Protein AF-0000000075691367 (afdb_homodimer)

Solvent-accessible surface area (backbone atoms only — not comparable to full-atom values): 22512 Å² total; per-residue (Å²): 121,46,71,64,30,51,51,44,54,45,50,54,50,47,27,43,51,38,50,50,58,32,45,57,51,40,29,50,38,49,41,50,33,44,53,50,49,55,58,42,46,58,38,44,48,48,35,20,50,45,33,41,59,50,24,53,64,46,51,66,38,61,21,51,49,30,43,51,50,20,49,46,43,47,49,42,46,52,44,48,50,53,36,43,49,52,49,49,56,44,39,70,55,53,69,61,79,44,43,65,59,36,52,52,41,50,52,34,45,51,51,19,52,52,32,44,52,55,46,51,72,44,70,85,48,61,72,79,36,68,68,50,44,51,41,48,51,51,21,50,51,31,43,52,52,30,45,52,45,46,45,52,48,45,49,53,50,46,53,50,51,52,49,48,55,49,50,53,39,48,39,53,31,52,37,20,51,51,42,27,49,50,37,50,51,47,53,53,54,52,68,69,52,54,56,62,57,39,37,50,50,50,46,49,40,53,46,46,26,49,17,59,46,66,72,42,79,56,78,80,70,68,74,72,74,118,121,47,70,66,31,52,51,44,54,46,50,54,50,49,28,42,50,39,50,48,57,33,48,57,52,39,30,50,37,47,42,51,35,44,54,49,50,54,59,40,46,59,38,45,49,49,33,20,50,45,34,41,58,52,24,54,65,46,52,65,40,60,21,50,48,30,43,51,49,19,49,46,44,46,50,43,46,52,44,46,50,53,35,43,52,53,49,49,55,44,40,68,56,50,72,61,79,44,40,64,58,37,51,53,41,52,51,35,44,50,52,20,52,51,32,44,50,56,44,51,72,43,71,84,48,61,73,78,37,68,67,49,43,51,40,47,52,52,21,51,51,31,42,52,51,29,45,53,45,45,45,52,48,45,49,51,51,46,53,50,51,52,47,49,55,50,51,51,39,47,38,52,31,51,38,20,52,52,41,28,50,50,37,51,49,48,54,54,55,53,67,69,51,55,55,63,57,39,38,50,50,51,47,49,40,52,45,44,26,48,16,60,45,67,74,42,80,57,78,78,69,66,77,70,71,119

Structure (mmCIF, N/CA/C/O backbone):
data_AF-0000000075691367-model_v1
#
loop_
_entity.id
_entity.type
_entity.pdbx_description
1 polymer 'Sorting nexin/Vps5-like C-terminal domain-containing protein'
#
loop_
_atom_site.group_PDB
_atom_site.id
_atom_site.type_symbol
_atom_site.label_atom_id
_atom_site.label_alt_id
_atom_site.label_comp_id
_atom_site.label_asym_id
_atom_site.label_entity_id
_atom_site.label_seq_id
_atom_site.pdbx_PDB_ins_code
_atom_site.Cartn_x
_atom_site.Cartn_y
_atom_site.Cartn_z
_atom_site.occupancy
_atom_site.B_iso_or_equiv
_atom_site.auth_seq_id
_atom_site.auth_comp_id
_atom_site.auth_asym_id
_atom_site.auth_atom_id
_atom_site.pdbx_PDB_model_num
ATOM 1 N N . MET A 1 1 ? 6.16 44.875 31.344 1 53.84 1 MET A N 1
ATOM 2 C CA . MET A 1 1 ? 5.305 43.875 30.703 1 53.84 1 MET A CA 1
ATOM 3 C C . MET A 1 1 ? 4.988 42.719 31.656 1 53.84 1 MET A C 1
ATOM 5 O O . MET A 1 1 ? 5.883 42.219 32.312 1 53.84 1 MET A O 1
ATOM 9 N N . SER A 1 2 ? 3.609 42.562 31.812 1 65.31 2 SER A N 1
ATOM 10 C CA . SER A 1 2 ? 3.346 41.438 32.719 1 65.31 2 SER A CA 1
ATOM 11 C C . SER A 1 2 ? 3.863 40.125 32.188 1 65.31 2 SER A C 1
ATOM 13 O O . SER A 1 2 ? 3.922 39.938 30.953 1 65.31 2 SER A O 1
ATOM 15 N N . LYS A 1 3 ? 4.539 39.375 32.938 1 73.19 3 LYS A N 1
ATOM 16 C CA . LYS A 1 3 ? 5.082 38.062 32.625 1 73.19 3 LYS A CA 1
ATOM 17 C C . LYS A 1 3 ? 4.086 37.25 31.797 1 73.19 3 LYS A C 1
ATOM 19 O O . LYS A 1 3 ? 4.469 36.562 30.859 1 73.19 3 LYS A O 1
ATOM 24 N N . ALA A 1 4 ? 2.83 37.469 32.062 1 68.06 4 ALA A N 1
ATOM 25 C CA . ALA A 1 4 ? 1.773 36.719 31.391 1 68.06 4 ALA A CA 1
ATOM 26 C C . ALA A 1 4 ? 1.604 37.188 29.938 1 68.06 4 ALA A C 1
ATOM 28 O O . ALA A 1 4 ? 1.423 36.344 29.031 1 68.06 4 ALA A O 1
ATOM 29 N N . SER A 1 5 ? 1.674 38.469 29.703 1 68.94 5 SER A N 1
ATOM 30 C CA . SER A 1 5 ? 1.538 39.031 28.359 1 68.94 5 SER A CA 1
ATOM 31 C C . SER A 1 5 ? 2.693 38.594 27.469 1 68.94 5 SER A C 1
ATOM 33 O O . SER A 1 5 ? 2.49 38.25 26.297 1 68.94 5 SER A O 1
ATOM 35 N N . ASP A 1 6 ? 3.799 38.438 28 1 73.38 6 ASP A N 1
ATOM 36 C CA . ASP A 1 6 ? 4.98 38 27.266 1 73.38 6 ASP A CA 1
ATOM 37 C C . ASP A 1 6 ? 4.879 36.531 26.859 1 73.38 6 ASP A C 1
ATOM 39 O O . ASP A 1 6 ? 5.277 36.156 25.766 1 73.38 6 ASP A O 1
ATOM 43 N N . GLU A 1 7 ? 4.316 35.812 27.812 1 75.31 7 GLU A N 1
ATOM 44 C CA . GLU A 1 7 ? 4.168 34.375 27.562 1 75.31 7 GLU A CA 1
ATOM 45 C C . GLU A 1 7 ? 3.195 34.125 26.406 1 75.31 7 GLU A C 1
ATOM 47 O O . GLU A 1 7 ? 3.422 33.25 25.578 1 75.31 7 GLU A O 1
ATOM 52 N N . ILE A 1 8 ? 2.123 34.938 26.344 1 73.12 8 ILE A N 1
ATOM 53 C CA . ILE A 1 8 ? 1.117 34.781 25.297 1 73.12 8 ILE A CA 1
ATOM 54 C C . ILE A 1 8 ? 1.728 35.156 23.938 1 73.12 8 ILE A C 1
ATOM 56 O O . ILE A 1 8 ? 1.592 34.406 22.969 1 73.12 8 ILE A O 1
ATOM 60 N N . SER A 1 9 ? 2.377 36.25 23.969 1 76.81 9 SER A N 1
ATOM 61 C CA . SER A 1 9 ? 3.008 36.719 22.719 1 76.81 9 SER A CA 1
ATOM 62 C C . SER A 1 9 ? 4.055 35.719 22.25 1 76.81 9 SER A C 1
ATOM 64 O O . SER A 1 9 ? 4.16 35.438 21.047 1 76.81 9 SER A O 1
ATOM 66 N N . ARG A 1 10 ? 4.707 35.125 23.172 1 80.5 10 ARG A N 1
ATOM 67 C CA . ARG A 1 10 ? 5.75 34.156 22.844 1 80.5 10 ARG A CA 1
ATOM 68 C C . ARG A 1 10 ? 5.152 32.906 22.219 1 80.5 10 ARG A C 1
ATOM 70 O O . ARG A 1 10 ? 5.676 32.375 21.234 1 80.5 10 ARG A O 1
ATOM 77 N N . LYS A 1 11 ? 4.105 32.406 22.812 1 79.12 11 LYS A N 1
ATOM 78 C CA . LYS A 1 11 ? 3.467 31.203 22.297 1 79.12 11 LYS A CA 1
ATOM 79 C C . LYS A 1 11 ? 2.986 31.422 20.859 1 79.12 11 LYS A C 1
ATOM 81 O O . LYS A 1 11 ? 3.121 30.531 20.016 1 79.12 11 LYS A O 1
ATOM 86 N N . ILE A 1 12 ? 2.398 32.562 20.578 1 83.62 12 ILE A N 1
ATOM 87 C CA . ILE A 1 12 ? 1.902 32.875 19.234 1 83.62 12 ILE A CA 1
ATOM 88 C C . ILE A 1 12 ? 3.072 32.969 18.266 1 83.62 12 ILE A C 1
ATOM 90 O O . ILE A 1 12 ? 3.016 32.406 17.172 1 83.62 12 ILE A O 1
ATOM 94 N N . GLU A 1 13 ? 4.109 33.594 18.719 1 83.62 13 GLU A N 1
ATOM 95 C CA . GLU A 1 13 ? 5.301 33.719 17.875 1 83.62 13 GLU A CA 1
ATOM 96 C C . GLU A 1 13 ? 5.906 32.344 17.594 1 83.62 13 GLU A C 1
ATOM 98 O O . GLU A 1 13 ? 6.285 32.031 16.453 1 83.62 13 GLU A O 1
ATOM 103 N N . GLU A 1 14 ? 5.984 31.547 18.562 1 83.12 14 GLU A N 1
ATOM 104 C CA . GLU A 1 14 ? 6.531 30.203 18.406 1 83.12 14 GLU A CA 1
ATOM 105 C C . GLU A 1 14 ? 5.695 29.375 17.438 1 83.12 14 GLU A C 1
ATOM 107 O O . GLU A 1 14 ? 6.238 28.594 16.656 1 83.12 14 GLU A O 1
ATOM 112 N N . SER A 1 15 ? 4.418 29.516 17.562 1 82.44 15 SER A N 1
ATOM 113 C CA . SER A 1 15 ? 3.531 28.797 16.656 1 82.44 15 SER A CA 1
ATOM 114 C C . SER A 1 15 ? 3.754 29.219 15.203 1 82.44 15 SER A C 1
ATOM 116 O O . SER A 1 15 ? 3.777 28.375 14.305 1 82.44 15 SER A O 1
ATOM 118 N N . VAL A 1 16 ? 3.895 30.484 15.016 1 83.94 16 VAL A N 1
ATOM 119 C CA . VAL A 1 16 ? 4.105 31.016 13.68 1 83.94 16 VAL A CA 1
ATOM 120 C C . VAL A 1 16 ? 5.438 30.516 13.125 1 83.94 16 VAL A C 1
ATOM 122 O O . VAL A 1 16 ? 5.512 30.078 11.977 1 83.94 16 VAL A O 1
ATOM 125 N N . VAL A 1 17 ? 6.438 30.516 13.922 1 80.31 17 VAL A N 1
ATOM 126 C CA . VAL A 1 17 ? 7.762 30.062 13.516 1 80.31 17 VAL A CA 1
ATOM 127 C C . VAL A 1 17 ? 7.73 28.562 13.234 1 80.31 17 VAL A C 1
ATOM 129 O O . VAL A 1 17 ? 8.344 28.078 12.273 1 80.31 17 VAL A O 1
ATOM 132 N N . ALA A 1 18 ? 7.016 27.922 14.086 1 80.06 18 ALA A N 1
ATOM 133 C CA . ALA A 1 18 ? 6.895 26.469 13.906 1 80.06 18 ALA A CA 1
ATOM 134 C C . ALA A 1 18 ? 6.266 26.141 12.555 1 80.06 18 ALA A C 1
ATOM 136 O O . ALA A 1 18 ? 6.742 25.25 11.844 1 80.06 18 ALA A O 1
ATOM 137 N N . VAL A 1 19 ? 5.195 26.781 12.25 1 80.69 19 VAL A N 1
ATOM 138 C CA . VAL A 1 19 ? 4.531 26.547 10.969 1 80.69 19 VAL A CA 1
ATOM 139 C C . VAL A 1 19 ? 5.492 26.859 9.82 1 80.69 19 VAL A C 1
ATOM 141 O O . VAL A 1 19 ? 5.629 26.062 8.891 1 80.69 19 VAL A O 1
ATOM 144 N N . ARG A 1 20 ? 6.125 27.938 9.938 1 78.12 20 ARG A N 1
ATOM 145 C CA . ARG A 1 20 ? 7.023 28.391 8.883 1 78.12 20 ARG A CA 1
ATOM 146 C C . ARG A 1 20 ? 8.156 27.391 8.656 1 78.12 20 ARG A C 1
ATOM 148 O O . ARG A 1 20 ? 8.484 27.078 7.512 1 78.12 20 ARG A O 1
ATOM 155 N N . LEU A 1 21 ? 8.625 26.797 9.648 1 78.12 21 LEU A N 1
ATOM 156 C CA . LEU A 1 21 ? 9.812 25.953 9.562 1 78.12 21 LEU A CA 1
ATOM 157 C C . LEU A 1 21 ? 9.414 24.5 9.312 1 78.12 21 LEU A C 1
ATOM 159 O O . LEU A 1 21 ? 10.102 23.797 8.57 1 78.12 21 LEU A O 1
ATOM 163 N N . LYS A 1 22 ? 8.391 24.141 9.906 1 79.88 22 LYS A N 1
ATOM 164 C CA . LYS A 1 22 ? 8.094 22.703 9.945 1 79.88 22 LYS A CA 1
ATOM 165 C C . LYS A 1 22 ? 7.23 22.297 8.75 1 79.88 22 LYS A C 1
ATOM 167 O O . LYS A 1 22 ? 7.25 21.141 8.336 1 79.88 22 LYS A O 1
ATOM 172 N N . ALA A 1 23 ? 6.496 23.219 8.188 1 80 23 ALA A N 1
ATOM 173 C CA . ALA A 1 23 ? 5.664 22.906 7.031 1 80 23 ALA A CA 1
ATOM 174 C C . ALA A 1 23 ? 6.516 22.391 5.875 1 80 23 ALA A C 1
ATOM 176 O O . ALA A 1 23 ? 6.16 21.391 5.23 1 80 23 ALA A O 1
ATOM 177 N N . ASP A 1 24 ? 7.613 23.047 5.684 1 80.56 24 ASP A N 1
ATOM 178 C CA . ASP A 1 24 ? 8.516 22.625 4.613 1 80.56 24 ASP A CA 1
ATOM 179 C C . ASP A 1 24 ? 9.07 21.219 4.879 1 80.56 24 ASP A C 1
ATOM 181 O O . ASP A 1 24 ? 9.164 20.406 3.967 1 80.56 24 ASP A O 1
ATOM 185 N N . SER A 1 25 ? 9.438 21.031 6.086 1 83.12 25 SER A N 1
ATOM 186 C CA . SER A 1 25 ? 9.984 19.719 6.465 1 83.12 25 SER A CA 1
ATOM 187 C C . SER A 1 25 ? 8.961 18.609 6.246 1 83.12 25 SER A C 1
ATOM 189 O O . SER A 1 25 ? 9.297 17.547 5.723 1 83.12 25 SER A O 1
ATOM 191 N N . VAL A 1 26 ? 7.727 18.844 6.566 1 84 26 VAL A N 1
ATOM 192 C CA . VAL A 1 26 ? 6.656 17.875 6.395 1 84 26 VAL A CA 1
ATOM 193 C C . VAL A 1 26 ? 6.453 17.578 4.91 1 84 26 VAL A C 1
ATOM 195 O O . VAL A 1 26 ? 6.328 16.422 4.512 1 84 26 VAL A O 1
ATOM 198 N N . ARG A 1 27 ? 6.484 18.578 4.168 1 87.44 27 ARG A N 1
ATOM 199 C CA . ARG A 1 27 ? 6.32 18.422 2.729 1 87.44 27 ARG A CA 1
ATOM 200 C C . ARG A 1 27 ? 7.453 17.578 2.141 1 87.44 27 ARG A C 1
ATOM 202 O O . ARG A 1 27 ? 7.219 16.703 1.313 1 87.44 27 ARG A O 1
ATOM 209 N N . LYS A 1 28 ? 8.641 17.859 2.596 1 87.56 28 LYS A N 1
ATOM 210 C CA . LYS A 1 28 ? 9.812 17.156 2.088 1 87.56 28 LYS A CA 1
ATOM 211 C C . LYS A 1 28 ? 9.75 15.664 2.441 1 87.56 28 LYS A C 1
ATOM 213 O O . LYS A 1 28 ? 10.047 14.812 1.605 1 87.56 28 LYS A O 1
ATOM 218 N N . ILE A 1 29 ? 9.391 15.391 3.609 1 88.06 29 ILE A N 1
ATOM 219 C CA . ILE A 1 29 ? 9.336 14 4.047 1 88.06 29 ILE A CA 1
ATOM 220 C C . ILE A 1 29 ? 8.188 13.281 3.336 1 88.06 29 ILE A C 1
ATOM 222 O O . ILE A 1 29 ? 8.32 12.117 2.957 1 88.06 29 ILE A O 1
ATOM 226 N N . MET A 1 30 ? 7.039 13.984 3.166 1 90.12 30 MET A N 1
ATOM 227 C CA . MET A 1 30 ? 5.93 13.43 2.398 1 90.12 30 MET A CA 1
ATOM 228 C C . MET A 1 30 ? 6.363 13.094 0.975 1 90.12 30 MET A C 1
ATOM 230 O O . MET A 1 30 ? 6.078 12.008 0.47 1 90.12 30 MET A O 1
ATOM 234 N N . LYS A 1 31 ? 7.047 14.023 0.426 1 90.81 31 LYS A N 1
ATOM 235 C CA . LYS A 1 31 ? 7.555 13.82 -0.93 1 90.81 31 LYS A CA 1
ATOM 236 C C . LYS A 1 31 ? 8.516 12.641 -0.991 1 90.81 31 LYS A C 1
ATOM 238 O O . LYS A 1 31 ? 8.43 11.812 -1.897 1 90.81 31 LYS A O 1
ATOM 243 N N . ALA A 1 32 ? 9.391 12.57 -0.081 1 89.06 32 ALA A N 1
ATOM 244 C CA . ALA A 1 32 ? 10.375 11.492 -0.041 1 89.06 32 ALA A CA 1
ATOM 245 C C . ALA A 1 32 ? 9.695 10.133 0.122 1 89.06 32 ALA A C 1
ATOM 247 O O . ALA A 1 32 ? 10.039 9.172 -0.565 1 89.06 32 ALA A O 1
ATOM 248 N N . ALA A 1 33 ? 8.734 10.094 1.051 1 85 33 ALA A N 1
ATOM 249 C CA . ALA A 1 33 ? 7.984 8.859 1.274 1 85 33 ALA A CA 1
ATOM 250 C C . ALA A 1 33 ? 7.23 8.445 0.017 1 85 33 ALA A C 1
ATOM 252 O O . ALA A 1 33 ? 7.211 7.262 -0.341 1 85 33 ALA A O 1
ATOM 253 N N . ASN A 1 34 ? 6.699 9.43 -0.597 1 89.44 34 ASN A N 1
ATOM 254 C CA . ASN A 1 34 ? 5.961 9.172 -1.826 1 89.44 34 ASN A CA 1
ATOM 255 C C . ASN A 1 34 ? 6.879 8.664 -2.936 1 89.44 34 ASN A C 1
ATOM 257 O O . ASN A 1 34 ? 6.535 7.723 -3.652 1 89.44 34 ASN A O 1
ATOM 261 N N . GLN A 1 35 ? 8.031 9.258 -3.086 1 88.5 35 GLN A N 1
ATOM 262 C CA . GLN A 1 35 ? 8.992 8.859 -4.113 1 88.5 35 GLN A CA 1
ATOM 263 C C . GLN A 1 35 ? 9.5 7.441 -3.871 1 88.5 35 GLN A C 1
ATOM 265 O O . GLN A 1 35 ? 9.625 6.656 -4.812 1 88.5 35 GLN A O 1
ATOM 270 N N . LYS A 1 36 ? 9.742 7.133 -2.734 1 86.62 36 LYS A N 1
ATOM 271 C CA . LYS A 1 36 ? 10.188 5.781 -2.404 1 86.62 36 LYS A CA 1
ATOM 272 C C . LYS A 1 36 ? 9.086 4.762 -2.672 1 86.62 36 LYS A C 1
ATOM 274 O O . LYS A 1 36 ? 9.352 3.674 -3.188 1 86.62 36 LYS A O 1
ATOM 279 N N . GLY A 1 37 ? 7.891 5.098 -2.268 1 84.75 37 GLY A N 1
ATOM 280 C CA . GLY A 1 37 ? 6.762 4.23 -2.57 1 84.75 37 GLY A CA 1
ATOM 281 C C . GLY A 1 37 ? 6.602 3.953 -4.055 1 84.75 37 GLY A C 1
ATOM 282 O O . GLY A 1 37 ? 6.32 2.822 -4.453 1 84.75 37 GLY A O 1
ATOM 283 N N . ARG A 1 38 ? 6.883 4.922 -4.828 1 85.19 38 ARG A N 1
ATOM 284 C CA . ARG A 1 38 ? 6.77 4.789 -6.273 1 85.19 38 ARG A CA 1
ATOM 285 C C . ARG A 1 38 ? 7.812 3.814 -6.816 1 85.19 38 ARG A C 1
ATOM 287 O O . ARG A 1 38 ? 7.57 3.133 -7.816 1 85.19 38 ARG A O 1
ATOM 294 N N . SER A 1 39 ? 8.852 3.727 -6.191 1 83.06 39 SER A N 1
ATOM 295 C CA . SER A 1 39 ? 9.922 2.857 -6.66 1 83.06 39 SER A CA 1
ATOM 296 C C . SER A 1 39 ? 9.57 1.387 -6.461 1 83.06 39 SER A C 1
ATOM 298 O O . SER A 1 39 ? 10.086 0.518 -7.168 1 83.06 39 SER A O 1
ATOM 300 N N . VAL A 1 40 ? 8.719 1.095 -5.512 1 82.5 40 VAL A N 1
ATOM 301 C CA . VAL A 1 40 ? 8.258 -0.266 -5.258 1 82.5 40 VAL A CA 1
ATOM 302 C C . VAL A 1 40 ? 7.41 -0.752 -6.434 1 82.5 40 VAL A C 1
ATOM 304 O O . VAL A 1 40 ? 7.371 -1.95 -6.719 1 82.5 40 VAL A O 1
ATOM 307 N N . GLY A 1 41 ? 6.801 0.178 -7.156 1 80.75 41 GLY A N 1
ATOM 308 C CA . GLY A 1 41 ? 5.938 -0.154 -8.281 1 80.75 41 GLY A CA 1
ATOM 309 C C . GLY A 1 41 ? 6.648 -0.934 -9.367 1 80.75 41 GLY A C 1
ATOM 310 O O . GLY A 1 41 ? 6.078 -1.86 -9.953 1 80.75 41 GLY A O 1
ATOM 311 N N . ALA A 1 42 ? 7.859 -0.707 -9.594 1 81.62 42 ALA A N 1
ATOM 312 C CA . ALA A 1 42 ? 8.633 -1.411 -10.617 1 81.62 42 ALA A CA 1
ATOM 313 C C . ALA A 1 42 ? 8.758 -2.895 -10.281 1 81.62 42 ALA A C 1
ATOM 315 O O . ALA A 1 42 ? 8.609 -3.75 -11.156 1 81.62 42 ALA A O 1
ATOM 316 N N . LEU A 1 43 ? 8.938 -3.143 -9.039 1 84.25 43 LEU A N 1
ATOM 317 C CA . LEU A 1 43 ? 9.094 -4.535 -8.633 1 84.25 43 LEU A CA 1
ATOM 318 C C . LEU A 1 43 ? 7.754 -5.262 -8.664 1 84.25 43 LEU A C 1
ATOM 320 O O . LEU A 1 43 ? 7.703 -6.461 -8.953 1 84.25 43 LEU A O 1
ATOM 324 N N . SER A 1 44 ? 6.703 -4.543 -8.422 1 86.31 44 SER A N 1
ATOM 325 C CA . SER A 1 44 ? 5.371 -5.133 -8.539 1 86.31 44 SER A CA 1
ATOM 326 C C . SER A 1 44 ? 5.062 -5.512 -9.984 1 86.31 44 SER A C 1
ATOM 328 O O . SER A 1 44 ? 4.465 -6.559 -10.242 1 86.31 44 SER A O 1
ATOM 330 N N . GLU A 1 45 ? 5.5 -4.664 -10.844 1 90.75 45 GLU A N 1
ATOM 331 C CA . GLU A 1 45 ? 5.328 -4.953 -12.266 1 90.75 45 GLU A CA 1
ATOM 332 C C . GLU A 1 45 ? 6.168 -6.152 -12.688 1 90.75 45 GLU A C 1
ATOM 334 O O . GLU A 1 45 ? 5.711 -6.996 -13.461 1 90.75 45 GLU A O 1
ATOM 339 N N . GLU A 1 46 ? 7.328 -6.207 -12.203 1 91.12 46 GLU A N 1
ATOM 340 C CA . GLU A 1 46 ? 8.18 -7.359 -12.477 1 91.12 46 GLU A CA 1
ATOM 341 C C . GLU A 1 46 ? 7.562 -8.648 -11.938 1 91.12 46 GLU A C 1
ATOM 343 O O . GLU A 1 46 ? 7.648 -9.695 -12.578 1 91.12 46 GLU A O 1
ATOM 348 N N . PHE A 1 47 ? 7.012 -8.562 -10.781 1 93.5 47 PHE A N 1
ATOM 349 C CA . PHE A 1 47 ? 6.332 -9.711 -10.195 1 93.5 47 PHE A CA 1
ATOM 350 C C . PHE A 1 47 ? 5.176 -10.164 -11.078 1 93.5 47 PHE A C 1
ATOM 352 O O . PHE A 1 47 ? 5.055 -11.359 -11.383 1 93.5 47 PHE A O 1
ATOM 359 N N . ALA A 1 48 ? 4.375 -9.195 -11.531 1 94.75 48 ALA A N 1
ATOM 360 C CA . ALA A 1 48 ? 3.268 -9.508 -12.43 1 94.75 48 ALA A CA 1
ATOM 361 C C . ALA A 1 48 ? 3.773 -10.18 -13.703 1 94.75 48 ALA A C 1
ATOM 363 O O . ALA A 1 48 ? 3.219 -11.188 -14.141 1 94.75 48 ALA A O 1
ATOM 364 N N . ASP A 1 49 ? 4.844 -9.656 -14.195 1 94.12 49 ASP A N 1
ATOM 365 C CA . ASP A 1 49 ? 5.441 -10.211 -15.406 1 94.12 49 ASP A CA 1
ATOM 366 C C . ASP A 1 49 ? 5.945 -11.633 -15.172 1 94.12 49 ASP A C 1
ATOM 368 O O . ASP A 1 49 ? 5.781 -12.508 -16.016 1 94.12 49 ASP A O 1
ATOM 372 N N . GLY A 1 50 ? 6.621 -11.805 -14.07 1 91.81 50 GLY A N 1
ATOM 373 C CA . GLY A 1 50 ? 7.102 -13.133 -13.711 1 91.81 50 GLY A CA 1
ATOM 374 C C . GLY A 1 50 ? 5.992 -14.156 -13.586 1 91.81 50 GLY A C 1
ATOM 375 O O . GLY A 1 50 ? 6.141 -15.297 -14.039 1 91.81 50 GLY A O 1
ATOM 376 N N . VAL A 1 51 ? 4.883 -13.773 -13.047 1 94.25 51 VAL A N 1
ATOM 377 C CA . VAL A 1 51 ? 3.736 -14.664 -12.898 1 94.25 51 VAL A CA 1
ATOM 378 C C . VAL A 1 51 ? 3.145 -14.977 -14.266 1 94.25 51 VAL A C 1
ATOM 380 O O . VAL A 1 51 ? 2.777 -16.125 -14.547 1 94.25 51 VAL A O 1
ATOM 383 N N . GLU A 1 52 ? 3.086 -13.969 -15.086 1 95 52 GLU A N 1
ATOM 384 C CA . GLU A 1 52 ? 2.59 -14.18 -16.438 1 95 52 GLU A CA 1
ATOM 385 C C . GLU A 1 52 ? 3.455 -15.188 -17.188 1 95 52 GLU A C 1
ATOM 387 O O . GLU A 1 52 ? 2.934 -16.062 -17.891 1 95 52 GLU A O 1
ATOM 392 N N . LYS A 1 53 ? 4.758 -15.055 -17.062 1 92.44 53 LYS A N 1
ATOM 393 C CA . LYS A 1 53 ? 5.676 -15.992 -17.688 1 92.44 53 LYS A CA 1
ATOM 394 C C . LYS A 1 53 ? 5.488 -17.406 -17.141 1 92.44 53 LYS A C 1
ATOM 396 O O . LYS A 1 53 ? 5.605 -18.391 -17.875 1 92.44 53 LYS A O 1
ATOM 401 N N . ALA A 1 54 ? 5.203 -17.516 -15.852 1 90.75 54 ALA A N 1
ATOM 402 C CA . ALA A 1 54 ? 5 -18.812 -15.219 1 90.75 54 ALA A CA 1
ATOM 403 C C . ALA A 1 54 ? 3.729 -19.484 -15.742 1 90.75 54 ALA A C 1
ATOM 405 O O . ALA A 1 54 ? 3.564 -20.703 -15.617 1 90.75 54 ALA A O 1
ATOM 406 N N . ALA A 1 55 ? 2.828 -18.719 -16.281 1 93.19 55 ALA A N 1
ATOM 407 C CA . ALA A 1 55 ? 1.567 -19.25 -16.797 1 93.19 55 ALA A CA 1
ATOM 408 C C . ALA A 1 55 ? 1.771 -19.938 -18.141 1 93.19 55 ALA A C 1
ATOM 410 O O . ALA A 1 55 ? 0.906 -20.688 -18.594 1 93.19 55 ALA A O 1
ATOM 411 N N . THR A 1 56 ? 2.959 -19.672 -18.75 1 90.12 56 THR A N 1
ATOM 412 C CA . THR A 1 56 ? 3.225 -20.25 -20.062 1 90.12 56 THR A CA 1
ATOM 413 C C . THR A 1 56 ? 3.34 -21.766 -19.969 1 90.12 56 THR A C 1
ATOM 415 O O . THR A 1 56 ? 3.971 -22.297 -19.062 1 90.12 56 THR A O 1
ATOM 418 N N . ASN A 1 57 ? 2.693 -22.516 -20.828 1 85.38 57 ASN A N 1
ATOM 419 C CA . ASN A 1 57 ? 2.721 -23.953 -20.984 1 85.38 57 ASN A CA 1
ATOM 420 C C . ASN A 1 57 ? 1.981 -24.656 -19.859 1 85.38 57 ASN A C 1
ATOM 422 O O . ASN A 1 57 ? 2.271 -25.812 -19.547 1 85.38 57 ASN A O 1
ATOM 426 N N . GLN A 1 58 ? 1.191 -23.922 -19.172 1 88.31 58 GLN A N 1
ATOM 427 C CA . GLN A 1 58 ? 0.347 -24.531 -18.156 1 88.31 58 GLN A CA 1
ATOM 428 C C . GLN A 1 58 ? -1.009 -24.938 -18.734 1 88.31 58 GLN A C 1
ATOM 430 O O . GLN A 1 58 ? -1.393 -24.469 -19.812 1 88.31 58 GLN A O 1
ATOM 435 N N . PHE A 1 59 ? -1.621 -25.812 -18.078 1 88.75 59 PHE A N 1
ATOM 436 C CA . PHE A 1 59 ? -2.961 -26.234 -18.469 1 88.75 59 PHE A CA 1
ATOM 437 C C . PHE A 1 59 ? -3.99 -25.156 -18.109 1 88.75 59 PHE A C 1
ATOM 439 O O . PHE A 1 59 ? -3.666 -24.188 -17.438 1 88.75 59 PHE A O 1
ATOM 446 N N . ASP A 1 60 ? -5.184 -25.312 -18.547 1 91 60 ASP A N 1
ATOM 447 C CA . ASP A 1 60 ? -6.176 -24.25 -18.672 1 91 60 ASP A CA 1
ATOM 448 C C . ASP A 1 60 ? -6.461 -23.594 -17.328 1 91 60 ASP A C 1
ATOM 450 O O . ASP A 1 60 ? -6.309 -22.375 -17.188 1 91 60 ASP A O 1
ATOM 454 N N . ALA A 1 61 ? -6.836 -24.312 -16.297 1 93.38 61 ALA A N 1
ATOM 455 C CA . ALA A 1 61 ? -7.219 -23.734 -15.016 1 93.38 61 ALA A CA 1
ATOM 456 C C . ALA A 1 61 ? -6.027 -23.047 -14.352 1 93.38 61 ALA A C 1
ATOM 458 O O . ALA A 1 61 ? -6.152 -21.938 -13.836 1 93.38 61 ALA A O 1
ATOM 459 N N . VAL A 1 62 ? -4.875 -23.672 -14.398 1 93.25 62 VAL A N 1
ATOM 460 C CA . VAL A 1 62 ? -3.66 -23.109 -13.828 1 93.25 62 VAL A CA 1
ATOM 461 C C . VAL A 1 62 ? -3.26 -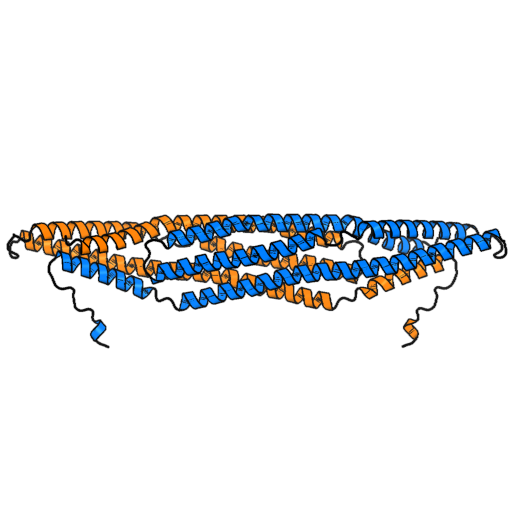21.859 -14.609 1 93.25 62 VAL A C 1
ATOM 463 O O . VAL A 1 62 ? -2.939 -20.812 -14.016 1 93.25 62 VAL A O 1
ATOM 466 N N . HIS A 1 63 ? -3.314 -21.953 -15.875 1 94.38 63 HIS A N 1
ATOM 467 C CA . HIS A 1 63 ? -3.004 -20.812 -16.734 1 94.38 63 HIS A CA 1
ATOM 468 C C . HIS A 1 63 ? -3.906 -19.625 -16.406 1 94.38 63 HIS A C 1
ATOM 470 O O . HIS A 1 63 ? -3.422 -18.516 -16.172 1 94.38 63 HIS A O 1
ATOM 476 N N . ALA A 1 64 ? -5.18 -19.844 -16.359 1 96.56 64 ALA A N 1
ATOM 477 C CA . ALA A 1 64 ? -6.156 -18.797 -16.109 1 96.56 64 ALA A CA 1
ATOM 478 C C . ALA A 1 64 ? -5.93 -18.172 -14.727 1 96.56 64 ALA A C 1
ATOM 480 O O . ALA A 1 64 ? -6.039 -16.953 -14.57 1 96.56 64 ALA A O 1
ATOM 481 N N . SER A 1 65 ? -5.676 -18.984 -13.75 1 97 65 SER A N 1
ATOM 482 C CA . SER A 1 65 ? -5.469 -18.484 -12.391 1 97 65 SER A CA 1
ATOM 483 C C . SER A 1 65 ? -4.234 -17.594 -12.32 1 97 65 SER A C 1
ATOM 485 O O . SER A 1 65 ? -4.273 -16.516 -11.703 1 97 65 SER A O 1
ATOM 487 N N . LEU A 1 66 ? -3.164 -17.969 -12.984 1 95.94 66 LEU A N 1
ATOM 488 C CA . LEU A 1 66 ? -1.925 -17.203 -12.969 1 95.94 66 LEU A CA 1
ATOM 489 C C . LEU A 1 66 ? -2.078 -15.898 -13.758 1 95.94 66 LEU A C 1
ATOM 491 O O . LEU A 1 66 ? -1.61 -14.844 -13.32 1 95.94 66 LEU A O 1
ATOM 495 N N . ILE A 1 67 ? -2.723 -15.977 -14.852 1 97.44 67 ILE A N 1
ATOM 496 C CA . ILE A 1 67 ? -2.969 -14.781 -15.648 1 97.44 67 ILE A CA 1
ATOM 497 C C . ILE A 1 67 ? -3.865 -13.82 -14.867 1 97.44 67 ILE A C 1
ATOM 499 O O . ILE A 1 67 ? -3.625 -12.609 -14.852 1 97.44 67 ILE A O 1
ATOM 503 N N . GLY A 1 68 ? -4.922 -14.383 -14.273 1 97.88 68 GLY A N 1
ATOM 504 C CA . GLY A 1 68 ? -5.754 -13.562 -13.406 1 97.88 68 GLY A CA 1
ATOM 505 C C . GLY A 1 68 ? -4.973 -12.883 -12.297 1 97.88 68 GLY A C 1
ATOM 506 O O . GLY A 1 68 ? -5.156 -11.688 -12.047 1 97.88 68 GLY A O 1
ATOM 507 N N . PHE A 1 69 ? -4.109 -13.602 -11.68 1 97.69 69 PHE A N 1
ATOM 508 C CA . PHE A 1 69 ? -3.285 -13.062 -10.609 1 97.69 69 PHE A CA 1
ATOM 509 C C . PHE A 1 69 ? -2.373 -11.953 -11.133 1 97.69 69 PHE A C 1
ATOM 511 O O . PHE A 1 69 ? -2.275 -10.883 -10.531 1 97.69 69 PHE A O 1
ATOM 518 N N . SER A 1 70 ? -1.723 -12.258 -12.211 1 97.06 70 SER A N 1
ATOM 519 C CA . SER A 1 70 ? -0.861 -11.258 -12.844 1 97.06 70 SER A CA 1
ATOM 520 C C . SER A 1 70 ? -1.635 -9.992 -13.172 1 97.06 70 SER A C 1
ATOM 522 O O . SER A 1 70 ? -1.149 -8.883 -12.938 1 97.06 70 SER A O 1
ATOM 524 N N . THR A 1 71 ? -2.801 -10.102 -13.672 1 97.5 71 THR A N 1
ATOM 525 C CA . THR A 1 71 ? -3.643 -8.977 -14.07 1 97.5 71 THR A CA 1
ATOM 526 C C . THR A 1 71 ? -4 -8.117 -12.859 1 97.5 71 THR A C 1
ATOM 528 O O . THR A 1 71 ? -3.902 -6.891 -12.914 1 97.5 71 THR A O 1
ATOM 531 N N . ILE A 1 72 ? -4.387 -8.789 -11.812 1 97.62 72 ILE A N 1
ATOM 532 C CA . ILE A 1 72 ? -4.785 -8.047 -10.617 1 97.62 72 ILE A CA 1
ATOM 533 C C . ILE A 1 72 ? -3.57 -7.344 -10.016 1 97.62 72 ILE A C 1
ATOM 535 O O . ILE A 1 72 ? -3.67 -6.207 -9.547 1 97.62 72 ILE A O 1
ATOM 539 N N . LEU A 1 73 ? -2.412 -7.969 -10.039 1 96.19 73 LEU A N 1
ATOM 540 C CA . LEU A 1 73 ? -1.187 -7.312 -9.602 1 96.19 73 LEU A CA 1
ATOM 541 C C . LEU A 1 73 ? -0.946 -6.031 -10.391 1 96.19 73 LEU A C 1
ATOM 543 O O . LEU A 1 73 ? -0.64 -4.984 -9.812 1 96.19 73 LEU A O 1
ATOM 547 N N . GLY A 1 74 ? -1.127 -6.145 -11.664 1 95.38 74 GLY A N 1
ATOM 548 C CA . GLY A 1 74 ? -0.959 -4.98 -12.516 1 95.38 74 GLY A CA 1
ATOM 549 C C . GLY A 1 74 ? -1.977 -3.889 -12.242 1 95.38 74 GLY A C 1
ATOM 550 O O . GLY A 1 74 ? -1.63 -2.707 -12.203 1 95.38 74 GLY A O 1
ATOM 551 N N . ARG A 1 75 ? -3.176 -4.258 -12.047 1 96.69 75 ARG A N 1
ATOM 552 C CA . ARG A 1 75 ? -4.242 -3.291 -11.805 1 96.69 75 ARG A CA 1
ATOM 553 C C . ARG A 1 75 ? -4.039 -2.574 -10.477 1 96.69 75 ARG A C 1
ATOM 555 O O . ARG A 1 75 ? -4.223 -1.359 -10.383 1 96.69 75 ARG A O 1
ATOM 562 N N . VAL A 1 76 ? -3.713 -3.322 -9.469 1 96.56 76 VAL A N 1
ATOM 563 C CA . VAL A 1 76 ? -3.484 -2.73 -8.148 1 96.56 76 VAL A CA 1
ATOM 564 C C . VAL A 1 76 ? -2.289 -1.784 -8.211 1 96.56 76 VAL A C 1
ATOM 566 O O . VAL A 1 76 ? -2.309 -0.709 -7.605 1 96.56 76 VAL A O 1
ATOM 569 N N . GLU A 1 77 ? -1.281 -2.156 -8.945 1 94.5 77 GLU A N 1
ATOM 570 C CA . GLU A 1 77 ? -0.138 -1.264 -9.109 1 94.5 77 GLU A CA 1
ATOM 571 C C . GLU A 1 77 ? -0.538 0.018 -9.836 1 94.5 77 GLU A C 1
ATOM 573 O O . GLU A 1 77 ? -0.073 1.105 -9.484 1 94.5 77 GLU A O 1
ATOM 578 N N . PHE A 1 78 ? -1.349 -0.076 -10.789 1 95.31 78 PHE A N 1
ATOM 579 C CA . PHE A 1 78 ? -1.853 1.095 -11.5 1 95.31 78 PHE A CA 1
ATOM 580 C C . PHE A 1 78 ? -2.594 2.025 -10.547 1 95.31 78 PHE A C 1
ATOM 582 O O . PHE A 1 78 ? -2.393 3.24 -10.578 1 95.31 78 PHE A O 1
ATOM 589 N N . LEU A 1 79 ? -3.434 1.457 -9.742 1 96.44 79 LEU A N 1
ATOM 590 C CA . LEU A 1 79 ? -4.176 2.223 -8.742 1 96.44 79 LEU A CA 1
ATOM 591 C C . LEU A 1 79 ? -3.225 2.883 -7.75 1 96.44 79 LEU A C 1
ATOM 593 O O . LEU A 1 79 ? -3.443 4.027 -7.344 1 96.44 79 LEU A O 1
ATOM 597 N N . ARG A 1 80 ? -2.25 2.18 -7.371 1 94.69 80 ARG A N 1
ATOM 598 C CA . ARG A 1 80 ? -1.254 2.719 -6.449 1 94.69 80 ARG A CA 1
ATOM 599 C C . ARG A 1 80 ? -0.519 3.902 -7.07 1 94.69 80 ARG A C 1
ATOM 601 O O . ARG A 1 80 ? -0.281 4.91 -6.406 1 94.69 80 ARG A O 1
ATOM 608 N N . LYS A 1 81 ? -0.155 3.793 -8.32 1 93.38 81 LYS A N 1
ATOM 609 C CA . LYS A 1 81 ? 0.514 4.879 -9.031 1 93.38 81 LYS A CA 1
ATOM 610 C C . LYS A 1 81 ? -0.359 6.129 -9.078 1 93.38 81 LYS A C 1
ATOM 612 O O . LYS A 1 81 ? 0.138 7.242 -8.906 1 93.38 81 LYS A O 1
ATOM 617 N N . ALA A 1 82 ? -1.605 5.918 -9.32 1 95.75 82 ALA A N 1
ATOM 618 C CA . ALA A 1 82 ? -2.537 7.043 -9.312 1 95.75 82 ALA A CA 1
ATOM 619 C C . ALA A 1 82 ? -2.572 7.719 -7.945 1 95.75 82 ALA A C 1
ATOM 621 O O . ALA A 1 82 ? -2.604 8.945 -7.855 1 95.75 82 ALA A O 1
ATOM 622 N N . CYS A 1 83 ? -2.586 6.918 -6.895 1 95.62 83 CYS A N 1
ATOM 623 C CA . CYS A 1 83 ? -2.549 7.441 -5.535 1 95.62 83 CYS A CA 1
ATOM 624 C C . CYS A 1 83 ? -1.281 8.258 -5.301 1 95.62 83 CYS A C 1
ATOM 626 O O . CYS A 1 83 ? -1.346 9.383 -4.801 1 95.62 83 CYS A O 1
ATOM 628 N N . TYR A 1 84 ? -0.169 7.723 -5.75 1 93.19 84 TYR A N 1
ATOM 629 C CA . TYR A 1 84 ? 1.104 8.414 -5.566 1 93.19 84 TYR A CA 1
ATOM 630 C C . TYR A 1 84 ? 1.138 9.711 -6.363 1 93.19 84 TYR A C 1
ATOM 632 O O . TYR A 1 84 ? 1.712 10.703 -5.914 1 93.19 84 TYR A O 1
ATOM 640 N N . GLN A 1 85 ? 0.579 9.703 -7.5 1 94.5 85 GLN A N 1
ATOM 641 C CA . GLN A 1 85 ? 0.531 10.922 -8.305 1 94.5 85 GLN A CA 1
ATOM 642 C C . GLN A 1 85 ? -0.273 12.016 -7.613 1 94.5 85 GLN A C 1
ATOM 644 O O . GLN A 1 85 ? 0.123 13.18 -7.617 1 94.5 85 GLN A O 1
ATOM 649 N N . ARG A 1 86 ? -1.354 11.664 -7.059 1 95.38 86 ARG A N 1
ATOM 650 C CA . ARG A 1 86 ? -2.174 12.617 -6.316 1 95.38 86 ARG A CA 1
ATOM 651 C C . ARG A 1 86 ? -1.417 13.172 -5.113 1 95.38 86 ARG A C 1
ATOM 653 O O . ARG A 1 86 ? -1.443 14.375 -4.859 1 95.38 86 ARG A O 1
ATOM 660 N N . ILE A 1 87 ? -0.739 12.297 -4.391 1 94.38 87 ILE A N 1
ATOM 661 C CA . ILE A 1 87 ? 0.017 12.711 -3.215 1 94.38 87 ILE A CA 1
ATOM 662 C C . ILE A 1 87 ? 1.195 13.586 -3.639 1 94.38 87 ILE A C 1
ATOM 664 O O . ILE A 1 87 ? 1.549 14.539 -2.943 1 94.38 87 ILE A O 1
ATOM 668 N N . ASP A 1 88 ? 1.755 13.242 -4.734 1 93.5 88 ASP A N 1
ATOM 669 C CA . ASP A 1 88 ? 2.844 14.055 -5.266 1 93.5 88 ASP A CA 1
ATOM 670 C C . ASP A 1 88 ? 2.369 15.469 -5.574 1 93.5 88 ASP A C 1
ATOM 672 O O . ASP A 1 88 ? 3.025 16.453 -5.203 1 93.5 88 ASP A O 1
ATOM 676 N N . ALA A 1 89 ? 1.292 15.578 -6.262 1 94 89 ALA A N 1
ATOM 677 C CA . ALA A 1 89 ? 0.713 16.891 -6.559 1 94 89 ALA A CA 1
ATOM 678 C C . ALA A 1 89 ? 0.402 17.656 -5.273 1 94 89 ALA A C 1
ATOM 680 O O . ALA A 1 89 ? 0.674 18.844 -5.176 1 94 89 ALA A O 1
ATOM 681 N N . LEU A 1 90 ? -0.143 16.938 -4.332 1 93.38 90 LEU A N 1
ATOM 682 C CA . LEU A 1 90 ? -0.468 17.516 -3.035 1 93.38 90 LEU A CA 1
ATOM 683 C C . LEU A 1 90 ? 0.787 18.047 -2.346 1 93.38 90 LEU A C 1
ATOM 685 O O . LEU A 1 90 ? 0.785 19.156 -1.801 1 93.38 90 LEU A O 1
ATOM 689 N N . SER A 1 91 ? 1.878 17.281 -2.344 1 89.69 91 SER A N 1
ATOM 690 C CA . SER A 1 91 ? 3.117 17.641 -1.661 1 89.69 91 SER A CA 1
ATOM 691 C C . SER A 1 91 ? 3.76 18.875 -2.293 1 89.69 91 SER A C 1
ATOM 693 O O . SER A 1 91 ? 4.512 19.594 -1.635 1 89.69 91 SER A O 1
ATOM 695 N N . GLN A 1 92 ? 3.469 19.172 -3.475 1 88.88 92 GLN A N 1
ATOM 696 C CA . GLN A 1 92 ? 4.031 20.328 -4.172 1 88.88 92 GLN A CA 1
ATOM 697 C C . GLN A 1 92 ? 3.297 21.609 -3.799 1 88.88 92 GLN A C 1
ATOM 699 O O . GLN A 1 92 ? 3.867 22.703 -3.865 1 88.88 92 GLN A O 1
ATOM 704 N N . THR A 1 93 ? 2.111 21.422 -3.418 1 86.69 93 THR A N 1
ATOM 705 C CA . THR A 1 9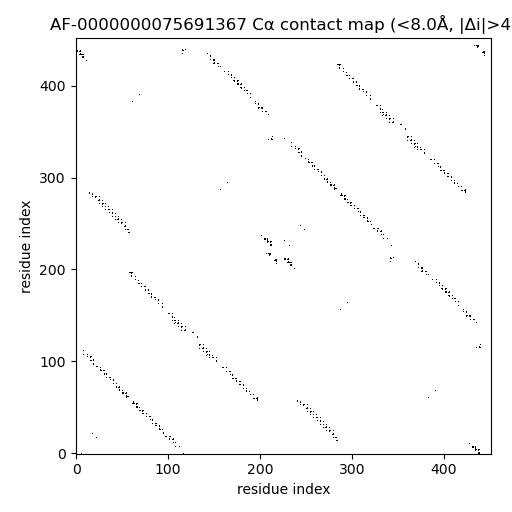3 ? 1.29 22.609 -3.217 1 86.69 93 THR A CA 1
ATOM 706 C C . THR A 1 93 ? 0.973 22.797 -1.736 1 86.69 93 THR A C 1
ATOM 708 O O . THR A 1 93 ? 0.588 23.891 -1.315 1 86.69 93 THR A O 1
ATOM 711 N N . ALA A 1 94 ? 1.146 21.797 -0.951 1 83.31 94 ALA A N 1
ATOM 712 C CA . ALA A 1 94 ? 0.754 21.828 0.456 1 83.31 94 ALA A CA 1
ATOM 713 C C . ALA A 1 94 ? 1.542 22.875 1.228 1 83.31 94 ALA A C 1
ATOM 715 O O . ALA A 1 94 ? 2.773 22.844 1.265 1 83.31 94 ALA A O 1
ATOM 716 N N . LEU A 1 95 ? 0.87 23.812 1.747 1 81.44 95 LEU A N 1
ATOM 717 C CA . LEU A 1 95 ? 1.368 24.781 2.713 1 81.44 95 LEU A CA 1
ATOM 718 C C . LEU A 1 95 ? 2.471 25.641 2.102 1 81.44 95 LEU A C 1
ATOM 720 O O . LEU A 1 95 ? 3.264 26.25 2.824 1 81.44 95 LEU A O 1
ATOM 724 N N . VAL A 1 96 ? 2.646 25.656 0.79 1 79.88 96 VAL A N 1
ATOM 725 C CA . VAL A 1 96 ? 3.721 26.375 0.121 1 79.88 96 VAL A CA 1
ATOM 726 C C . VAL A 1 96 ? 3.518 27.875 0.297 1 79.88 96 VAL A C 1
ATOM 728 O O . VAL A 1 96 ? 4.48 28.625 0.47 1 79.88 96 VAL A O 1
ATOM 731 N N . ASN A 1 97 ? 2.348 28.328 0.401 1 76.38 97 ASN A N 1
ATOM 732 C CA . ASN A 1 97 ? 2.061 29.75 0.428 1 76.38 97 ASN A CA 1
ATOM 733 C C . ASN A 1 97 ? 1.925 30.266 1.856 1 76.38 97 ASN A C 1
ATOM 735 O O . ASN A 1 97 ? 1.376 31.359 2.08 1 76.38 97 ASN A O 1
ATOM 739 N N . GLN A 1 98 ? 2.496 29.5 2.76 1 80.19 98 GLN A N 1
ATOM 740 C CA . GLN A 1 98 ? 2.258 29.922 4.137 1 80.19 98 GLN A CA 1
ATOM 741 C C . GLN A 1 98 ? 3.463 30.656 4.707 1 80.19 98 GLN A C 1
ATOM 743 O O . GLN A 1 98 ? 3.334 31.438 5.66 1 80.19 98 GLN A O 1
ATOM 748 N N . SER A 1 99 ? 4.598 30.516 4.055 1 77.31 99 SER A N 1
ATOM 749 C CA . SER A 1 99 ? 5.828 31.047 4.633 1 77.31 99 SER A CA 1
ATOM 750 C C . SER A 1 99 ? 5.844 32.594 4.59 1 77.31 99 SER A C 1
ATOM 752 O O . SER A 1 99 ? 6.16 33.219 5.586 1 77.31 99 SER A O 1
ATOM 754 N N . LYS A 1 100 ? 5.5 33.125 3.492 1 81.62 100 LYS A N 1
ATOM 755 C CA . LYS A 1 100 ? 5.578 34.594 3.344 1 81.62 100 LYS A CA 1
ATOM 756 C C . LYS A 1 100 ? 4.586 35.281 4.266 1 81.62 100 LYS A C 1
ATOM 758 O O . LYS A 1 100 ? 4.961 36.188 5.023 1 81.62 100 LYS A O 1
ATOM 763 N N . PRO A 1 101 ? 3.35 34.844 4.227 1 86.69 101 PRO A N 1
ATOM 764 C CA . PRO A 1 101 ? 2.418 35.438 5.18 1 86.69 101 PRO A CA 1
ATOM 765 C C . PRO A 1 101 ? 2.832 35.219 6.633 1 86.69 101 PRO A C 1
ATOM 767 O O . PRO A 1 101 ? 2.588 36.062 7.488 1 86.69 101 PRO A O 1
ATOM 770 N N . ALA A 1 102 ? 3.414 34.156 6.922 1 86.62 102 ALA A N 1
ATOM 771 C CA . ALA A 1 102 ? 3.885 33.875 8.281 1 86.62 102 ALA A CA 1
ATOM 772 C C . ALA A 1 102 ? 4.98 34.875 8.68 1 86.62 102 ALA A C 1
ATOM 774 O O . ALA A 1 102 ? 5.012 35.344 9.82 1 86.62 102 ALA A O 1
ATOM 775 N N . GLN A 1 103 ? 5.84 35.094 7.746 1 86.38 103 GLN A N 1
ATOM 776 C CA . GLN A 1 103 ? 6.895 36.062 7.996 1 86.38 103 GLN A CA 1
ATOM 777 C C . GLN A 1 103 ? 6.309 37.469 8.227 1 86.38 103 GLN A C 1
ATOM 779 O O . GLN A 1 103 ? 6.785 38.219 9.078 1 86.38 103 GLN A O 1
ATOM 784 N N . GLY A 1 104 ? 5.363 37.844 7.418 1 88.81 104 GLY A N 1
ATOM 785 C CA . GLY A 1 104 ? 4.668 39.125 7.613 1 88.81 104 GLY A CA 1
ATOM 786 C C . GLY A 1 104 ? 4.016 39.219 8.977 1 88.81 104 GLY A C 1
ATOM 787 O O . GLY A 1 104 ? 4.145 40.25 9.641 1 88.81 104 GLY A O 1
ATOM 788 N N . LEU A 1 105 ? 3.371 38.219 9.398 1 91.31 105 LEU A N 1
ATOM 789 C CA . LEU A 1 105 ? 2.74 38.188 10.711 1 91.31 105 LEU A CA 1
ATOM 790 C C . LEU A 1 105 ? 3.783 38.344 11.82 1 91.31 105 LEU A C 1
ATOM 792 O O . LEU A 1 105 ? 3.574 39.062 12.789 1 91.31 105 LEU A O 1
ATOM 796 N N . GLN A 1 106 ? 4.895 37.656 11.664 1 88.88 106 GLN A N 1
ATOM 797 C CA . GLN A 1 106 ? 5.973 37.75 12.633 1 88.88 106 GLN A CA 1
ATOM 798 C C . GLN A 1 106 ? 6.461 39.188 12.781 1 88.88 106 GLN A C 1
ATOM 800 O O . GLN A 1 106 ? 6.695 39.656 13.891 1 88.88 106 GLN A O 1
ATOM 805 N N . THR A 1 107 ? 6.59 39.812 11.695 1 91.19 107 THR A N 1
ATOM 806 C CA . THR A 1 107 ? 7.027 41.219 11.688 1 91.19 107 THR A CA 1
ATOM 807 C C . THR A 1 107 ? 6.004 42.094 12.391 1 91.19 107 THR A C 1
ATOM 809 O O . THR A 1 107 ? 6.371 42.969 13.195 1 91.19 107 THR A O 1
ATOM 812 N N . SER A 1 108 ? 4.75 41.906 12.125 1 91.56 108 SER A N 1
ATOM 813 C CA . SER A 1 108 ? 3.68 42.688 12.742 1 91.56 108 SER A CA 1
ATOM 814 C C . SER A 1 108 ? 3.621 42.438 14.25 1 91.56 108 SER A C 1
ATOM 816 O O . SER A 1 108 ? 3.383 43.375 15.023 1 91.56 108 SER A O 1
ATOM 818 N N . LEU A 1 109 ? 3.822 41.25 14.633 1 90 109 LEU A N 1
ATOM 819 C CA . LEU A 1 109 ? 3.818 40.938 16.047 1 90 109 LEU A CA 1
ATOM 820 C C . LEU A 1 109 ? 4.992 41.594 16.766 1 90 109 LEU A C 1
ATOM 822 O O . LEU A 1 109 ? 4.848 42.062 17.891 1 90 109 LEU A O 1
ATOM 826 N N . ASN A 1 110 ? 6.16 41.594 16.109 1 90.12 110 ASN A N 1
ATOM 827 C CA . ASN A 1 110 ? 7.32 42.281 16.688 1 90.12 110 ASN A CA 1
ATOM 828 C C . ASN A 1 110 ? 7.07 43.781 16.859 1 90.12 110 ASN A C 1
ATOM 830 O O . ASN A 1 110 ? 7.418 44.344 17.891 1 90.12 110 ASN A O 1
ATOM 834 N N . LYS A 1 111 ? 6.496 44.406 15.867 1 91 111 LYS A N 1
ATOM 835 C CA . LYS A 1 111 ? 6.156 45.812 15.938 1 91 111 LYS A CA 1
ATOM 836 C C . LYS A 1 111 ? 5.16 46.094 17.062 1 91 111 LYS A C 1
ATOM 838 O O . LYS A 1 111 ? 5.289 47.062 17.781 1 91 111 LYS A O 1
ATOM 843 N N . ARG A 1 112 ? 4.211 45.25 17.125 1 90.06 112 ARG A N 1
ATOM 844 C CA . ARG A 1 112 ? 3.225 45.344 18.203 1 90.06 112 ARG A CA 1
ATOM 845 C C . ARG A 1 112 ? 3.898 45.25 19.578 1 90.06 112 ARG A C 1
ATOM 847 O O . ARG A 1 112 ? 3.643 46.094 20.438 1 90.06 112 ARG A O 1
ATOM 854 N N . ASN A 1 113 ? 4.762 44.312 19.797 1 86.81 113 ASN A N 1
ATOM 855 C CA . ASN A 1 113 ? 5.43 44.125 21.078 1 86.81 113 ASN A CA 1
ATOM 856 C C . ASN A 1 113 ? 6.328 45.312 21.422 1 86.81 113 ASN A C 1
ATOM 858 O O . ASN A 1 113 ? 6.387 45.719 22.578 1 86.81 113 ASN A O 1
ATOM 862 N N . GLU A 1 114 ? 6.961 45.812 20.438 1 88.56 114 GLU A N 1
ATOM 863 C CA . GLU A 1 114 ? 7.805 47 20.641 1 88.56 114 GLU A CA 1
ATOM 864 C C . GLU A 1 114 ? 6.977 48.219 21.031 1 88.56 114 GLU A C 1
ATOM 866 O O . GLU A 1 114 ? 7.336 48.969 21.953 1 88.56 114 GLU A O 1
ATOM 871 N N . ALA A 1 115 ? 5.867 48.438 20.328 1 88.62 115 ALA A N 1
ATOM 872 C CA . ALA A 1 115 ? 4.992 49.562 20.609 1 88.62 115 ALA A CA 1
ATOM 873 C C . ALA A 1 115 ? 4.395 49.469 22 1 88.62 115 ALA A C 1
ATOM 875 O O . ALA A 1 115 ? 4.301 50.469 22.719 1 88.62 115 ALA A O 1
ATOM 876 N N . LEU A 1 116 ? 4.043 48.25 22.391 1 85.88 116 LEU A N 1
ATOM 877 C CA . LEU A 1 116 ? 3.463 48.062 23.719 1 85.88 116 LEU A CA 1
ATOM 878 C C . LEU A 1 116 ? 4.508 48.25 24.812 1 85.88 116 LEU A C 1
ATOM 880 O O . LEU A 1 116 ? 4.203 48.75 25.891 1 85.88 116 LEU A O 1
ATOM 884 N N . ARG A 1 117 ? 5.742 47.906 24.578 1 84.69 117 ARG A N 1
ATOM 885 C CA . ARG A 1 117 ? 6.828 48.125 25.531 1 84.69 117 ARG A CA 1
ATOM 886 C C . ARG A 1 117 ? 7.09 49.594 25.75 1 84.69 117 ARG A C 1
ATOM 888 O O . ARG A 1 117 ? 7.285 50.031 26.891 1 84.69 117 ARG A O 1
ATOM 895 N N . ILE A 1 118 ? 7.047 50.344 24.688 1 86.31 118 ILE A N 1
ATOM 896 C CA . ILE A 1 118 ? 7.258 51.781 24.766 1 86.31 118 ILE A CA 1
ATOM 897 C C . ILE A 1 118 ? 6.129 52.438 25.562 1 86.31 118 ILE A C 1
ATOM 899 O O . ILE A 1 118 ? 6.375 53.312 26.391 1 86.31 118 ILE A O 1
ATOM 903 N N . LEU A 1 119 ? 4.953 51.969 25.391 1 83.81 119 LEU A N 1
ATOM 904 C CA . LEU A 1 119 ? 3.795 52.5 26.094 1 83.81 119 LEU A CA 1
ATOM 905 C C . LEU A 1 119 ? 3.916 52.219 27.594 1 83.81 119 LEU A C 1
ATOM 907 O O . LEU A 1 119 ? 3.561 53.062 28.406 1 83.81 119 LEU A O 1
ATOM 911 N N . GLN A 1 120 ? 4.449 51.125 27.984 1 79.88 120 GLN A N 1
ATOM 912 C CA . GLN A 1 120 ? 4.602 50.75 29.391 1 79.88 120 GLN A CA 1
ATOM 913 C C . GLN A 1 120 ? 5.621 51.625 30.094 1 79.88 120 GLN A C 1
ATOM 915 O O . GLN A 1 120 ? 5.508 51.875 31.297 1 79.88 120 GLN A O 1
ATOM 920 N N . THR A 1 121 ? 6.582 52.125 29.344 1 79.56 121 THR A N 1
ATOM 921 C CA . THR A 1 121 ? 7.625 52.938 29.938 1 79.56 121 THR A CA 1
ATOM 922 C C . THR A 1 121 ? 7.129 54.375 30.172 1 79.56 121 THR A C 1
ATOM 924 O O . THR A 1 121 ? 7.723 55.125 30.938 1 79.56 121 THR A O 1
ATOM 927 N N . GLN A 1 122 ? 5.988 54.781 29.578 1 77.19 122 GLN A N 1
ATOM 928 C CA . GLN A 1 122 ? 5.449 56.125 29.688 1 77.19 122 GLN A CA 1
ATOM 929 C C . GLN A 1 122 ? 4.379 56.219 30.781 1 77.19 122 GLN A C 1
ATOM 931 O O . GLN A 1 122 ? 3.631 57.188 30.859 1 77.19 122 GLN A O 1
ATOM 936 N N . THR A 1 123 ? 4.227 55.25 31.578 1 70.38 123 THR A N 1
ATOM 937 C CA . THR A 1 123 ? 3.172 55.156 32.594 1 70.38 123 THR A CA 1
ATOM 938 C C . THR A 1 123 ? 3.252 56.344 33.531 1 70.38 123 THR A C 1
ATOM 940 O O . THR A 1 123 ? 2.238 56.75 34.094 1 70.38 123 THR A O 1
ATOM 943 N N . ASN A 1 124 ? 4.426 56.969 33.562 1 72.62 124 ASN A N 1
ATOM 944 C CA . ASN A 1 124 ? 4.559 58.094 34.5 1 72.62 124 ASN A CA 1
ATOM 945 C C . ASN A 1 124 ? 4.309 59.438 33.781 1 72.62 124 ASN A C 1
ATOM 947 O O . ASN A 1 124 ? 4.363 60.469 34.406 1 72.62 124 ASN A O 1
ATOM 951 N N . VAL A 1 125 ? 4.023 59.312 32.562 1 71.75 125 VAL A N 1
ATOM 952 C CA . VAL A 1 125 ? 3.762 60.531 31.797 1 71.75 125 VAL A CA 1
ATOM 953 C C . VAL A 1 125 ? 2.26 60.812 31.766 1 71.75 125 VAL A C 1
ATOM 955 O O . VAL A 1 125 ? 1.454 59.906 31.609 1 71.75 125 VAL A O 1
ATOM 958 N N . PRO A 1 126 ? 1.849 62.094 32.188 1 75.56 126 PRO A N 1
ATOM 959 C CA . PRO A 1 126 ? 0.419 62.375 32.094 1 75.56 126 PRO A CA 1
ATOM 960 C C . PRO A 1 126 ? -0.214 61.969 30.781 1 75.56 126 PRO A C 1
ATOM 962 O O . PRO A 1 126 ? 0.388 62.125 29.719 1 75.56 126 PRO A O 1
ATOM 965 N N . ALA A 1 127 ? -1.271 61.281 30.812 1 68.75 127 ALA A N 1
ATOM 966 C CA . ALA A 1 127 ? -1.98 60.688 29.672 1 68.75 127 ALA A CA 1
ATOM 967 C C . ALA A 1 127 ? -2.285 61.75 28.609 1 68.75 127 ALA A C 1
ATOM 969 O O . ALA A 1 127 ? -2.408 61.438 27.422 1 68.75 127 ALA A O 1
ATOM 970 N N . ALA A 1 128 ? -2.25 63.031 29.094 1 74.94 128 ALA A N 1
ATOM 971 C CA . ALA A 1 128 ? -2.613 64.125 28.219 1 74.94 128 ALA A CA 1
ATOM 972 C C . ALA A 1 128 ? -1.391 64.688 27.469 1 74.94 128 ALA A C 1
ATOM 974 O O . ALA A 1 128 ? -1.521 65.438 26.547 1 74.94 128 ALA A O 1
ATOM 975 N N . ASP A 1 129 ? -0.343 64.062 27.922 1 81.69 129 ASP A N 1
ATOM 976 C CA . ASP A 1 129 ? 0.863 64.5 27.219 1 81.69 129 ASP A CA 1
ATOM 977 C C . ASP A 1 129 ? 0.83 64.062 25.75 1 81.69 129 ASP A C 1
ATOM 979 O O . ASP A 1 129 ? 0.461 62.938 25.438 1 81.69 129 ASP A O 1
ATOM 983 N N . GLN A 1 130 ? 1.076 65.062 24.875 1 82.75 130 GLN A N 1
ATOM 984 C CA . GLN A 1 130 ? 0.983 64.812 23.438 1 82.75 130 GLN A CA 1
ATOM 985 C C . GLN A 1 130 ? 1.786 63.594 23.016 1 82.75 130 GLN A C 1
ATOM 987 O O . GLN A 1 130 ? 1.332 62.812 22.203 1 82.75 130 GLN A O 1
ATOM 992 N N . LYS A 1 131 ? 2.934 63.438 23.594 1 83.25 131 LYS A N 1
ATOM 993 C CA . LYS A 1 131 ? 3.787 62.281 23.25 1 83.25 131 LYS A CA 1
ATOM 994 C C . LYS A 1 131 ? 3.184 60.969 23.75 1 83.25 131 LYS A C 1
ATOM 996 O O . LYS A 1 131 ? 3.252 59.969 23.062 1 83.25 131 LYS A O 1
ATOM 1001 N N . ALA A 1 132 ? 2.584 60.938 24.828 1 82.44 132 ALA A N 1
ATOM 1002 C CA . ALA A 1 132 ? 1.938 59.75 25.406 1 82.44 132 ALA A CA 1
ATOM 1003 C C . ALA A 1 132 ? 0.735 59.344 24.562 1 82.44 132 ALA A C 1
ATOM 1005 O O . ALA A 1 132 ? 0.522 58.125 24.328 1 82.44 132 ALA A O 1
ATOM 1006 N N . VAL A 1 133 ? -0.013 60.406 24.141 1 84.69 133 VAL A N 1
ATOM 1007 C CA . VAL A 1 133 ? -1.187 60.156 23.312 1 84.69 133 VAL A CA 1
ATOM 1008 C C . VAL A 1 133 ? -0.757 59.5 21.984 1 84.69 133 VAL A C 1
ATOM 1010 O O . VAL A 1 133 ? -1.358 58.531 21.531 1 84.69 133 VAL A O 1
ATOM 1013 N N . GLN A 1 134 ? 0.331 60.062 21.438 1 88.12 134 GLN A N 1
ATOM 1014 C CA . GLN A 1 134 ? 0.824 59.562 20.172 1 88.12 134 GLN A CA 1
ATOM 1015 C C . GLN A 1 134 ? 1.32 58.125 20.328 1 88.12 134 GLN A C 1
ATOM 1017 O O . GLN A 1 134 ? 1.086 57.281 19.453 1 88.12 134 GLN A O 1
ATOM 1022 N N . THR A 1 135 ? 2 57.812 21.359 1 86.38 135 THR A N 1
ATOM 1023 C CA . THR A 1 135 ? 2.498 56.469 21.625 1 86.38 135 THR A CA 1
ATOM 1024 C C . THR A 1 135 ? 1.343 55.5 21.797 1 86.38 135 THR A C 1
ATOM 1026 O O . THR A 1 135 ? 1.41 54.375 21.312 1 86.38 135 THR A O 1
ATOM 1029 N N . ARG A 1 136 ? 0.295 55.938 22.438 1 85.69 136 ARG A N 1
ATOM 1030 C CA . ARG A 1 136 ? -0.878 55.094 22.641 1 85.69 136 ARG A CA 1
ATOM 1031 C C . ARG A 1 136 ? -1.558 54.75 21.312 1 85.69 136 ARG A C 1
ATOM 1033 O O . ARG A 1 136 ? -1.962 53.625 21.078 1 85.69 136 ARG A O 1
ATOM 1040 N N . ILE A 1 137 ? -1.646 55.781 20.438 1 88.19 137 ILE A N 1
ATOM 1041 C CA . ILE A 1 137 ? -2.268 55.594 19.141 1 88.19 137 ILE A CA 1
ATOM 1042 C C . ILE A 1 137 ? -1.44 54.594 18.312 1 88.19 137 ILE A C 1
ATOM 1044 O O . ILE A 1 137 ? -1.991 53.719 17.672 1 88.19 137 ILE A O 1
ATOM 1048 N N . THR A 1 138 ? -0.132 54.781 18.391 1 89.44 138 THR A N 1
ATOM 1049 C CA . THR A 1 138 ? 0.767 53.906 17.641 1 89.44 138 THR A CA 1
ATOM 1050 C C . THR A 1 138 ? 0.669 52.469 18.172 1 89.44 138 THR A C 1
ATOM 1052 O O . THR A 1 138 ? 0.613 51.531 17.375 1 89.44 138 THR A O 1
ATOM 1055 N N . ALA A 1 139 ? 0.619 52.281 19.438 1 88.12 139 ALA A N 1
ATOM 1056 C CA . ALA A 1 139 ? 0.528 50.938 20.047 1 88.12 139 ALA A CA 1
ATOM 1057 C C . ALA A 1 139 ? -0.8 50.281 19.719 1 88.12 139 ALA A C 1
ATOM 1059 O O . ALA A 1 139 ? -0.839 49.094 19.406 1 88.12 139 ALA A O 1
ATOM 1060 N N . GLN A 1 140 ? -1.822 51.125 19.797 1 88.06 140 GLN A N 1
ATOM 1061 C CA . GLN A 1 140 ? -3.141 50.594 19.469 1 88.06 140 GLN A CA 1
ATOM 1062 C C . GLN A 1 140 ? -3.219 50.219 18 1 88.06 140 GLN A C 1
ATOM 1064 O O . GLN A 1 140 ? -3.812 49.188 17.656 1 88.06 140 GLN A O 1
ATOM 1069 N N . GLY A 1 141 ? -2.686 51.062 17.141 1 91 141 GLY A N 1
ATOM 1070 C CA . GLY A 1 141 ? -2.643 50.75 15.727 1 91 141 GLY A CA 1
ATOM 1071 C C . GLY A 1 141 ? -1.866 49.469 15.422 1 91 141 GLY A C 1
ATOM 1072 O O . GLY A 1 141 ? -2.326 48.625 14.648 1 91 141 GLY A O 1
ATOM 1073 N N . ALA A 1 142 ? -0.714 49.281 16 1 91.19 142 ALA A N 1
ATOM 1074 C CA . ALA A 1 142 ? 0.116 48.094 15.812 1 91.19 142 ALA A CA 1
ATOM 1075 C C . ALA A 1 142 ? -0.587 46.844 16.344 1 91.19 142 ALA A C 1
ATOM 1077 O O . ALA A 1 142 ? -0.507 45.781 15.727 1 91.19 142 ALA A O 1
ATOM 1078 N N . ASN A 1 143 ? -1.226 46.969 17.484 1 87.56 143 ASN A N 1
ATOM 1079 C CA . ASN A 1 143 ? -1.968 45.875 18.062 1 87.56 143 ASN A CA 1
ATOM 1080 C C . ASN A 1 143 ? -3.115 45.438 17.156 1 87.56 143 ASN A C 1
ATOM 1082 O O . ASN A 1 143 ? -3.283 44.219 16.906 1 87.56 143 ASN A O 1
ATOM 1086 N N . ASN A 1 144 ? -3.879 46.406 16.672 1 89.69 144 ASN A N 1
ATOM 1087 C CA . ASN A 1 144 ? -5.008 46.094 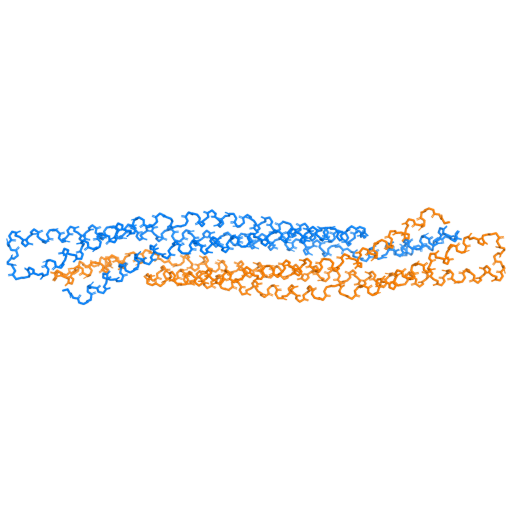15.805 1 89.69 144 ASN A CA 1
ATOM 1088 C C . ASN A 1 144 ? -4.551 45.438 14.516 1 89.69 144 ASN A C 1
ATOM 1090 O O . ASN A 1 144 ? -5.18 44.5 14.047 1 89.69 144 ASN A O 1
ATOM 1094 N N . LEU A 1 145 ? -3.479 45.906 13.945 1 91.62 145 LEU A N 1
ATOM 1095 C CA . LEU A 1 145 ? -2.951 45.344 12.711 1 91.62 145 LEU A CA 1
ATOM 1096 C C . LEU A 1 145 ? -2.479 43.906 12.938 1 91.62 145 LEU A C 1
ATOM 1098 O O . LEU A 1 145 ? -2.785 43.031 12.141 1 91.62 145 LEU A O 1
ATOM 1102 N N . ALA A 1 146 ? -1.771 43.625 14 1 89.75 146 ALA A N 1
ATOM 1103 C CA . ALA A 1 146 ? -1.264 42.312 14.312 1 89.75 146 ALA A CA 1
ATOM 1104 C C . ALA A 1 146 ? -2.41 41.312 14.539 1 89.75 146 ALA A C 1
ATOM 1106 O O . ALA A 1 146 ? -2.344 40.156 14.109 1 89.75 146 ALA A O 1
ATOM 1107 N N . MET A 1 147 ? -3.438 41.812 15.211 1 89.38 147 MET A N 1
ATOM 1108 C CA . MET A 1 147 ? -4.586 40.969 15.492 1 89.38 147 MET A CA 1
ATOM 1109 C C . MET A 1 147 ? -5.312 40.594 14.203 1 89.38 147 MET A C 1
ATOM 1111 O O . MET A 1 147 ? -5.703 39.438 14.016 1 89.38 147 MET A O 1
ATOM 1115 N N . GLN A 1 148 ? -5.477 41.562 13.406 1 92 148 GLN A N 1
ATOM 1116 C CA . GLN A 1 148 ? -6.145 41.344 12.133 1 92 148 GLN A CA 1
ATOM 1117 C C . GLN A 1 148 ? -5.34 40.375 11.258 1 92 148 GLN A C 1
ATOM 1119 O O . GLN A 1 148 ? -5.898 39.469 10.664 1 92 148 GLN A O 1
ATOM 1124 N N . GLU A 1 149 ? -4.062 40.562 11.172 1 91.69 149 GLU A N 1
ATOM 1125 C CA . GLU A 1 149 ? -3.193 39.719 10.375 1 91.69 149 GLU A CA 1
ATOM 1126 C C . GLU A 1 149 ? -3.141 38.312 10.938 1 91.69 149 GLU A C 1
ATOM 1128 O O . GLU A 1 149 ? -3.107 37.312 10.188 1 91.69 149 GLU A O 1
ATOM 1133 N N . ALA A 1 150 ? -3.092 38.219 12.242 1 90.12 150 ALA A N 1
ATOM 1134 C CA . ALA A 1 150 ? -3.092 36.906 12.883 1 90.12 150 ALA A CA 1
ATOM 1135 C C . ALA A 1 150 ? -4.375 36.125 12.57 1 90.12 150 ALA A C 1
ATOM 1137 O O . ALA A 1 150 ? -4.328 34.969 12.188 1 90.12 150 ALA A O 1
ATOM 1138 N N . ARG A 1 151 ? -5.469 36.844 12.719 1 91.81 151 ARG A N 1
ATOM 1139 C CA . ARG A 1 151 ? -6.75 36.219 12.422 1 91.81 151 ARG A CA 1
ATOM 1140 C C . ARG A 1 151 ? -6.793 35.719 10.984 1 91.81 151 ARG A C 1
ATOM 1142 O O . ARG A 1 151 ? -7.203 34.562 10.727 1 91.81 151 ARG A O 1
ATOM 1149 N N . GLN A 1 152 ? -6.367 36.531 10.125 1 92.06 152 GLN A N 1
ATOM 1150 C CA . GLN A 1 152 ? -6.395 36.188 8.703 1 92.06 152 GLN A CA 1
ATOM 1151 C C . GLN A 1 152 ? -5.469 35 8.398 1 92.06 152 GLN A C 1
ATOM 1153 O O . GLN A 1 152 ? -5.867 34.062 7.742 1 92.06 152 GLN A O 1
ATOM 1158 N N . TRP A 1 153 ? -4.312 35.062 8.859 1 90.69 153 TRP A N 1
ATOM 1159 C CA . TRP A 1 153 ? -3.318 34.062 8.539 1 90.69 153 TRP A CA 1
ATOM 1160 C C . TRP A 1 153 ? -3.699 32.719 9.141 1 90.69 153 TRP A C 1
ATOM 1162 O O . TRP A 1 153 ? -3.652 31.688 8.453 1 90.69 153 TRP A O 1
ATOM 1172 N N . TYR A 1 154 ? -4.09 32.656 10.359 1 90.75 154 TYR A N 1
ATOM 1173 C CA . TYR A 1 154 ? -4.426 31.406 11.008 1 90.75 154 TYR A CA 1
ATOM 1174 C C . TYR A 1 154 ? -5.66 30.781 10.367 1 90.75 154 TYR A C 1
ATOM 1176 O O . TYR A 1 154 ? -5.746 29.547 10.234 1 90.75 154 TYR A O 1
ATOM 1184 N N . THR A 1 155 ? -6.598 31.672 10.07 1 92.31 155 THR A N 1
ATOM 1185 C CA . THR A 1 155 ? -7.777 31.141 9.383 1 92.31 155 THR A CA 1
ATOM 1186 C C . THR A 1 155 ? -7.383 30.469 8.078 1 92.31 155 THR A C 1
ATOM 1188 O O . THR A 1 155 ? -7.797 29.328 7.809 1 92.31 155 THR A O 1
ATOM 1191 N N . GLN A 1 156 ? -6.547 31.156 7.305 1 90.62 156 GLN A N 1
ATOM 1192 C CA . GLN A 1 156 ? -6.109 30.609 6.023 1 90.62 156 GLN A CA 1
ATOM 1193 C C . GLN A 1 156 ? -5.266 29.359 6.223 1 90.62 156 GLN A C 1
ATOM 1195 O O . GLN A 1 156 ? -5.41 28.375 5.48 1 90.62 156 GLN A O 1
ATOM 1200 N N . TYR A 1 157 ? -4.34 29.391 7.129 1 91.12 157 TYR A N 1
ATOM 1201 C CA . TYR A 1 157 ? -3.486 28.25 7.445 1 91.12 157 TYR A CA 1
ATOM 1202 C C . TYR A 1 157 ? -4.32 27.031 7.855 1 91.12 157 TYR A C 1
ATOM 1204 O O . TYR A 1 157 ? -4.07 25.922 7.398 1 91.12 157 TYR A O 1
ATOM 1212 N N . ASN A 1 158 ? -5.312 27.25 8.719 1 92.12 158 ASN A N 1
ATOM 1213 C CA . ASN A 1 158 ? -6.168 26.188 9.203 1 92.12 158 ASN A CA 1
ATOM 1214 C C . ASN A 1 158 ? -6.953 25.531 8.07 1 92.12 158 ASN A C 1
ATOM 1216 O O . ASN A 1 158 ? -7.059 24.312 8 1 92.12 158 ASN A O 1
ATOM 1220 N N . VAL A 1 159 ? -7.484 26.359 7.23 1 92.69 159 VAL A N 1
ATOM 1221 C CA . VAL A 1 159 ? -8.25 25.859 6.094 1 92.69 159 VAL A CA 1
ATOM 1222 C C . VAL A 1 159 ? -7.348 25.016 5.195 1 92.69 159 VAL A C 1
ATOM 1224 O O . VAL A 1 159 ? -7.727 23.906 4.781 1 92.69 159 VAL A O 1
ATOM 1227 N N . GLU A 1 160 ? -6.203 25.5 4.922 1 92.81 160 GLU A N 1
ATOM 1228 C CA . GLU A 1 160 ? -5.266 24.797 4.047 1 92.81 160 GLU A CA 1
ATOM 1229 C C . GLU A 1 160 ? -4.797 23.484 4.68 1 92.81 160 GLU A C 1
ATOM 1231 O O . GLU A 1 160 ? -4.723 22.453 4.008 1 92.81 160 GLU A O 1
ATOM 1236 N N . LEU A 1 161 ? -4.441 23.547 5.906 1 93.12 161 LEU A N 1
ATOM 1237 C CA . LEU A 1 161 ? -3.986 22.344 6.605 1 93.12 161 LEU A CA 1
ATOM 1238 C C . LEU A 1 161 ? -5.062 21.266 6.59 1 93.12 161 LEU A C 1
ATOM 1240 O O . LEU A 1 161 ? -4.781 20.109 6.281 1 93.12 161 LEU A O 1
ATOM 1244 N N . LYS A 1 162 ? -6.266 21.688 6.926 1 94.44 162 LYS A N 1
ATOM 1245 C CA . LYS A 1 162 ? -7.383 20.75 6.914 1 94.44 162 LYS A CA 1
ATOM 1246 C C . LYS A 1 162 ? -7.57 20.125 5.527 1 94.44 162 LYS A C 1
ATOM 1248 O O . LYS A 1 162 ? -7.801 18.922 5.402 1 94.44 162 LYS A O 1
ATOM 1253 N N . ARG A 1 163 ? -7.492 20.922 4.523 1 94.44 163 ARG A N 1
ATOM 1254 C CA . ARG A 1 163 ? -7.625 20.453 3.15 1 94.44 163 ARG A CA 1
ATOM 1255 C C . ARG A 1 163 ? -6.547 19.422 2.816 1 94.44 163 ARG A C 1
ATOM 1257 O O . ARG A 1 163 ? -6.836 18.391 2.221 1 94.44 163 ARG A O 1
ATOM 1264 N N . VAL A 1 164 ? -5.32 19.703 3.172 1 94.56 164 VAL A N 1
ATOM 1265 C CA . VAL A 1 164 ? -4.184 18.844 2.863 1 94.56 164 VAL A CA 1
ATOM 1266 C C . VAL A 1 164 ? -4.367 17.484 3.543 1 94.56 164 VAL A C 1
ATOM 1268 O O . VAL A 1 164 ? -4.207 16.438 2.91 1 94.56 164 VAL A O 1
ATOM 1271 N N . LEU A 1 165 ? -4.734 17.469 4.793 1 96.62 165 LEU A N 1
ATOM 1272 C CA . LEU A 1 165 ? -4.934 16.234 5.543 1 96.62 165 LEU A CA 1
ATOM 1273 C C . LEU A 1 165 ? -6.09 15.422 4.957 1 96.62 165 LEU A C 1
ATOM 1275 O O . LEU A 1 165 ? -5.977 14.211 4.789 1 96.62 165 LEU A O 1
ATOM 1279 N N . ARG A 1 166 ? -7.137 16.125 4.609 1 97.31 166 ARG A N 1
ATOM 1280 C CA . ARG A 1 166 ? -8.312 15.477 4.035 1 97.31 166 ARG A CA 1
ATOM 1281 C C . ARG A 1 166 ? -7.98 14.859 2.68 1 97.31 166 ARG A C 1
ATOM 1283 O O . ARG A 1 166 ? -8.375 13.727 2.398 1 97.31 166 ARG A O 1
ATOM 1290 N N . GLU A 1 167 ? -7.277 15.594 1.898 1 97.12 167 GLU A N 1
ATOM 1291 C CA . GLU A 1 167 ? -6.938 15.109 0.562 1 97.12 167 GLU A CA 1
ATOM 1292 C C . GLU A 1 167 ? -6.012 13.898 0.63 1 97.12 167 GLU A C 1
ATOM 1294 O O . GLU A 1 167 ? -6.16 12.953 -0.145 1 97.12 167 GLU A O 1
ATOM 1299 N N . TYR A 1 168 ? -5.043 13.961 1.483 1 97.25 168 TYR A N 1
ATOM 1300 C CA . TYR A 1 168 ? -4.156 12.812 1.656 1 97.25 168 TYR A CA 1
ATOM 1301 C C . TYR A 1 168 ? -4.934 11.578 2.074 1 97.25 168 TYR A C 1
ATOM 1303 O O . TYR A 1 168 ? -4.777 10.508 1.479 1 97.25 168 TYR A O 1
ATOM 1311 N N . ALA A 1 169 ? -5.773 11.758 3.064 1 97.88 169 ALA A N 1
ATOM 1312 C CA . ALA A 1 169 ? -6.57 10.641 3.578 1 97.88 169 ALA A CA 1
ATOM 1313 C C . ALA A 1 169 ? -7.504 10.094 2.504 1 97.88 169 ALA A C 1
ATOM 1315 O O . ALA A 1 169 ? -7.648 8.875 2.363 1 97.88 169 ALA A O 1
ATOM 1316 N N . HIS A 1 170 ? -8.086 10.992 1.786 1 98.12 170 HIS A N 1
ATOM 1317 C CA . HIS A 1 170 ? -9.008 10.578 0.734 1 98.12 170 HIS A CA 1
ATOM 1318 C C . HIS A 1 170 ? -8.289 9.758 -0.337 1 98.12 170 HIS A C 1
ATOM 1320 O O . HIS A 1 170 ? -8.812 8.758 -0.817 1 98.12 170 HIS A O 1
ATOM 1326 N N . ALA A 1 171 ? -7.141 10.18 -0.716 1 97.75 171 ALA A N 1
ATOM 1327 C CA . ALA A 1 171 ? -6.352 9.453 -1.703 1 97.75 171 ALA A CA 1
ATOM 1328 C C . ALA A 1 171 ? -6.035 8.039 -1.217 1 97.75 171 ALA A C 1
ATOM 1330 O O . ALA A 1 171 ? -6.164 7.074 -1.971 1 97.75 171 ALA A O 1
ATOM 1331 N N . GLN A 1 172 ? -5.648 7.922 -0.015 1 97.62 172 GLN A N 1
ATOM 1332 C CA . GLN A 1 172 ? -5.348 6.621 0.574 1 97.62 172 GLN A CA 1
ATOM 1333 C C . GLN A 1 172 ? -6.594 5.742 0.629 1 97.62 172 GLN A C 1
ATOM 1335 O O . GLN A 1 172 ? -6.531 4.547 0.334 1 97.62 172 GLN A O 1
ATOM 1340 N N . MET A 1 173 ? -7.695 6.324 1.034 1 98.38 173 MET A N 1
ATOM 1341 C CA . MET A 1 173 ? -8.953 5.594 1.138 1 98.38 173 MET A CA 1
ATOM 1342 C C . MET A 1 173 ? -9.391 5.074 -0.226 1 98.38 173 MET A C 1
ATOM 1344 O O . MET A 1 173 ? -9.828 3.926 -0.348 1 98.38 173 MET A O 1
ATOM 1348 N N . GLU A 1 174 ? -9.305 5.926 -1.188 1 98.44 174 GLU A N 1
ATOM 1349 C CA . GLU A 1 174 ? -9.68 5.52 -2.539 1 98.44 174 GLU A CA 1
ATOM 1350 C C . GLU A 1 174 ? -8.836 4.344 -3.018 1 98.44 174 GLU A C 1
ATOM 1352 O O . GLU A 1 174 ? -9.359 3.373 -3.568 1 98.44 174 GLU A O 1
ATOM 1357 N N . PHE A 1 175 ? -7.531 4.41 -2.824 1 98.12 175 PHE A N 1
ATOM 1358 C CA . PHE A 1 175 ? -6.656 3.307 -3.201 1 98.12 175 PHE A CA 1
ATOM 1359 C C . PHE A 1 175 ? -7.043 2.031 -2.465 1 98.12 175 PHE A C 1
ATOM 1361 O O . PHE A 1 175 ? -7.16 0.966 -3.074 1 98.12 175 PHE A O 1
ATOM 1368 N N . ALA A 1 176 ? -7.23 2.137 -1.165 1 98.5 176 ALA A N 1
ATOM 1369 C CA . ALA A 1 176 ? -7.547 0.965 -0.351 1 98.5 176 ALA A CA 1
ATOM 1370 C C . ALA A 1 176 ? -8.859 0.324 -0.8 1 98.5 176 ALA A C 1
ATOM 1372 O O . ALA A 1 176 ? -8.945 -0.899 -0.933 1 98.5 176 ALA A O 1
ATOM 1373 N N . ALA A 1 177 ? -9.828 1.164 -1.001 1 98.69 177 ALA A N 1
ATOM 1374 C CA . ALA A 1 177 ? -11.133 0.666 -1.413 1 98.69 177 ALA A CA 1
ATOM 1375 C C . ALA A 1 177 ? -11.055 -0.043 -2.762 1 98.69 177 ALA A C 1
ATOM 1377 O O . ALA A 1 177 ? -11.578 -1.146 -2.924 1 98.69 177 ALA A O 1
ATOM 1378 N N . LYS A 1 178 ? -10.391 0.549 -3.686 1 98.75 178 LYS A N 1
ATOM 1379 C CA . LYS A 1 178 ? -10.297 -0.023 -5.027 1 98.75 178 LYS A CA 1
ATOM 1380 C C . LYS A 1 178 ? -9.422 -1.274 -5.031 1 98.75 178 LYS A C 1
ATOM 1382 O O . LYS A 1 178 ? -9.703 -2.227 -5.762 1 98.75 178 LYS A O 1
ATOM 1387 N N . ALA A 1 179 ? -8.328 -1.239 -4.293 1 98.31 179 ALA A N 1
ATOM 1388 C CA . ALA A 1 179 ? -7.492 -2.432 -4.168 1 98.31 179 ALA A CA 1
ATOM 1389 C C . ALA A 1 179 ? -8.281 -3.596 -3.584 1 98.31 179 ALA A C 1
ATOM 1391 O O . ALA A 1 179 ? -8.18 -4.727 -4.066 1 98.31 179 ALA A O 1
ATOM 1392 N N . LEU A 1 180 ? -9.086 -3.309 -2.557 1 98.56 180 LEU A N 1
ATOM 1393 C CA . LEU A 1 180 ? -9.922 -4.328 -1.932 1 98.56 180 LEU A CA 1
ATOM 1394 C C . LEU A 1 180 ? -10.891 -4.926 -2.943 1 98.56 180 LEU A C 1
ATOM 1396 O O . LEU A 1 180 ? -11.078 -6.141 -2.984 1 98.56 180 LEU A O 1
ATOM 1400 N N . GLU A 1 181 ? -11.422 -4.09 -3.697 1 98.56 181 GLU A N 1
ATOM 1401 C CA . GLU A 1 18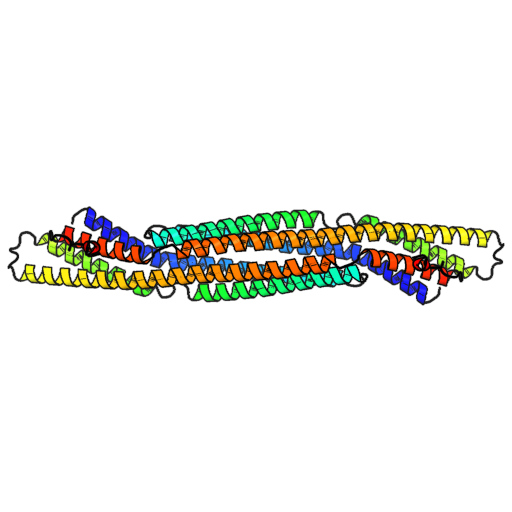1 ? -12.344 -4.539 -4.738 1 98.56 181 GLU A CA 1
ATOM 1402 C C . GLU A 1 181 ? -11.641 -5.461 -5.73 1 98.56 181 GLU A C 1
ATOM 1404 O O . GLU A 1 181 ? -12.156 -6.527 -6.07 1 98.56 181 GLU A O 1
ATOM 1409 N N . GLN A 1 182 ? -10.484 -5.07 -6.191 1 98.44 182 GLN A N 1
ATOM 1410 C CA . GLN A 1 182 ? -9.727 -5.859 -7.164 1 98.44 182 GLN A CA 1
ATOM 1411 C C . GLN A 1 182 ? -9.383 -7.234 -6.602 1 98.44 182 GLN A C 1
ATOM 1413 O O . GLN A 1 182 ? -9.578 -8.25 -7.27 1 98.44 182 GLN A O 1
ATOM 1418 N N . TRP A 1 183 ? -8.93 -7.316 -5.418 1 98.5 183 TRP A N 1
ATOM 1419 C CA . TRP A 1 183 ? -8.531 -8.586 -4.824 1 98.5 183 TRP A CA 1
ATOM 1420 C C . TRP A 1 183 ? -9.75 -9.461 -4.527 1 98.5 183 TRP A C 1
ATOM 1422 O O . TRP A 1 183 ? -9.68 -10.688 -4.641 1 98.5 183 TRP A O 1
ATOM 1432 N N . SER A 1 184 ? -10.836 -8.805 -4.125 1 98.44 184 SER A N 1
ATOM 1433 C CA . SER A 1 184 ? -12.07 -9.547 -3.916 1 98.44 184 SER A CA 1
ATOM 1434 C C . SER A 1 184 ? -12.547 -10.203 -5.207 1 98.44 184 SER A C 1
ATOM 1436 O O . SER A 1 184 ? -12.961 -11.367 -5.203 1 98.44 184 SER A O 1
ATOM 1438 N N . ASN A 1 185 ? -12.477 -9.445 -6.289 1 98.19 185 ASN A N 1
ATOM 1439 C CA . ASN A 1 185 ? -12.82 -10 -7.594 1 98.19 185 ASN A CA 1
ATOM 1440 C C . ASN A 1 185 ? -11.93 -11.188 -7.953 1 98.19 185 ASN A C 1
ATOM 1442 O O . ASN A 1 185 ? -12.414 -12.195 -8.461 1 98.19 185 ASN A O 1
ATOM 1446 N N . PHE A 1 186 ? -10.68 -11.07 -7.688 1 98.44 186 PHE A N 1
ATOM 1447 C CA . PHE A 1 186 ? -9.75 -12.156 -7.98 1 98.44 186 PHE A CA 1
ATOM 1448 C C . PHE A 1 186 ? -10.117 -13.406 -7.188 1 98.44 186 PHE A C 1
ATOM 1450 O O . PHE A 1 186 ? -10.086 -14.516 -7.723 1 98.44 186 PHE A O 1
ATOM 1457 N N . MET A 1 187 ? -10.453 -13.211 -5.93 1 97.94 187 MET A N 1
ATOM 1458 C CA . MET A 1 187 ? -10.828 -14.336 -5.074 1 97.94 187 MET A CA 1
ATOM 1459 C C . MET A 1 187 ? -12.055 -15.047 -5.621 1 97.94 187 MET A C 1
ATOM 1461 O O . MET A 1 187 ? -12.125 -16.281 -5.598 1 97.94 187 MET A O 1
ATOM 1465 N N . GLU A 1 188 ? -12.984 -14.297 -6.105 1 97.69 188 GLU A N 1
ATOM 1466 C CA . GLU A 1 188 ? -14.188 -14.875 -6.699 1 97.69 188 GLU A CA 1
ATOM 1467 C C . GLU A 1 188 ? -13.852 -15.648 -7.977 1 97.69 188 GLU A C 1
ATOM 1469 O O . GLU A 1 188 ? -14.312 -16.781 -8.164 1 97.69 188 GLU A O 1
ATOM 1474 N N . ASP A 1 189 ? -13.047 -15 -8.82 1 97.5 189 ASP A N 1
ATOM 1475 C CA . ASP A 1 189 ? -12.625 -15.648 -10.055 1 97.5 189 ASP A CA 1
ATOM 1476 C C . ASP A 1 189 ? -11.875 -16.953 -9.766 1 97.5 189 ASP A C 1
ATOM 1478 O O . ASP A 1 189 ? -12.094 -17.969 -10.438 1 97.5 189 ASP A O 1
ATOM 1482 N N . LEU A 1 190 ? -10.977 -16.875 -8.805 1 97.75 190 LEU A N 1
ATOM 1483 C CA . LEU A 1 190 ? -10.18 -18.031 -8.43 1 97.75 190 LEU A CA 1
ATOM 1484 C C . LEU A 1 190 ? -11.07 -19.172 -7.945 1 97.75 190 LEU A C 1
ATOM 1486 O O . LEU A 1 190 ? -10.812 -20.344 -8.25 1 97.75 190 LEU A O 1
ATOM 1490 N N . ALA A 1 191 ? -12.109 -18.875 -7.242 1 95.75 191 ALA A N 1
ATOM 1491 C CA . ALA A 1 191 ? -13.023 -19.859 -6.68 1 95.75 191 ALA A CA 1
ATOM 1492 C C . ALA A 1 191 ? -13.805 -20.578 -7.777 1 95.75 191 ALA A C 1
ATOM 1494 O O . ALA A 1 191 ? -14.227 -21.719 -7.602 1 95.75 191 ALA A O 1
ATOM 1495 N N . LEU A 1 192 ? -13.93 -19.969 -8.906 1 95.62 192 LEU A N 1
ATOM 1496 C CA . LEU A 1 192 ? -14.727 -20.516 -10 1 95.62 192 LEU A CA 1
ATOM 1497 C C . LEU A 1 192 ? -13.891 -21.469 -10.859 1 95.62 192 LEU A C 1
ATOM 1499 O O . LEU A 1 192 ? -14.438 -22.234 -11.656 1 95.62 192 LEU A O 1
ATOM 1503 N N . LEU A 1 193 ? -12.594 -21.406 -10.688 1 95.38 193 LEU A N 1
ATOM 1504 C CA . LEU A 1 193 ? -11.719 -22.266 -11.484 1 95.38 193 LEU A CA 1
ATOM 1505 C C . LEU A 1 193 ? -11.711 -23.688 -10.945 1 95.38 193 LEU A C 1
ATOM 1507 O O . LEU A 1 193 ? -11.602 -23.891 -9.734 1 95.38 193 LEU A O 1
ATOM 1511 N N . ASP A 1 194 ? -11.875 -24.688 -11.812 1 93.62 194 ASP A N 1
ATOM 1512 C CA . ASP A 1 194 ? -11.789 -26.094 -11.438 1 93.62 194 ASP A CA 1
ATOM 1513 C C . ASP A 1 194 ? -10.43 -26.672 -11.828 1 93.62 194 ASP A C 1
ATOM 1515 O O . ASP A 1 194 ? -10.25 -27.141 -12.953 1 93.62 194 ASP A O 1
ATOM 1519 N N . PHE A 1 195 ? -9.609 -26.781 -10.891 1 91.75 195 PHE A N 1
ATOM 1520 C CA . PHE A 1 195 ? -8.25 -27.25 -11.102 1 91.75 195 PHE A CA 1
ATOM 1521 C C . PHE A 1 195 ? -8.227 -28.75 -11.383 1 91.75 195 PHE A C 1
ATOM 1523 O O . PHE A 1 195 ? -7.25 -29.266 -11.93 1 91.75 195 PHE A O 1
ATOM 1530 N N . ASN A 1 196 ? -9.266 -29.453 -11.023 1 90.19 196 ASN A N 1
ATOM 1531 C CA . ASN A 1 196 ? -9.328 -30.891 -11.266 1 90.19 196 ASN A CA 1
ATOM 1532 C C . ASN A 1 196 ? -9.445 -31.203 -12.758 1 90.19 196 ASN A C 1
ATOM 1534 O O . ASN A 1 196 ? -8.992 -32.25 -13.219 1 90.19 196 ASN A O 1
ATOM 1538 N N . THR A 1 197 ? -10.055 -30.281 -13.453 1 91.12 197 THR A N 1
ATOM 1539 C CA . THR A 1 197 ? -10.188 -30.469 -14.891 1 91.12 197 THR A CA 1
ATOM 1540 C C . THR A 1 197 ? -8.82 -30.547 -15.562 1 91.12 197 THR A C 1
ATOM 1542 O O . THR A 1 197 ? -8.648 -31.281 -16.547 1 91.12 197 THR A O 1
ATOM 1545 N N . ASP A 1 198 ? -7.852 -29.828 -15.047 1 89.19 198 ASP A N 1
ATOM 1546 C CA . ASP A 1 198 ? -6.492 -29.891 -15.57 1 89.19 198 ASP A CA 1
ATOM 1547 C C . ASP A 1 198 ? -5.883 -31.281 -15.352 1 89.19 198 ASP A C 1
ATOM 1549 O O . ASP A 1 198 ? -5.301 -31.859 -16.266 1 89.19 198 ASP A O 1
ATOM 1553 N N . THR A 1 199 ? -6.074 -31.75 -14.172 1 89.31 199 THR A N 1
ATOM 1554 C CA . THR A 1 199 ? -5.539 -33.062 -13.852 1 89.31 199 THR A CA 1
ATOM 1555 C C . THR A 1 199 ? -6.184 -34.125 -14.727 1 89.31 199 THR A C 1
ATOM 1557 O O . THR A 1 199 ? -5.492 -35 -15.273 1 89.31 199 THR A O 1
ATOM 1560 N N . ASP A 1 200 ? -7.461 -34.031 -14.906 1 89.56 200 ASP A N 1
ATOM 1561 C CA . ASP A 1 200 ? -8.18 -35 -15.734 1 89.56 200 ASP A CA 1
ATOM 1562 C C . ASP A 1 200 ? -7.738 -34.938 -17.188 1 89.56 200 ASP A C 1
ATOM 1564 O O . ASP A 1 200 ? -7.559 -35.938 -17.859 1 89.56 200 ASP A O 1
ATOM 1568 N N . ALA A 1 201 ? -7.57 -33.75 -17.578 1 86.88 201 ALA A N 1
ATOM 1569 C CA . ALA A 1 201 ? -7.129 -33.531 -18.969 1 86.88 201 ALA A CA 1
ATOM 1570 C C . ALA A 1 201 ? -5.742 -34.156 -19.188 1 86.88 201 ALA A C 1
ATOM 1572 O O . ALA A 1 201 ? -5.473 -34.719 -20.234 1 86.88 201 ALA A O 1
ATOM 1573 N N . ILE A 1 202 ? -4.898 -34.031 -18.219 1 86.19 202 ILE A N 1
ATOM 1574 C CA . ILE A 1 202 ? -3.533 -34.531 -18.312 1 86.19 202 ILE A CA 1
ATOM 1575 C C . ILE A 1 202 ? -3.553 -36.062 -18.375 1 86.19 202 ILE A C 1
ATOM 1577 O O . ILE A 1 202 ? -2.908 -36.656 -19.234 1 86.19 202 ILE A O 1
ATOM 1581 N N . VAL A 1 203 ? -4.32 -36.625 -17.516 1 86 203 VAL A N 1
ATOM 1582 C CA . VAL A 1 203 ? -4.41 -38.094 -17.453 1 86 203 VAL A CA 1
ATOM 1583 C C . VAL A 1 203 ? -5.039 -38.625 -18.734 1 86 203 VAL A C 1
ATOM 1585 O O . VAL A 1 203 ? -4.566 -39.594 -19.312 1 86 203 VAL A O 1
ATOM 1588 N N . THR A 1 204 ? -6.023 -37.906 -19.172 1 86.75 204 THR A N 1
ATOM 1589 C CA . THR A 1 204 ? -6.676 -38.312 -20.422 1 86.75 204 THR A CA 1
ATOM 1590 C C . THR A 1 204 ? -5.699 -38.219 -21.594 1 86.75 204 THR A C 1
ATOM 1592 O O . THR A 1 204 ? -5.668 -39.125 -22.438 1 86.75 204 THR A O 1
ATOM 1595 N N . LYS A 1 205 ? -4.926 -37.25 -21.594 1 83.62 205 LYS A N 1
ATOM 1596 C CA . LYS A 1 205 ? -3.941 -37.062 -22.656 1 83.62 205 LYS A CA 1
ATOM 1597 C C . LYS A 1 205 ? -2.873 -38.156 -22.594 1 83.62 205 LYS A C 1
ATOM 1599 O O . LYS A 1 205 ? -2.416 -38.656 -23.625 1 83.62 205 LYS A O 1
ATOM 1604 N N . LEU A 1 206 ? -2.512 -38.5 -21.438 1 84.31 206 LEU A N 1
ATOM 1605 C CA . LEU A 1 206 ? -1.54 -39.594 -21.281 1 84.31 206 LEU A CA 1
ATOM 1606 C C . LEU A 1 206 ? -2.111 -40.906 -21.766 1 84.31 206 LEU A C 1
ATOM 1608 O O . LEU A 1 206 ? -1.419 -41.688 -22.422 1 84.31 206 LEU A O 1
ATOM 1612 N N . GLU A 1 207 ? -3.367 -41.125 -21.438 1 84.06 207 GLU A N 1
ATOM 1613 C CA . GLU A 1 207 ? -4.039 -42.344 -21.875 1 84.06 207 GLU A CA 1
ATOM 1614 C C . GLU A 1 207 ? -4.164 -42.375 -23.406 1 84.06 207 GLU A C 1
ATOM 1616 O O . GLU A 1 207 ? -3.906 -43.406 -24.016 1 84.06 207 GLU A O 1
ATOM 1621 N N . GLN A 1 208 ? -4.523 -41.281 -23.922 1 81.69 208 GLN A N 1
ATOM 1622 C CA . GLN A 1 208 ? -4.656 -41.188 -25.375 1 81.69 208 GLN A CA 1
ATOM 1623 C C . GLN A 1 208 ? -3.312 -41.438 -26.062 1 81.69 208 GLN A C 1
ATOM 1625 O O . GLN A 1 208 ? -3.25 -42.094 -27.109 1 81.69 208 GLN A O 1
ATOM 1630 N N . GLY A 1 209 ? -2.291 -40.844 -25.484 1 77.81 209 GLY A N 1
ATOM 1631 C CA . GLY A 1 209 ? -0.962 -41.062 -26.031 1 77.81 209 GLY A CA 1
ATOM 1632 C C . GLY A 1 209 ? -0.533 -42.5 -26.016 1 77.81 209 GLY A C 1
ATOM 1633 O O . GLY A 1 209 ? 0.05 -43 -27 1 77.81 209 GLY A O 1
ATOM 1634 N N . ALA A 1 210 ? -0.903 -43.188 -24.984 1 80.75 210 ALA A N 1
ATOM 1635 C CA . ALA A 1 210 ? -0.571 -44.594 -24.875 1 80.75 210 ALA A CA 1
ATOM 1636 C C . ALA A 1 210 ? -1.366 -45.438 -25.875 1 80.75 210 ALA A C 1
ATOM 1638 O O . ALA A 1 210 ? -0.827 -46.344 -26.5 1 80.75 210 ALA A O 1
ATOM 1639 N N . ALA A 1 211 ? -2.609 -45.094 -26.016 1 78.31 211 ALA A N 1
ATOM 1640 C CA . ALA A 1 211 ? -3.469 -45.844 -26.938 1 78.31 211 ALA A CA 1
ATOM 1641 C C . ALA A 1 211 ? -2.98 -45.656 -28.375 1 78.31 211 ALA A C 1
ATOM 1643 O O . ALA A 1 211 ? -2.998 -46.625 -29.156 1 78.31 211 ALA A O 1
ATOM 1644 N N . LEU A 1 212 ? -2.596 -44.531 -28.688 1 75.75 212 LEU A N 1
ATOM 1645 C CA . LEU A 1 212 ? -2.113 -44.219 -30.031 1 75.75 212 LEU A CA 1
ATOM 1646 C C . LEU A 1 212 ? -0.82 -44.969 -30.312 1 75.75 212 LEU A C 1
ATOM 1648 O O . LEU A 1 212 ? -0.557 -45.344 -31.469 1 75.75 212 LEU A O 1
ATOM 1652 N N . GLN A 1 213 ? -0.097 -45.219 -29.266 1 73.5 213 GLN A N 1
ATOM 1653 C CA . GLN A 1 213 ? 1.193 -45.875 -29.453 1 73.5 213 GLN A CA 1
ATOM 1654 C C . GLN A 1 213 ? 1.039 -47.406 -29.5 1 73.5 213 GLN A C 1
ATOM 1656 O O . GLN A 1 213 ? 1.776 -48.094 -30.219 1 73.5 213 GLN A O 1
ATOM 1661 N N . THR A 1 214 ? 0.064 -47.875 -28.766 1 72.75 214 THR A N 1
ATOM 1662 C CA . THR A 1 214 ? -0.09 -49.344 -28.688 1 72.75 214 THR A CA 1
ATOM 1663 C C . THR A 1 214 ? -1.144 -49.812 -29.672 1 72.75 214 THR A C 1
ATOM 1665 O O . THR A 1 214 ? -1.249 -51.031 -29.922 1 72.75 214 THR A O 1
ATOM 1668 N N . GLY A 1 215 ? -1.707 -48.938 -30.453 1 65.75 215 GLY A N 1
ATOM 1669 C CA . GLY A 1 215 ? -2.781 -49.344 -31.359 1 65.75 215 GLY A CA 1
ATOM 1670 C C . GLY A 1 215 ? -4.031 -49.781 -30.641 1 65.75 215 GLY A C 1
ATOM 1671 O O . GLY A 1 215 ? -4.953 -50.312 -31.25 1 65.75 215 GLY A O 1
ATOM 1672 N N . GLU A 1 216 ? -3.988 -49.812 -29.281 1 61.03 216 GLU A N 1
ATOM 1673 C CA . GLU A 1 216 ? -5.145 -50.25 -28.5 1 61.03 216 GLU A CA 1
ATOM 1674 C C . GLU A 1 216 ? -6.09 -49.062 -28.234 1 61.03 216 GLU A C 1
ATOM 1676 O O . GLU A 1 216 ? -5.645 -47.938 -28.062 1 61.03 216 GLU A O 1
ATOM 1681 N N . PRO A 1 217 ? -7.402 -49.312 -28.484 1 54.22 217 PRO A N 1
ATOM 1682 C CA . PRO A 1 217 ? -8.352 -48.219 -28.25 1 54.22 217 PRO A CA 1
ATOM 1683 C C . PRO A 1 217 ? -8.305 -47.656 -26.828 1 54.22 217 PRO A C 1
ATOM 1685 O O . PRO A 1 217 ? -8.016 -48.406 -25.891 1 54.22 217 PRO A O 1
ATOM 1688 N N . ALA A 1 218 ? -8.242 -46.375 -26.609 1 56.16 218 ALA A N 1
ATOM 1689 C CA . ALA A 1 218 ? -8.312 -45.719 -25.312 1 56.16 218 ALA A CA 1
ATOM 1690 C C . ALA A 1 218 ? -9.484 -46.25 -24.484 1 56.16 218 ALA A C 1
ATOM 1692 O O . ALA A 1 218 ? -10.539 -46.562 -25.047 1 56.16 218 ALA A O 1
ATOM 1693 N N . PRO A 1 219 ? -9.367 -46.656 -23.188 1 51.22 219 PRO A N 1
ATOM 1694 C CA . PRO A 1 219 ? -10.539 -47.125 -22.438 1 51.22 219 PRO A CA 1
ATOM 1695 C C . PRO A 1 219 ? -11.656 -46.062 -22.422 1 51.22 219 PRO A C 1
ATOM 1697 O O . PRO A 1 219 ? -11.398 -44.875 -22.547 1 51.22 219 PRO A O 1
ATOM 1700 N N . PRO A 1 220 ? -12.938 -46.469 -22.594 1 47.19 220 PRO A N 1
ATOM 1701 C CA . PRO A 1 220 ? -14.078 -45.562 -22.609 1 47.19 220 PRO A CA 1
ATOM 1702 C C . PRO A 1 220 ? -14.109 -44.625 -21.391 1 47.19 220 PRO A C 1
ATOM 1704 O O . PRO A 1 220 ? -13.656 -45.031 -20.312 1 47.19 220 PRO A O 1
ATOM 1707 N N . THR A 1 221 ? -13.938 -43.5 -21.531 1 45.97 221 THR A N 1
ATOM 1708 C CA . THR A 1 221 ? -14.133 -42.5 -20.469 1 45.97 221 THR A CA 1
ATOM 1709 C C . THR A 1 221 ? -15.492 -42.719 -19.797 1 45.97 221 THR A C 1
ATOM 1711 O O . THR A 1 221 ? -16.5 -42.844 -20.469 1 45.97 221 THR A O 1
ATOM 1714 N N . ASP A 1 222 ? -15.547 -43.25 -18.625 1 41.53 222 ASP A N 1
ATOM 1715 C CA . ASP A 1 222 ? -16.766 -43.438 -17.828 1 41.53 222 ASP A CA 1
ATOM 1716 C C . ASP A 1 222 ? -17.625 -42.188 -17.812 1 41.53 222 ASP A C 1
ATOM 1718 O O . ASP A 1 222 ? -18.578 -42.094 -17.047 1 41.53 222 ASP A O 1
ATOM 1722 N N . ASN A 1 223 ? -17.328 -41.219 -18.422 1 40.84 223 ASN A N 1
ATOM 1723 C CA . ASN A 1 223 ? -18.328 -40.156 -18.172 1 40.84 223 ASN A CA 1
ATOM 1724 C C . ASN A 1 223 ? -19.703 -40.594 -18.656 1 40.84 223 ASN A C 1
ATOM 1726 O O . ASN A 1 223 ? -20.609 -39.781 -18.766 1 40.84 223 ASN A O 1
ATOM 1730 N N . GLU A 1 224 ? -19.875 -41.781 -19.391 1 35.56 224 GLU A N 1
ATOM 1731 C CA . GLU A 1 224 ? -21.297 -41.969 -19.688 1 35.56 224 GLU A CA 1
ATOM 1732 C C . GLU A 1 224 ? -22.062 -42.438 -18.453 1 35.56 224 GLU A C 1
ATOM 1734 O O . GLU A 1 224 ? -23.25 -42.75 -18.547 1 35.56 224 GLU A O 1
ATOM 1739 N N . ALA A 1 225 ? -21.547 -42.875 -17.359 1 37.19 225 ALA A N 1
ATOM 1740 C CA . ALA A 1 225 ? -22.469 -43.438 -16.391 1 37.19 225 ALA A CA 1
ATOM 1741 C C . ALA A 1 225 ? -23.328 -42.375 -15.742 1 37.19 225 ALA A C 1
ATOM 1743 O O . ALA A 1 225 ? -24.422 -42.625 -15.25 1 37.19 225 ALA A O 1
ATOM 1744 N N . HIS A 1 226 ? -23.094 -41.062 -15.336 1 30.02 226 HIS A N 1
ATOM 1745 C CA . HIS A 1 226 ? -24.297 -40.406 -14.797 1 30.02 226 HIS A CA 1
ATOM 1746 C C . HIS A 1 226 ? -25.125 -39.781 -15.914 1 30.02 226 HIS A C 1
ATOM 1748 O O . HIS A 1 226 ? -24.562 -39.25 -16.891 1 30.02 226 HIS A O 1
ATOM 1754 N N . MET B 1 1 ? 5.918 -43.906 -33.375 1 54.34 1 MET B N 1
ATOM 1755 C CA . MET B 1 1 ? 5.109 -43.094 -32.469 1 54.34 1 MET B CA 1
ATOM 1756 C C . MET B 1 1 ? 4.289 -42.062 -33.25 1 54.34 1 MET B C 1
ATOM 1758 O O . MET B 1 1 ? 4.812 -41.406 -34.156 1 54.34 1 MET B O 1
ATOM 1762 N N . SER B 1 2 ? 2.914 -42.188 -33 1 66.31 2 SER B N 1
ATOM 1763 C CA . SER B 1 2 ? 2.158 -41.219 -33.781 1 66.31 2 SER B CA 1
ATOM 1764 C C . SER B 1 2 ? 2.523 -39.781 -33.375 1 66.31 2 SER B C 1
ATOM 1766 O O . SER B 1 2 ? 2.898 -39.562 -32.219 1 66.31 2 SER B O 1
ATOM 1768 N N . LYS B 1 3 ? 2.777 -38.969 -34.281 1 73.81 3 LYS B N 1
ATOM 1769 C CA . LYS B 1 3 ? 3.098 -37.562 -34.094 1 73.81 3 LYS B CA 1
ATOM 1770 C C . LYS B 1 3 ? 2.236 -36.938 -33 1 73.81 3 LYS B C 1
ATOM 1772 O O . LYS B 1 3 ? 2.727 -36.125 -32.188 1 73.81 3 LYS B O 1
ATOM 1777 N N . ALA B 1 4 ? 1.061 -37.438 -32.875 1 69.75 4 ALA B N 1
ATOM 1778 C CA . ALA B 1 4 ? 0.113 -36.906 -31.922 1 69.75 4 ALA B CA 1
ATOM 1779 C C . ALA B 1 4 ? 0.479 -37.312 -30.5 1 69.75 4 ALA B C 1
ATOM 1781 O O . ALA B 1 4 ? 0.4 -36.531 -29.562 1 69.75 4 ALA B O 1
ATOM 1782 N N . SER B 1 5 ? 0.891 -38.531 -30.297 1 69.88 5 SER B N 1
ATOM 1783 C CA . SER B 1 5 ? 1.276 -39.031 -28.984 1 69.88 5 SER B CA 1
ATOM 1784 C C . SER B 1 5 ? 2.523 -38.344 -28.469 1 69.88 5 SER B C 1
ATOM 1786 O O . SER B 1 5 ? 2.605 -38 -27.281 1 69.88 5 SER B O 1
ATOM 1788 N N . ASP B 1 6 ? 3.346 -38 -29.312 1 74.19 6 ASP B N 1
ATOM 1789 C CA . ASP B 1 6 ? 4.574 -37.312 -28.938 1 74.19 6 ASP B CA 1
ATOM 1790 C C . ASP B 1 6 ? 4.281 -35.875 -28.5 1 74.19 6 ASP B C 1
ATOM 1792 O O . ASP B 1 6 ? 4.898 -35.375 -27.547 1 74.19 6 ASP B O 1
ATOM 1796 N N . GLU B 1 7 ? 3.342 -35.312 -29.219 1 75.94 7 GLU B N 1
ATOM 1797 C CA . GLU B 1 7 ? 2.973 -33.938 -28.891 1 75.94 7 GLU B CA 1
ATOM 1798 C C . GLU B 1 7 ? 2.352 -33.844 -27.484 1 75.94 7 GLU B C 1
ATOM 1800 O O . GLU B 1 7 ? 2.617 -32.906 -26.734 1 75.94 7 GLU B O 1
ATOM 1805 N N . ILE B 1 8 ? 1.545 -34.844 -27.141 1 74 8 ILE B N 1
ATOM 1806 C CA . ILE B 1 8 ? 0.888 -34.906 -25.844 1 74 8 ILE B CA 1
ATOM 1807 C C . ILE B 1 8 ? 1.934 -35.062 -24.734 1 74 8 ILE B C 1
ATOM 1809 O O . ILE B 1 8 ? 1.931 -34.344 -23.75 1 74 8 ILE B O 1
ATOM 1813 N N . SER B 1 9 ? 2.768 -36 -24.984 1 77.12 9 SER B N 1
ATOM 1814 C CA . SER B 1 9 ? 3.816 -36.25 -24 1 77.12 9 SER B CA 1
ATOM 1815 C C . SER B 1 9 ? 4.715 -35.031 -23.828 1 77.12 9 SER B C 1
ATOM 1817 O O . SER B 1 9 ? 5.102 -34.719 -22.703 1 77.12 9 SER B O 1
ATOM 1819 N N . ARG B 1 10 ? 4.926 -34.375 -24.891 1 80.62 10 ARG B N 1
ATOM 1820 C CA . ARG B 1 10 ? 5.789 -33.188 -24.844 1 80.62 10 ARG B CA 1
ATOM 1821 C C . ARG B 1 10 ? 5.145 -32.062 -24.047 1 80.62 10 ARG B C 1
ATOM 1823 O O . ARG B 1 10 ? 5.812 -31.422 -23.25 1 80.62 10 ARG B O 1
ATOM 1830 N N . LYS B 1 11 ? 3.889 -31.844 -24.281 1 79.31 11 LYS B N 1
ATOM 1831 C CA . LYS B 1 11 ? 3.186 -30.797 -23.562 1 79.31 11 LYS B CA 1
ATOM 1832 C C . LYS B 1 11 ? 3.207 -31.047 -22.047 1 79.31 11 LYS B C 1
ATOM 1834 O O . LYS B 1 11 ? 3.395 -30.125 -21.266 1 79.31 11 LYS B O 1
ATOM 1839 N N . ILE B 1 12 ? 3 -32.281 -21.672 1 83.94 12 ILE B N 1
ATOM 1840 C CA . ILE B 1 12 ? 2.994 -32.625 -20.25 1 83.94 12 ILE B CA 1
ATOM 1841 C C . ILE B 1 12 ? 4.387 -32.438 -19.656 1 83.94 12 ILE B C 1
ATOM 1843 O O . ILE B 1 12 ? 4.535 -31.859 -18.578 1 83.94 12 ILE B O 1
ATOM 1847 N N . GLU B 1 13 ? 5.344 -32.844 -20.422 1 83.81 13 GLU B N 1
ATOM 1848 C CA . GLU B 1 13 ? 6.719 -32.688 -19.984 1 83.81 13 GLU B CA 1
ATOM 1849 C C . GLU B 1 13 ? 7.078 -31.203 -19.844 1 83.81 13 GLU B C 1
ATOM 1851 O O . GLU B 1 13 ? 7.695 -30.797 -18.859 1 83.81 13 GLU B O 1
ATOM 1856 N N . GLU B 1 14 ? 6.707 -30.453 -20.766 1 83.19 14 GLU B N 1
ATOM 1857 C CA . GLU B 1 14 ? 6.98 -29.031 -20.734 1 83.19 14 GLU B CA 1
ATOM 1858 C C . GLU B 1 14 ? 6.305 -28.359 -19.531 1 83.19 14 GLU B C 1
ATOM 1860 O O . GLU B 1 14 ? 6.871 -27.453 -18.922 1 83.19 14 GLU B O 1
ATOM 1865 N N . SER B 1 15 ? 5.109 -28.797 -19.281 1 82.44 15 SER B N 1
ATOM 1866 C CA . SER B 1 15 ? 4.391 -28.234 -18.141 1 82.44 15 SER B CA 1
ATOM 1867 C C . SER B 1 15 ? 5.109 -28.562 -16.828 1 82.44 15 SER B C 1
ATOM 1869 O O . SER B 1 15 ? 5.215 -27.703 -15.945 1 82.44 15 SER B O 1
ATOM 1871 N N . VAL B 1 16 ? 5.578 -29.734 -16.719 1 84.31 16 VAL B N 1
ATOM 1872 C CA . VAL B 1 16 ? 6.281 -30.172 -15.523 1 84.31 16 VAL B CA 1
ATOM 1873 C C . VAL B 1 16 ? 7.578 -29.375 -15.367 1 84.31 16 VAL B C 1
ATOM 1875 O O . VAL B 1 16 ? 7.883 -28.891 -14.273 1 84.31 16 VAL B O 1
ATOM 1878 N N . VAL B 1 17 ? 8.273 -29.172 -16.406 1 80.19 17 VAL B N 1
ATOM 1879 C CA . VAL B 1 17 ? 9.531 -28.438 -16.391 1 80.19 17 VAL B CA 1
ATOM 1880 C C . VAL B 1 17 ? 9.258 -26.969 -16.078 1 80.19 17 VAL B C 1
ATOM 1882 O O . VAL B 1 17 ? 10.008 -26.344 -15.328 1 80.19 17 VAL B O 1
ATOM 1885 N N . ALA B 1 18 ? 8.211 -26.531 -16.656 1 79.81 18 ALA B N 1
ATOM 1886 C CA . ALA B 1 18 ? 7.84 -25.141 -16.422 1 79.81 18 ALA B CA 1
ATOM 1887 C C . ALA B 1 18 ? 7.578 -24.906 -14.93 1 79.81 18 ALA B C 1
ATOM 1889 O O . ALA B 1 18 ? 8.039 -23.906 -14.367 1 79.81 18 ALA B O 1
ATOM 1890 N N . VAL B 1 19 ? 6.816 -25.75 -14.344 1 80.44 19 VAL B N 1
ATOM 1891 C CA . VAL B 1 19 ? 6.523 -25.609 -12.922 1 80.44 19 VAL B CA 1
ATOM 1892 C C . VAL B 1 19 ? 7.82 -25.656 -12.117 1 80.44 19 VAL B C 1
ATOM 1894 O O . VAL B 1 19 ? 8.047 -24.828 -11.25 1 80.44 19 VAL B O 1
ATOM 1897 N N . ARG B 1 20 ? 8.602 -26.578 -12.453 1 78.12 20 ARG B N 1
ATOM 1898 C CA . ARG B 1 20 ? 9.852 -26.797 -11.734 1 78.12 20 ARG B CA 1
ATOM 1899 C C . ARG B 1 20 ? 10.75 -25.578 -11.82 1 78.12 20 ARG B C 1
ATOM 1901 O O . ARG B 1 20 ? 11.328 -25.141 -10.812 1 78.12 20 ARG B O 1
ATOM 1908 N N . LEU B 1 21 ? 10.781 -24.938 -12.891 1 78.12 21 LEU B N 1
ATOM 1909 C CA . LEU B 1 21 ? 11.734 -23.859 -13.133 1 78.12 21 LEU B CA 1
ATOM 1910 C C . LEU B 1 21 ? 11.133 -22.5 -12.734 1 78.12 21 LEU B C 1
ATOM 1912 O O . LEU B 1 21 ? 11.844 -21.641 -12.227 1 78.12 21 LEU B O 1
ATOM 1916 N N . LYS B 1 22 ? 9.914 -22.375 -12.969 1 80 22 LYS B N 1
ATOM 1917 C CA . LYS B 1 22 ? 9.328 -21.047 -12.875 1 80 22 LYS B CA 1
ATOM 1918 C C . LYS B 1 22 ? 8.797 -20.781 -11.469 1 80 22 LYS B C 1
ATOM 1920 O O . LYS B 1 22 ? 8.703 -19.625 -11.039 1 80 22 LYS B O 1
ATOM 1925 N N . ALA B 1 23 ? 8.477 -21.828 -10.75 1 80.06 23 ALA B N 1
ATOM 1926 C CA . ALA B 1 23 ? 7.98 -21.656 -9.391 1 80.06 23 ALA B CA 1
ATOM 1927 C C . ALA B 1 23 ? 9.008 -20.938 -8.516 1 80.06 23 ALA B C 1
ATOM 1929 O O . ALA B 1 23 ? 8.664 -20.016 -7.77 1 80.06 23 ALA B O 1
ATOM 1930 N N . ASP B 1 24 ? 10.227 -21.328 -8.68 1 80.81 24 ASP B N 1
ATOM 1931 C CA . ASP B 1 24 ? 11.289 -20.703 -7.914 1 80.81 24 ASP B CA 1
ATOM 1932 C C . ASP B 1 24 ? 11.438 -19.234 -8.289 1 80.81 24 ASP B C 1
ATOM 1934 O O . ASP B 1 24 ? 11.625 -18.375 -7.418 1 80.81 24 ASP B O 1
ATOM 1938 N N . SER B 1 25 ? 11.398 -19.016 -9.531 1 83.19 25 SER B N 1
ATOM 1939 C CA . SER B 1 25 ? 11.523 -17.641 -10.016 1 83.19 25 SER B CA 1
ATOM 1940 C C . SER B 1 25 ? 10.406 -16.75 -9.469 1 83.19 25 SER B C 1
ATOM 1942 O O . SER B 1 25 ? 10.648 -15.625 -9.039 1 83.19 25 SER B O 1
ATOM 1944 N N . VAL B 1 26 ? 9.211 -17.25 -9.422 1 84.19 26 VAL B N 1
ATOM 1945 C CA . VAL B 1 26 ? 8.055 -16.516 -8.914 1 84.19 26 VAL B CA 1
ATOM 1946 C C . VAL B 1 26 ? 8.242 -16.219 -7.426 1 84.19 26 VAL B C 1
ATOM 1948 O O . VAL B 1 26 ? 8 -15.102 -6.973 1 84.19 26 VAL B O 1
ATOM 1951 N N . ARG B 1 27 ? 8.711 -17.156 -6.762 1 87.88 27 ARG B N 1
ATOM 1952 C CA . ARG B 1 27 ? 8.945 -16.984 -5.332 1 87.88 27 ARG B CA 1
ATOM 1953 C C . ARG B 1 27 ? 10 -15.922 -5.074 1 87.88 27 ARG B C 1
ATOM 1955 O O . ARG B 1 27 ? 9.836 -15.078 -4.188 1 87.88 27 ARG B O 1
ATOM 1962 N N . LYS B 1 28 ? 11.023 -15.945 -5.867 1 87.62 28 LYS B N 1
ATOM 1963 C CA . LYS B 1 28 ? 12.109 -14.992 -5.703 1 87.62 28 LYS B CA 1
ATOM 1964 C C . LYS B 1 28 ? 11.641 -13.562 -5.973 1 87.62 28 LYS B C 1
ATOM 1966 O O . LYS B 1 28 ? 11.984 -12.641 -5.234 1 87.62 28 LYS B O 1
ATOM 1971 N N . ILE B 1 29 ? 10.906 -13.43 -6.973 1 88.3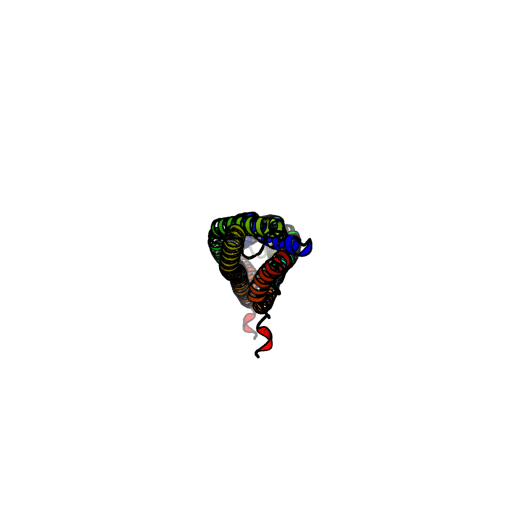1 29 ILE B N 1
ATOM 1972 C CA . ILE B 1 29 ? 10.43 -12.094 -7.328 1 88.31 29 ILE B CA 1
ATOM 1973 C C . ILE B 1 29 ? 9.414 -11.617 -6.293 1 88.31 29 ILE B C 1
ATOM 1975 O O . ILE B 1 29 ? 9.398 -10.438 -5.93 1 88.31 29 ILE B O 1
ATOM 1979 N N . MET B 1 30 ? 8.547 -12.531 -5.812 1 90.31 30 MET B N 1
ATOM 1980 C CA . MET B 1 30 ? 7.625 -12.195 -4.734 1 90.31 30 MET B CA 1
ATOM 1981 C C . MET B 1 30 ? 8.375 -11.734 -3.494 1 90.31 30 MET B C 1
ATOM 1983 O O . MET B 1 30 ? 8.031 -10.719 -2.895 1 90.31 30 MET B O 1
ATOM 1987 N N . LYS B 1 31 ? 9.367 -12.461 -3.203 1 91.19 31 LYS B N 1
ATOM 1988 C CA . LYS B 1 31 ? 10.195 -12.117 -2.051 1 91.19 31 LYS B CA 1
ATOM 1989 C C . LYS B 1 31 ? 10.859 -10.758 -2.238 1 91.19 31 LYS B C 1
ATOM 1991 O O . LYS B 1 31 ? 10.875 -9.938 -1.32 1 91.19 31 LYS B O 1
ATOM 1996 N N . ALA B 1 32 ? 11.391 -10.523 -3.357 1 89.56 32 ALA B N 1
ATOM 1997 C CA . ALA B 1 32 ? 12.062 -9.258 -3.652 1 89.56 32 ALA B CA 1
ATOM 1998 C C . ALA B 1 32 ? 11.086 -8.086 -3.561 1 89.56 32 ALA B C 1
ATOM 2000 O O . ALA B 1 32 ? 11.414 -7.051 -2.977 1 89.56 32 ALA B O 1
ATOM 2001 N N . ALA B 1 33 ? 9.906 -8.289 -4.168 1 85.5 33 ALA B N 1
ATOM 2002 C CA . ALA B 1 33 ? 8.883 -7.25 -4.113 1 85.5 33 ALA B CA 1
ATOM 2003 C C . ALA B 1 33 ? 8.469 -6.961 -2.674 1 85.5 33 ALA B C 1
ATOM 2005 O O . ALA B 1 33 ? 8.312 -5.801 -2.289 1 85.5 33 ALA B O 1
ATOM 2006 N N . ASN B 1 34 ? 8.383 -8.023 -1.964 1 89.75 34 ASN B N 1
ATOM 2007 C CA . ASN B 1 34 ? 8 -7.883 -0.562 1 89.75 34 ASN B CA 1
ATOM 2008 C C . ASN B 1 34 ? 9.078 -7.156 0.24 1 89.75 34 ASN B C 1
ATOM 2010 O O . ASN B 1 34 ? 8.766 -6.285 1.055 1 89.75 34 ASN B O 1
ATOM 2014 N N . GLN B 1 35 ? 10.32 -7.469 0.019 1 88.81 35 GLN B N 1
ATOM 2015 C CA . GLN B 1 35 ? 11.43 -6.844 0.723 1 88.81 35 GLN B CA 1
ATOM 2016 C C . GLN B 1 35 ? 11.531 -5.355 0.388 1 88.81 35 GLN B C 1
ATOM 2018 O O . GLN B 1 35 ? 11.758 -4.531 1.271 1 88.81 35 GLN B O 1
ATOM 2023 N N . LYS B 1 36 ? 11.352 -5.055 -0.771 1 86.75 36 LYS B N 1
ATOM 2024 C CA . LYS B 1 36 ? 11.375 -3.65 -1.176 1 86.75 36 LYS B CA 1
ATOM 2025 C C . LYS B 1 36 ? 10.211 -2.881 -0.556 1 86.75 36 LYS B C 1
ATOM 2027 O O . LYS B 1 36 ? 10.383 -1.746 -0.108 1 86.75 36 LYS B O 1
ATOM 2032 N N . GLY B 1 37 ? 9.039 -3.475 -0.576 1 84.81 37 GLY B N 1
ATOM 2033 C CA . GLY B 1 37 ? 7.902 -2.865 0.087 1 84.81 37 GLY B CA 1
ATOM 2034 C C . GLY B 1 37 ? 8.141 -2.592 1.559 1 84.81 37 GLY B C 1
ATOM 2035 O O . GLY B 1 37 ? 7.77 -1.531 2.068 1 84.81 37 GLY B O 1
ATOM 2036 N N . ARG B 1 38 ? 8.836 -3.465 2.174 1 85.12 38 ARG B N 1
ATOM 2037 C CA . ARG B 1 38 ? 9.148 -3.324 3.594 1 85.12 38 ARG B CA 1
ATOM 2038 C C . ARG B 1 38 ? 10.094 -2.152 3.836 1 85.12 38 ARG B C 1
ATOM 2040 O O . ARG B 1 38 ? 10.016 -1.49 4.871 1 85.12 38 ARG B O 1
ATOM 2047 N N . SER B 1 39 ? 10.867 -1.896 2.936 1 83.38 39 SER B N 1
ATOM 2048 C CA . SER B 1 39 ? 11.844 -0.826 3.094 1 83.38 39 SER B CA 1
ATOM 2049 C C . SER B 1 39 ? 11.172 0.544 3.059 1 83.38 39 SER B C 1
ATOM 2051 O O . SER B 1 39 ? 11.688 1.506 3.637 1 83.38 39 SER B O 1
ATOM 2053 N N . VAL B 1 40 ? 10.047 0.636 2.393 1 82.25 40 VAL B N 1
ATOM 2054 C CA . VAL B 1 40 ? 9.281 1.876 2.326 1 82.25 40 VAL B CA 1
ATOM 2055 C C . VAL B 1 40 ? 8.711 2.201 3.703 1 82.25 40 VAL B C 1
ATOM 2057 O O . VAL B 1 40 ? 8.484 3.367 4.031 1 82.25 40 VAL B O 1
ATOM 2060 N N . GLY B 1 41 ? 8.547 1.205 4.551 1 80.56 41 GLY B N 1
ATOM 2061 C CA . GLY B 1 41 ? 7.988 1.377 5.883 1 80.56 41 GLY B CA 1
ATOM 2062 C C . GLY B 1 41 ? 8.805 2.314 6.758 1 80.56 41 GLY B C 1
ATOM 2063 O O . GLY B 1 41 ? 8.242 3.115 7.508 1 80.56 41 GLY B O 1
ATOM 2064 N N . ALA B 1 42 ? 10.047 2.379 6.613 1 81.38 42 ALA B N 1
ATOM 2065 C CA . ALA B 1 42 ? 10.914 3.262 7.391 1 81.38 42 ALA B CA 1
ATOM 2066 C C . ALA B 1 42 ? 10.625 4.727 7.078 1 81.38 42 ALA B C 1
ATOM 2068 O O . ALA B 1 42 ? 10.562 5.559 7.988 1 81.38 42 ALA B O 1
ATOM 2069 N N . LEU B 1 43 ? 10.359 4.965 5.848 1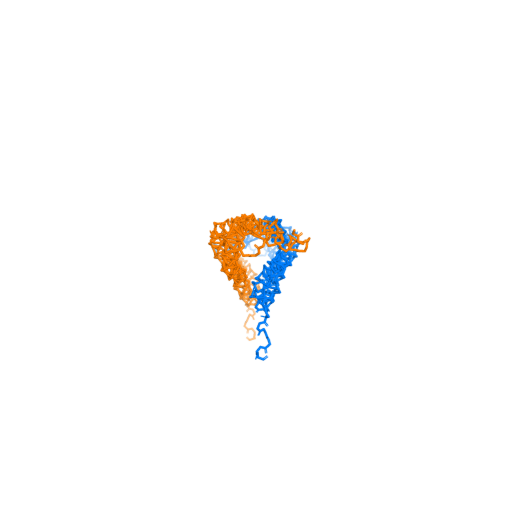 83.81 43 LEU B N 1
ATOM 2070 C CA . LEU B 1 43 ? 10.094 6.348 5.461 1 83.81 43 LEU B CA 1
ATOM 2071 C C . LEU B 1 43 ? 8.703 6.777 5.922 1 83.81 43 LEU B C 1
ATOM 2073 O O . LEU B 1 43 ? 8.492 7.945 6.25 1 83.81 43 LEU B O 1
ATOM 2077 N N . SER B 1 44 ? 7.797 5.84 5.969 1 86.12 44 SER B N 1
ATOM 2078 C CA . SER B 1 44 ? 6.469 6.141 6.496 1 86.12 44 SER B CA 1
ATOM 2079 C C . SER B 1 44 ? 6.531 6.492 7.98 1 86.12 44 SER B C 1
ATOM 2081 O O . SER B 1 44 ? 5.828 7.395 8.438 1 86.12 44 SER B O 1
ATOM 2083 N N . GLU B 1 45 ? 7.379 5.785 8.641 1 90.62 45 GLU B N 1
ATOM 2084 C CA . GLU B 1 45 ? 7.578 6.074 10.055 1 90.62 45 GLU B CA 1
ATOM 2085 C C . GLU B 1 45 ? 8.234 7.438 10.25 1 90.62 45 GLU B C 1
ATOM 2087 O O . GLU B 1 45 ? 7.867 8.188 11.156 1 90.62 45 GLU B O 1
ATOM 2092 N N . GLU B 1 46 ? 9.156 7.734 9.445 1 91 46 GLU B N 1
ATOM 2093 C CA . GLU B 1 46 ? 9.789 9.047 9.492 1 91 46 GLU B CA 1
ATOM 2094 C C . GLU B 1 46 ? 8.781 10.156 9.203 1 91 46 GLU B C 1
ATOM 2096 O O . GLU B 1 46 ? 8.828 11.227 9.812 1 91 46 GLU B O 1
ATOM 2101 N N . PHE B 1 47 ? 7.934 9.914 8.266 1 93.56 47 PHE B N 1
ATOM 2102 C CA . PHE B 1 47 ? 6.887 10.875 7.941 1 93.56 47 PHE B CA 1
ATOM 2103 C C . PHE B 1 47 ? 5.98 11.109 9.148 1 93.56 47 PHE B C 1
ATOM 2105 O O . PHE B 1 47 ? 5.707 12.258 9.508 1 93.56 47 PHE B O 1
ATOM 2112 N N . ALA B 1 48 ? 5.578 9.992 9.789 1 94.62 48 ALA B N 1
ATOM 2113 C CA . ALA B 1 48 ? 4.75 10.094 10.984 1 94.62 48 ALA B CA 1
ATOM 2114 C C . ALA B 1 48 ? 5.461 10.898 12.07 1 94.62 48 ALA B C 1
ATOM 2116 O O . ALA B 1 48 ? 4.863 11.789 12.688 1 94.62 48 ALA B O 1
ATOM 2117 N N . ASP B 1 49 ? 6.711 10.641 12.211 1 94.19 49 ASP B N 1
ATOM 2118 C CA . ASP B 1 49 ? 7.508 11.352 13.203 1 94.19 49 ASP B CA 1
ATOM 2119 C C . ASP B 1 49 ? 7.613 12.836 12.867 1 94.19 49 ASP B C 1
ATOM 2121 O O . ASP B 1 49 ? 7.527 13.688 13.75 1 94.19 49 ASP B O 1
ATOM 2125 N N . GLY B 1 50 ? 7.863 13.102 11.617 1 91.88 50 GLY B N 1
ATOM 2126 C CA . GLY B 1 50 ? 7.93 14.484 11.172 1 91.88 50 GLY B CA 1
ATOM 2127 C C . GLY B 1 50 ? 6.645 15.25 11.422 1 91.88 50 GLY B C 1
ATOM 2128 O O . GLY B 1 50 ? 6.68 16.406 11.844 1 91.88 50 GLY B O 1
ATOM 2129 N N . VAL B 1 51 ? 5.535 14.625 11.227 1 94.25 51 VAL B N 1
ATOM 2130 C CA . VAL B 1 51 ? 4.234 15.25 11.453 1 94.25 51 VAL B CA 1
ATOM 2131 C C . VAL B 1 51 ? 4.031 15.484 12.945 1 94.25 51 VAL B C 1
ATOM 2133 O O . VAL B 1 51 ? 3.529 16.531 13.359 1 94.25 51 VAL B O 1
ATOM 2136 N N . GLU B 1 52 ? 4.434 14.508 13.719 1 95 52 GLU B N 1
ATOM 2137 C CA . GLU B 1 52 ? 4.332 14.656 15.164 1 95 52 GLU B CA 1
ATOM 2138 C C . GLU B 1 52 ? 5.148 15.852 15.656 1 95 52 GLU B C 1
ATOM 2140 O O . GLU B 1 52 ? 4.691 16.609 16.5 1 95 52 GLU B O 1
ATOM 2145 N N . LYS B 1 53 ? 6.344 15.984 15.117 1 92.5 53 LYS B N 1
ATOM 2146 C CA . LYS B 1 53 ? 7.191 17.125 15.477 1 92.5 53 LYS B CA 1
ATOM 2147 C C . LYS B 1 53 ? 6.555 18.438 15.055 1 92.5 53 LYS B C 1
ATOM 2149 O O . LYS B 1 53 ? 6.672 19.453 15.758 1 92.5 53 LYS B O 1
ATOM 2154 N N . ALA B 1 54 ? 5.879 18.438 13.922 1 90.81 54 ALA B N 1
ATOM 2155 C CA . ALA B 1 54 ? 5.227 19.641 13.414 1 90.81 54 ALA B CA 1
ATOM 2156 C C . ALA B 1 54 ? 4.059 20.047 14.305 1 90.81 54 ALA B C 1
ATOM 2158 O O . ALA B 1 54 ? 3.609 21.188 14.266 1 90.81 54 ALA B O 1
ATOM 2159 N N . ALA B 1 55 ? 3.553 19.125 15.07 1 93.38 55 ALA B N 1
ATOM 2160 C CA . ALA B 1 55 ? 2.422 19.391 15.961 1 93.38 55 ALA B CA 1
ATOM 2161 C C . ALA B 1 55 ? 2.869 20.156 17.203 1 93.38 55 ALA B C 1
ATOM 2163 O O . ALA B 1 55 ? 2.041 20.734 17.922 1 93.38 55 ALA B O 1
ATOM 2164 N N . THR B 1 56 ? 4.211 20.172 17.422 1 90.56 56 THR B N 1
ATOM 2165 C CA . THR B 1 56 ? 4.734 20.828 18.609 1 90.56 56 THR B CA 1
ATOM 2166 C C . THR B 1 56 ? 4.508 22.344 18.531 1 90.56 56 THR B C 1
ATOM 2168 O O . THR B 1 56 ? 4.719 22.953 17.469 1 90.56 56 THR B O 1
ATOM 2171 N N . ASN B 1 57 ? 4.004 22.969 19.547 1 85.5 57 ASN B N 1
ATOM 2172 C CA . ASN B 1 57 ? 3.779 24.391 19.719 1 85.5 57 ASN B CA 1
ATOM 2173 C C . ASN B 1 57 ? 2.609 24.891 18.875 1 85.5 57 ASN B C 1
ATOM 2175 O O . ASN B 1 57 ? 2.572 26.047 18.484 1 85.5 57 ASN B O 1
ATOM 2179 N N . GLN B 1 58 ? 1.791 23.969 18.5 1 88.38 58 GLN B N 1
ATOM 2180 C CA . GLN B 1 58 ? 0.569 24.344 17.797 1 88.38 58 GLN B CA 1
ATOM 2181 C C . GLN B 1 58 ? -0.604 24.469 18.766 1 88.38 58 GLN B C 1
ATOM 2183 O O . GLN B 1 58 ? -0.539 23.969 19.891 1 88.38 58 GLN B O 1
ATOM 2188 N N . PHE B 1 59 ? -1.549 25.172 18.359 1 88.69 59 PHE B N 1
ATOM 2189 C CA . PHE B 1 59 ? -2.764 25.312 19.141 1 88.69 59 PHE B CA 1
ATOM 2190 C C . PHE B 1 59 ? -3.607 24.047 19.078 1 88.69 59 PHE B C 1
ATOM 2192 O O . PHE B 1 59 ? -3.299 23.125 18.297 1 88.69 59 PHE B O 1
ATOM 2199 N N . ASP B 1 60 ? -4.621 23.953 19.859 1 91 60 ASP B N 1
ATOM 2200 C CA . ASP B 1 60 ? -5.277 22.719 20.25 1 91 60 ASP B CA 1
ATOM 2201 C C . ASP B 1 60 ? -5.805 21.969 19.031 1 91 60 ASP B C 1
ATOM 2203 O O . ASP B 1 60 ? -5.449 20.812 18.797 1 91 60 ASP B O 1
ATOM 2207 N N . ALA B 1 61 ? -6.617 22.562 18.188 1 93.5 61 ALA B N 1
ATOM 2208 C CA . ALA B 1 61 ? -7.234 21.875 17.062 1 93.5 61 ALA B CA 1
ATOM 2209 C C . ALA B 1 61 ? -6.18 21.438 16.047 1 93.5 61 ALA B C 1
ATOM 2211 O O . ALA B 1 61 ? -6.215 20.297 15.555 1 93.5 61 ALA B O 1
ATOM 2212 N N . VAL B 1 62 ? -5.23 22.297 15.75 1 93.31 62 VAL B N 1
ATOM 2213 C CA . VAL B 1 62 ? -4.156 21.984 14.82 1 93.31 62 VAL B CA 1
ATOM 2214 C C . VAL B 1 62 ? -3.283 20.875 15.406 1 93.31 62 VAL B C 1
ATOM 2216 O O . VAL B 1 62 ? -2.945 19.906 14.719 1 93.31 62 VAL B O 1
ATOM 2219 N N . HIS B 1 63 ? -2.961 21 16.641 1 94.38 63 HIS B N 1
ATOM 2220 C CA . HIS B 1 63 ? -2.174 19.984 17.328 1 94.38 63 HIS B CA 1
ATOM 2221 C C . HIS B 1 63 ? -2.859 18.625 17.25 1 94.38 63 HIS B C 1
ATOM 2223 O O . HIS B 1 63 ? -2.244 17.625 16.859 1 94.38 63 HIS B O 1
ATOM 2229 N N . ALA B 1 64 ? -4.105 18.562 17.609 1 96.62 64 ALA B N 1
ATOM 2230 C CA . ALA B 1 64 ? -4.867 17.312 17.609 1 96.62 64 ALA B CA 1
ATOM 2231 C C . ALA B 1 64 ? -4.941 16.703 16.219 1 96.62 64 ALA B C 1
ATOM 2233 O O . ALA B 1 64 ? -4.836 15.484 16.047 1 96.62 64 ALA B O 1
ATOM 2234 N N . SER B 1 65 ? -5.188 17.516 15.227 1 97.06 65 SER B N 1
ATOM 2235 C CA . SER B 1 65 ? -5.293 17.016 13.852 1 97.06 65 SER B CA 1
ATOM 2236 C C . SER B 1 65 ? -3.98 16.406 13.383 1 97.06 65 SER B C 1
ATOM 2238 O O . SER B 1 65 ? -3.975 15.328 12.773 1 97.06 65 SER B O 1
ATOM 2240 N N . LEU B 1 66 ? -2.865 17.031 13.703 1 96.06 66 LEU B N 1
ATOM 2241 C CA . LEU B 1 66 ? -1.555 16.547 13.289 1 96.06 66 LEU B CA 1
ATOM 2242 C C . LEU B 1 66 ? -1.187 15.273 14.047 1 96.06 66 LEU B C 1
ATOM 2244 O O . LEU B 1 66 ? -0.66 14.32 13.461 1 96.06 66 LEU B O 1
ATOM 2248 N N . ILE B 1 67 ? -1.472 15.242 15.297 1 97.5 67 ILE B N 1
ATOM 2249 C CA . ILE B 1 67 ? -1.21 14.039 16.094 1 97.5 67 ILE B CA 1
ATOM 2250 C C . ILE B 1 67 ? -2.074 12.891 15.578 1 97.5 67 ILE B C 1
ATOM 2252 O O . ILE B 1 67 ? -1.598 11.758 15.453 1 97.5 67 ILE B O 1
ATOM 2256 N N . GLY B 1 68 ? -3.365 13.188 15.352 1 97.88 68 GLY B N 1
ATOM 2257 C CA . GLY B 1 68 ? -4.223 12.18 14.75 1 97.88 68 GLY B CA 1
ATOM 2258 C C . GLY B 1 68 ? -3.684 11.648 13.438 1 97.88 68 GLY B C 1
ATOM 2259 O O . GLY B 1 68 ? -3.672 10.43 13.211 1 97.88 68 GLY B O 1
ATOM 2260 N N . PHE B 1 69 ? -3.223 12.523 12.609 1 97.69 69 PHE B N 1
ATOM 2261 C CA . PHE B 1 69 ? -2.658 12.133 11.32 1 97.69 69 PHE B CA 1
ATOM 2262 C C . PHE B 1 69 ? -1.424 11.258 11.516 1 97.69 69 PHE B C 1
ATOM 2264 O O . PHE B 1 69 ? -1.292 10.211 10.875 1 97.69 69 PHE B O 1
ATOM 2271 N N . SER B 1 70 ? -0.546 11.734 12.352 1 97.06 70 SER B N 1
ATOM 2272 C CA . SER B 1 70 ? 0.653 10.961 12.664 1 97.06 70 SER B CA 1
ATOM 2273 C C . SER B 1 70 ? 0.298 9.562 13.172 1 97.06 70 SER B C 1
ATOM 2275 O O . SER B 1 70 ? 0.911 8.578 12.758 1 97.06 70 SER B O 1
ATOM 2277 N N . THR B 1 71 ? -0.665 9.453 13.992 1 97.5 71 THR B N 1
ATOM 2278 C CA . THR B 1 71 ? -1.093 8.188 14.586 1 97.5 71 THR B CA 1
ATOM 2279 C C . THR B 1 71 ? -1.607 7.234 13.516 1 97.5 71 THR B C 1
ATOM 2281 O O . THR B 1 71 ? -1.244 6.055 13.5 1 97.5 71 THR B O 1
ATOM 2284 N N . ILE B 1 72 ? -2.438 7.762 12.664 1 97.69 72 ILE B N 1
ATOM 2285 C CA . ILE B 1 72 ? -3.006 6.914 11.617 1 97.69 72 ILE B CA 1
ATOM 2286 C C . ILE B 1 72 ? -1.903 6.461 10.664 1 97.69 72 ILE B C 1
ATOM 2288 O O . ILE B 1 72 ? -1.897 5.312 10.211 1 97.69 72 ILE B O 1
ATOM 2292 N N . LEU B 1 73 ? -0.962 7.332 10.344 1 96.19 73 LEU B N 1
ATOM 2293 C CA . LEU B 1 73 ? 0.186 6.93 9.539 1 96.19 73 LEU B CA 1
ATOM 2294 C C . LEU B 1 73 ? 0.913 5.754 10.188 1 96.19 73 LEU B C 1
ATOM 2296 O O . LEU B 1 73 ? 1.239 4.773 9.508 1 96.19 73 LEU B O 1
ATOM 2300 N N . GLY B 1 74 ? 1.106 5.871 11.461 1 95.38 74 GLY B N 1
ATOM 2301 C CA . GLY B 1 74 ? 1.762 4.797 12.188 1 95.38 74 GLY B CA 1
ATOM 2302 C C . GLY B 1 74 ? 0.964 3.506 12.195 1 95.38 74 GLY B C 1
ATOM 2303 O O . GLY B 1 74 ? 1.524 2.424 12.016 1 95.38 74 GLY B O 1
ATOM 2304 N N . ARG B 1 75 ? -0.284 3.604 12.383 1 96.69 75 ARG B N 1
ATOM 2305 C CA . ARG B 1 75 ? -1.144 2.426 12.43 1 96.69 75 ARG B CA 1
ATOM 2306 C C . ARG B 1 75 ? -1.195 1.727 11.078 1 96.69 75 ARG B C 1
ATOM 2308 O O . ARG B 1 75 ? -1.125 0.498 11 1 96.69 75 ARG B O 1
ATOM 2315 N N . VAL B 1 76 ? -1.354 2.494 10.047 1 96.44 76 VAL B N 1
ATOM 2316 C CA . VAL B 1 76 ? -1.405 1.923 8.711 1 96.44 76 VAL B CA 1
ATOM 2317 C C . VAL B 1 76 ? -0.074 1.251 8.383 1 96.44 76 VAL B C 1
ATOM 2319 O O . VAL B 1 76 ? -0.046 0.178 7.773 1 96.44 76 VAL B O 1
ATOM 2322 N N . GLU B 1 77 ? 1.007 1.86 8.797 1 94.38 77 GLU B N 1
ATOM 2323 C CA . GLU B 1 77 ? 2.309 1.234 8.578 1 94.38 77 GLU B CA 1
ATOM 2324 C C . GLU B 1 77 ? 2.422 -0.08 9.344 1 94.38 77 GLU B C 1
ATOM 2326 O O . GLU B 1 77 ? 2.98 -1.055 8.836 1 94.38 77 GLU B O 1
ATOM 2331 N N . PHE B 1 78 ? 1.932 -0.122 10.508 1 95.25 78 PHE B N 1
ATOM 2332 C CA . PHE B 1 78 ? 1.92 -1.354 11.289 1 95.25 78 PHE B CA 1
ATOM 2333 C C . PHE B 1 78 ? 1.14 -2.445 10.57 1 95.25 78 PHE B C 1
ATOM 2335 O O . PHE B 1 78 ? 1.588 -3.592 10.492 1 95.25 78 PHE B O 1
ATOM 2342 N N . LEU B 1 79 ? 0 -2.102 10.07 1 96.38 79 LEU B N 1
ATOM 2343 C CA . LEU B 1 79 ? -0.824 -3.035 9.305 1 96.38 79 LEU B CA 1
ATOM 2344 C C . LEU B 1 79 ? -0.094 -3.51 8.055 1 96.38 79 LEU B C 1
ATOM 2346 O O . LEU B 1 79 ? -0.174 -4.688 7.691 1 96.38 79 LEU B O 1
ATOM 2350 N N . ARG B 1 80 ? 0.537 -2.627 7.422 1 94.56 80 ARG B N 1
ATOM 2351 C CA . ARG B 1 80 ? 1.306 -2.973 6.23 1 94.56 80 ARG B CA 1
ATOM 2352 C C . ARG B 1 80 ? 2.422 -3.957 6.562 1 94.56 80 ARG B C 1
ATOM 2354 O O . ARG B 1 80 ? 2.658 -4.91 5.82 1 94.56 80 ARG B O 1
ATOM 2361 N N . LYS B 1 81 ? 3.123 -3.73 7.645 1 93.25 81 LYS B N 1
ATOM 2362 C CA . LYS B 1 81 ? 4.188 -4.629 8.086 1 93.25 81 LYS B CA 1
ATOM 2363 C C . LYS B 1 81 ? 3.646 -6.031 8.352 1 93.25 81 LYS B C 1
ATOM 2365 O O . LYS B 1 81 ? 4.293 -7.027 8.008 1 93.25 81 LYS B O 1
ATOM 2370 N N . ALA B 1 82 ? 2.51 -6.082 8.977 1 95.62 82 ALA B N 1
ATOM 2371 C CA . ALA B 1 82 ? 1.877 -7.375 9.211 1 95.62 82 ALA B CA 1
ATOM 2372 C C . ALA B 1 82 ? 1.577 -8.086 7.895 1 95.62 82 ALA B C 1
ATOM 2374 O O . ALA B 1 82 ? 1.782 -9.297 7.777 1 95.62 82 ALA B O 1
ATOM 2375 N N . CYS B 1 83 ? 1.076 -7.34 6.934 1 95.69 83 CYS B N 1
ATOM 2376 C CA . CYS B 1 83 ? 0.815 -7.891 5.609 1 95.69 83 CYS B CA 1
ATOM 2377 C C . CYS B 1 83 ? 2.096 -8.43 4.98 1 95.69 83 CYS B C 1
ATOM 2379 O O . CYS B 1 83 ? 2.121 -9.562 4.492 1 95.69 83 CYS B O 1
ATOM 2381 N N . TYR B 1 84 ? 3.15 -7.656 5.078 1 93.31 84 TYR B N 1
ATOM 2382 C CA . TYR B 1 84 ? 4.422 -8.07 4.5 1 93.31 84 TYR B CA 1
ATOM 2383 C C . TYR B 1 84 ? 4.969 -9.305 5.211 1 93.31 84 TYR B C 1
ATOM 2385 O O . TYR B 1 84 ? 5.57 -10.18 4.578 1 93.31 84 TYR B O 1
ATOM 2393 N N . GLN B 1 85 ? 4.793 -9.383 6.465 1 94.62 85 GLN B N 1
ATOM 2394 C CA . GLN B 1 85 ? 5.25 -10.547 7.211 1 94.62 85 GLN B CA 1
ATOM 2395 C C . GLN B 1 85 ? 4.527 -11.812 6.754 1 94.62 85 GLN B C 1
ATOM 2397 O O . GLN B 1 85 ? 5.141 -12.867 6.609 1 94.62 85 GLN B O 1
ATOM 2402 N N . ARG B 1 86 ? 3.287 -11.711 6.555 1 95.44 86 ARG B N 1
ATOM 2403 C CA . ARG B 1 86 ? 2.508 -12.844 6.062 1 95.44 86 ARG B CA 1
ATOM 2404 C C . ARG B 1 86 ? 2.973 -13.266 4.676 1 95.44 86 ARG B C 1
ATOM 2406 O O . ARG B 1 86 ? 3.131 -14.461 4.402 1 95.44 86 ARG B O 1
ATOM 2413 N N . ILE B 1 87 ? 3.193 -12.297 3.818 1 94.56 87 ILE B N 1
ATOM 2414 C CA . ILE B 1 87 ? 3.631 -12.586 2.455 1 94.56 87 ILE B CA 1
ATOM 2415 C C . ILE B 1 87 ? 5.039 -13.18 2.48 1 94.56 87 ILE B C 1
ATOM 2417 O O . ILE B 1 87 ? 5.363 -14.055 1.681 1 94.56 87 ILE B O 1
ATOM 2421 N N . ASP B 1 88 ? 5.82 -12.664 3.367 1 93.75 88 ASP B N 1
ATOM 2422 C CA . ASP B 1 88 ? 7.168 -13.211 3.518 1 93.75 88 ASP B CA 1
ATOM 2423 C C . ASP B 1 88 ? 7.121 -14.688 3.902 1 93.75 88 ASP B C 1
ATOM 2425 O O . ASP B 1 88 ? 7.828 -15.508 3.312 1 93.75 88 ASP B O 1
ATOM 2429 N N . ALA B 1 89 ? 6.352 -15.008 4.887 1 94.19 89 ALA B N 1
ATOM 2430 C CA . ALA B 1 89 ? 6.184 -16.391 5.289 1 94.19 89 ALA B CA 1
ATOM 2431 C C . ALA B 1 89 ? 5.676 -17.25 4.129 1 94.19 89 ALA B C 1
ATOM 2433 O O . ALA B 1 89 ? 6.156 -18.359 3.906 1 94.19 89 ALA B O 1
ATOM 2434 N N . LEU B 1 90 ? 4.727 -16.703 3.416 1 93.5 90 LEU B N 1
ATOM 2435 C CA . LEU B 1 90 ? 4.164 -17.391 2.256 1 93.5 90 LEU B CA 1
ATOM 2436 C C . LEU B 1 90 ? 5.238 -17.656 1.203 1 93.5 90 LEU B C 1
ATOM 2438 O O . LEU B 1 90 ? 5.309 -18.75 0.641 1 93.5 90 LEU B O 1
ATOM 2442 N N . SER B 1 91 ? 6.082 -16.656 0.895 1 90.12 91 SER B N 1
ATOM 2443 C CA . SER B 1 91 ? 7.105 -16.766 -0.136 1 90.12 91 SER B CA 1
ATOM 2444 C C . SER B 1 91 ? 8.148 -17.828 0.23 1 90.12 91 SER B C 1
ATOM 2446 O O . SER B 1 91 ? 8.805 -18.391 -0.648 1 90.12 91 SER B O 1
ATOM 2448 N N . GLN B 1 92 ? 8.297 -18.141 1.44 1 89.5 92 GLN B N 1
ATOM 2449 C CA . GLN B 1 92 ? 9.266 -19.125 1.897 1 89.5 92 GLN B CA 1
ATOM 2450 C C . GLN B 1 92 ? 8.742 -20.547 1.717 1 89.5 92 GLN B C 1
ATOM 2452 O O . GLN B 1 92 ? 9.516 -21.484 1.573 1 89.5 92 GLN B O 1
ATOM 2457 N N . THR B 1 93 ? 7.488 -20.625 1.723 1 87.56 93 THR B N 1
ATOM 2458 C CA . THR B 1 93 ? 6.91 -21.953 1.738 1 87.56 93 THR B CA 1
ATOM 2459 C C . THR B 1 93 ? 6.215 -22.266 0.415 1 87.56 93 THR B C 1
ATOM 2461 O O . THR B 1 93 ? 5.961 -23.422 0.095 1 87.56 93 THR B O 1
ATOM 2464 N N . ALA B 1 94 ? 5.934 -21.297 -0.36 1 84.44 94 ALA B N 1
ATOM 2465 C CA . ALA B 1 94 ? 5.16 -21.453 -1.589 1 84.44 94 ALA B CA 1
ATOM 2466 C C . ALA B 1 94 ? 5.891 -22.344 -2.586 1 84.44 94 ALA B C 1
ATOM 2468 O O . ALA B 1 94 ? 7.02 -22.047 -2.986 1 84.44 94 ALA B O 1
ATOM 2469 N N . LEU B 1 95 ? 5.297 -23.422 -2.908 1 82.75 95 LEU B N 1
ATOM 2470 C CA . LEU B 1 95 ? 5.688 -24.312 -3.998 1 82.75 95 LEU B CA 1
ATOM 2471 C C . LEU B 1 95 ? 7.086 -24.875 -3.764 1 82.75 95 LEU B C 1
ATOM 2473 O O . LEU B 1 95 ? 7.75 -25.312 -4.707 1 82.75 95 LEU B O 1
ATOM 2477 N N . VAL B 1 96 ? 7.625 -24.797 -2.564 1 80.81 96 VAL B N 1
ATOM 2478 C CA . VAL B 1 96 ? 8.984 -25.219 -2.266 1 80.81 96 VAL B CA 1
ATOM 2479 C C . VAL B 1 96 ? 9.102 -26.734 -2.43 1 80.81 96 VAL B C 1
ATOM 2481 O O . VAL B 1 96 ? 10.133 -27.25 -2.885 1 80.81 96 VAL B O 1
ATOM 2484 N N . ASN B 1 97 ? 8.086 -27.453 -2.225 1 77.31 97 ASN B N 1
ATOM 2485 C CA . ASN B 1 97 ? 8.148 -28.922 -2.223 1 77.31 97 ASN B CA 1
ATOM 2486 C C . ASN B 1 97 ? 7.711 -29.5 -3.566 1 77.31 97 ASN B C 1
ATOM 2488 O O . ASN B 1 97 ? 7.402 -30.688 -3.664 1 77.31 97 ASN B O 1
ATOM 2492 N N . GLN B 1 98 ? 7.793 -28.656 -4.574 1 81 98 GLN B N 1
ATOM 2493 C CA . GLN B 1 98 ? 7.246 -29.156 -5.832 1 81 98 GLN B CA 1
ATOM 2494 C C . GLN B 1 98 ? 8.352 -29.641 -6.758 1 81 98 GLN B C 1
ATOM 2496 O O . GLN B 1 98 ? 8.109 -30.453 -7.652 1 81 98 GLN B O 1
ATOM 2501 N N . SER B 1 99 ? 9.578 -29.266 -6.465 1 77.81 99 SER B N 1
ATOM 2502 C CA . SER B 1 99 ? 10.656 -29.562 -7.395 1 77.81 99 SER B CA 1
ATOM 2503 C C . SER B 1 99 ? 10.992 -31.047 -7.41 1 77.81 99 SER B C 1
ATOM 2505 O O . SER B 1 99 ? 11.117 -31.656 -8.477 1 77.81 99 SER B O 1
ATOM 2507 N N . LYS B 1 100 ? 11.125 -31.609 -6.285 1 82.31 100 LYS B N 1
ATOM 2508 C CA . LYS B 1 100 ? 11.531 -33 -6.215 1 82.31 100 LYS B CA 1
ATOM 2509 C C . LYS B 1 100 ? 10.469 -33.938 -6.816 1 82.31 100 LYS B C 1
ATOM 2511 O O . LYS B 1 100 ? 10.773 -34.75 -7.684 1 82.31 100 LYS B O 1
ATOM 2516 N N . PRO B 1 101 ? 9.25 -33.75 -6.391 1 87.25 101 PRO B N 1
ATOM 2517 C CA . PRO B 1 101 ? 8.219 -34.562 -7.035 1 87.25 101 PRO B CA 1
ATOM 2518 C C . PRO B 1 101 ? 8.117 -34.312 -8.539 1 87.25 101 PRO B C 1
ATOM 2520 O O . PRO B 1 101 ? 7.812 -35.219 -9.305 1 87.25 101 PRO B O 1
ATOM 2523 N N . ALA B 1 102 ? 8.336 -33.156 -8.961 1 87 102 ALA B N 1
ATOM 2524 C CA . ALA B 1 102 ? 8.305 -32.844 -10.383 1 87 102 ALA B CA 1
ATOM 2525 C C . ALA B 1 102 ? 9.414 -33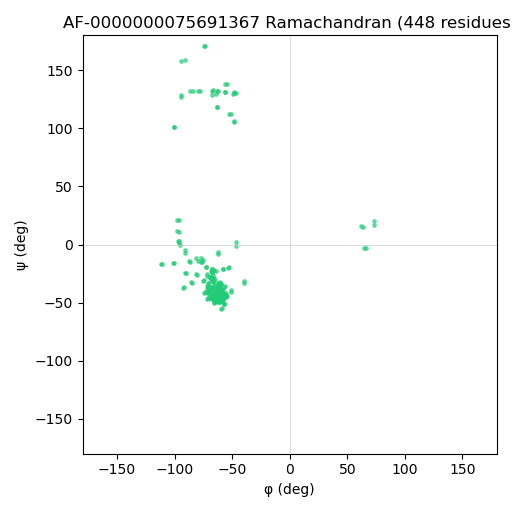.594 -11.125 1 87 102 ALA B C 1
ATOM 2527 O O . ALA B 1 102 ? 9.203 -34.094 -12.234 1 87 102 ALA B O 1
ATOM 2528 N N . GLN B 1 103 ? 10.547 -33.594 -10.5 1 86.75 103 GLN B N 1
ATOM 2529 C CA . GLN B 1 103 ? 11.656 -34.344 -11.086 1 86.75 103 GLN B CA 1
ATOM 2530 C C . GLN B 1 103 ? 11.336 -35.812 -11.172 1 86.75 103 GLN B C 1
ATOM 2532 O O . GLN B 1 103 ? 11.68 -36.469 -12.148 1 86.75 103 GLN B O 1
ATOM 2537 N N . GLY B 1 104 ? 10.781 -36.375 -10.125 1 89.19 104 GLY B N 1
ATOM 2538 C CA . GLY B 1 104 ? 10.344 -37.75 -10.141 1 89.19 104 GLY B CA 1
ATOM 2539 C C . GLY B 1 104 ? 9.352 -38.062 -11.25 1 89.19 104 GLY B C 1
ATOM 2540 O O . GLY B 1 104 ? 9.484 -39.062 -11.953 1 89.19 104 GLY B O 1
ATOM 2541 N N . LEU B 1 105 ? 8.406 -37.219 -11.43 1 91.5 105 LEU B N 1
ATOM 2542 C CA . LEU B 1 105 ? 7.422 -37.375 -12.492 1 91.5 105 LEU B CA 1
ATOM 2543 C C . LEU B 1 105 ? 8.086 -37.344 -13.859 1 91.5 105 LEU B C 1
ATOM 2545 O O . LEU B 1 105 ? 7.758 -38.125 -14.75 1 91.5 105 LEU B O 1
ATOM 2549 N N . GLN B 1 106 ? 9.031 -36.406 -14.023 1 89.12 106 GLN B N 1
ATOM 2550 C CA . GLN B 1 106 ? 9.766 -36.312 -15.281 1 89.12 106 GLN B CA 1
ATOM 2551 C C . GLN B 1 106 ? 10.484 -37.625 -15.609 1 89.12 106 GLN B C 1
ATOM 2553 O O . GLN B 1 106 ? 10.469 -38.094 -16.75 1 89.12 106 GLN B O 1
ATOM 2558 N N . THR B 1 107 ? 11.062 -38.188 -14.625 1 91.5 107 THR B N 1
ATOM 2559 C CA . THR B 1 107 ? 11.758 -39.469 -14.797 1 91.5 107 THR B CA 1
ATOM 2560 C C . THR B 1 107 ? 10.781 -40.562 -15.195 1 91.5 107 THR B C 1
ATOM 2562 O O . THR B 1 107 ? 11.07 -41.344 -16.094 1 91.5 107 THR B O 1
ATOM 2565 N N . SER B 1 108 ? 9.664 -40.625 -14.555 1 91.94 108 SER B N 1
ATOM 2566 C CA . SER B 1 108 ? 8.641 -41.625 -14.852 1 91.94 108 SER B CA 1
ATOM 2567 C C . SER B 1 108 ? 8.086 -41.438 -16.266 1 91.94 108 SER B C 1
ATOM 2569 O O . SER B 1 108 ? 7.824 -42.438 -16.953 1 91.94 108 SER B O 1
ATOM 2571 N N . LEU B 1 109 ? 7.902 -40.281 -16.641 1 90.19 109 LEU B N 1
ATOM 2572 C CA . LEU B 1 109 ? 7.406 -40 -17.984 1 90.19 109 LEU B CA 1
ATOM 2573 C C . LEU B 1 109 ? 8.422 -40.406 -19.047 1 90.19 109 LEU B C 1
ATOM 2575 O O . LEU B 1 109 ? 8.055 -40.969 -20.078 1 90.19 109 LEU B O 1
ATOM 2579 N N . ASN B 1 110 ? 9.719 -40.156 -18.766 1 90.19 110 ASN B N 1
ATOM 2580 C CA . ASN B 1 110 ? 10.773 -40.594 -19.688 1 90.19 110 ASN B CA 1
ATOM 2581 C C . ASN B 1 110 ? 10.797 -42.125 -19.828 1 90.19 110 ASN B C 1
ATOM 2583 O O . ASN B 1 110 ? 10.922 -42.656 -20.938 1 90.19 110 ASN B O 1
ATOM 2587 N N . LYS B 1 111 ? 10.695 -42.812 -18.719 1 91.31 111 LYS B N 1
ATOM 2588 C CA . LYS B 1 111 ? 10.648 -44.281 -18.734 1 91.31 111 LYS B CA 1
ATOM 2589 C C . LYS B 1 111 ? 9.445 -44.781 -19.516 1 91.31 111 LYS B C 1
ATOM 2591 O O . LYS B 1 111 ? 9.555 -45.75 -20.281 1 91.31 111 LYS B O 1
ATOM 2596 N N . ARG B 1 112 ? 8.367 -44.156 -19.281 1 90.25 112 ARG B N 1
ATOM 2597 C CA . ARG B 1 112 ? 7.145 -44.469 -20.016 1 90.25 112 ARG B CA 1
ATOM 2598 C C . ARG B 1 112 ? 7.348 -44.312 -21.516 1 90.25 112 ARG B C 1
ATOM 2600 O O . ARG B 1 112 ? 7.023 -45.219 -22.297 1 90.25 112 ARG B O 1
ATOM 2607 N N . ASN B 1 113 ? 7.863 -43.219 -21.953 1 87 113 ASN B N 1
ATOM 2608 C CA . ASN B 1 113 ? 8.062 -42.938 -23.375 1 87 113 ASN B CA 1
ATOM 2609 C C . ASN B 1 113 ? 9.039 -43.906 -24.016 1 87 113 ASN B C 1
ATOM 2611 O O . ASN B 1 113 ? 8.836 -44.375 -25.141 1 87 113 ASN B O 1
ATOM 2615 N N . GLU B 1 114 ? 10.039 -44.281 -23.281 1 88.81 114 GLU B N 1
ATOM 2616 C CA . GLU B 1 114 ? 11.016 -45.25 -23.766 1 88.81 114 GLU B CA 1
ATOM 2617 C C . GLU B 1 114 ? 10.383 -46.625 -23.922 1 88.81 114 GLU B C 1
ATOM 2619 O O . GLU B 1 114 ? 10.586 -47.281 -24.938 1 88.81 114 GLU B O 1
ATOM 2624 N N . ALA B 1 115 ? 9.602 -47.031 -22.906 1 88.88 115 ALA B N 1
ATOM 2625 C CA . ALA B 1 115 ? 8.945 -48.344 -22.953 1 88.88 115 ALA B CA 1
ATOM 2626 C C . ALA B 1 115 ? 7.949 -48.406 -24.109 1 88.88 115 ALA B C 1
ATOM 2628 O O . ALA B 1 115 ? 7.859 -49.438 -24.781 1 88.88 115 ALA B O 1
ATOM 2629 N N . LEU B 1 116 ? 7.254 -47.344 -24.344 1 85.94 116 LEU B N 1
ATOM 2630 C CA . LEU B 1 116 ? 6.273 -47.281 -25.422 1 85.94 116 LEU B CA 1
ATOM 2631 C C . LEU B 1 116 ? 6.965 -47.281 -26.781 1 85.94 116 LEU B C 1
ATOM 2633 O O . LEU B 1 116 ? 6.465 -47.906 -27.734 1 85.94 116 LEU B O 1
ATOM 2637 N N . ARG B 1 117 ? 8.109 -46.719 -26.922 1 84.69 117 ARG B N 1
ATOM 2638 C CA . ARG B 1 117 ? 8.883 -46.719 -28.172 1 84.69 117 ARG B CA 1
ATOM 2639 C C . ARG B 1 117 ? 9.367 -48.125 -28.5 1 84.69 117 ARG B C 1
ATOM 2641 O O . ARG B 1 117 ? 9.305 -48.531 -29.656 1 84.69 117 ARG B O 1
ATOM 2648 N N . ILE B 1 118 ? 9.82 -48.812 -27.5 1 86.5 118 ILE B N 1
ATOM 2649 C CA . ILE B 1 118 ? 10.297 -50.188 -27.688 1 86.5 118 ILE B CA 1
ATOM 2650 C C . ILE B 1 118 ? 9.148 -51.094 -28.141 1 86.5 118 ILE B C 1
ATOM 2652 O O . ILE B 1 118 ? 9.312 -51.906 -29.016 1 86.5 118 ILE B O 1
ATOM 2656 N N . LEU B 1 119 ? 8.008 -50.844 -27.594 1 83.81 119 LEU B N 1
ATOM 2657 C CA . LEU B 1 119 ? 6.828 -51.625 -27.938 1 83.81 119 LEU B CA 1
ATOM 2658 C C . LEU B 1 119 ? 6.438 -51.406 -29.406 1 83.81 119 LEU B C 1
ATOM 2660 O O . LEU B 1 119 ? 6.043 -52.344 -30.094 1 83.81 119 LEU B O 1
ATOM 2664 N N . GLN B 1 120 ? 6.574 -50.219 -29.891 1 80.12 120 GLN B N 1
ATOM 2665 C CA . GLN B 1 120 ? 6.219 -49.875 -31.25 1 80.12 120 GLN B CA 1
ATOM 2666 C C . GLN B 1 120 ? 7.148 -50.531 -32.25 1 80.12 120 GLN B C 1
ATOM 2668 O O . GLN B 1 120 ? 6.738 -50.844 -33.375 1 80.12 120 GLN B O 1
ATOM 2673 N N . THR B 1 121 ? 8.367 -50.812 -31.859 1 79.69 121 THR B N 1
ATOM 2674 C CA . THR B 1 121 ? 9.336 -51.406 -32.781 1 79.69 121 THR B CA 1
ATOM 2675 C C . THR B 1 121 ? 9.102 -52.906 -32.875 1 79.69 121 THR B C 1
ATOM 2677 O O . THR B 1 121 ? 9.594 -53.562 -33.812 1 79.69 121 THR B O 1
ATOM 2680 N N . GLN B 1 122 ? 8.312 -53.531 -32.031 1 77.56 122 GLN B N 1
ATOM 2681 C CA . GLN B 1 122 ? 8.055 -54.969 -32.031 1 77.56 122 GLN B CA 1
ATOM 2682 C C . GLN B 1 122 ? 6.754 -55.281 -32.75 1 77.56 122 GLN B C 1
ATOM 2684 O O . GLN B 1 122 ? 6.238 -56.406 -32.625 1 77.56 122 GLN B O 1
ATOM 2689 N N . THR B 1 123 ? 6.168 -54.406 -33.438 1 70.06 123 THR B N 1
ATOM 2690 C CA . THR B 1 123 ? 4.875 -54.562 -34.094 1 70.06 123 THR B CA 1
ATOM 2691 C C . THR B 1 123 ? 4.918 -55.75 -35.062 1 70.06 123 THR B C 1
ATOM 2693 O O . THR B 1 123 ? 3.895 -56.375 -35.312 1 70.06 123 THR B O 1
ATOM 2696 N N . ASN B 1 124 ? 6.129 -56.094 -35.438 1 72.44 124 ASN B N 1
ATOM 2697 C CA . ASN B 1 124 ? 6.215 -57.219 -36.406 1 72.44 124 ASN B CA 1
ATOM 2698 C C . ASN B 1 124 ? 6.453 -58.531 -35.688 1 72.44 124 ASN B C 1
ATOM 2700 O O . ASN B 1 124 ? 6.539 -59.594 -36.344 1 72.44 124 ASN B O 1
ATOM 2704 N N . VAL B 1 125 ? 6.535 -58.469 -34.469 1 71.69 125 VAL B N 1
ATOM 2705 C CA . VAL B 1 125 ? 6.762 -59.688 -33.688 1 71.69 125 VAL B CA 1
ATOM 2706 C C . VAL B 1 125 ? 5.426 -60.25 -33.219 1 71.69 125 VAL B C 1
ATOM 2708 O O . VAL B 1 125 ? 4.539 -59.531 -32.781 1 71.69 125 VAL B O 1
ATOM 2711 N N . PRO B 1 126 ? 5.191 -61.625 -33.5 1 75.69 126 PRO B N 1
ATOM 2712 C CA . PRO B 1 126 ? 3.939 -62.188 -33 1 75.69 126 PRO B CA 1
ATOM 2713 C C . PRO B 1 126 ? 3.666 -61.875 -31.547 1 75.69 126 PRO B C 1
ATOM 2715 O O . PRO B 1 126 ? 4.586 -61.875 -30.719 1 75.69 126 PRO B O 1
ATOM 2718 N N . ALA B 1 127 ? 2.508 -61.406 -31.234 1 69.38 127 ALA B N 1
ATOM 2719 C CA . ALA B 1 127 ? 2.074 -60.938 -29.922 1 69.38 127 ALA B CA 1
ATOM 2720 C C . ALA B 1 127 ? 2.33 -62 -28.859 1 69.38 127 ALA B C 1
ATOM 2722 O O . ALA B 1 127 ? 2.508 -61.688 -27.688 1 69.38 127 ALA B O 1
ATOM 2723 N N . ALA B 1 128 ? 2.498 -63.281 -29.375 1 74.88 128 ALA B N 1
ATOM 2724 C CA . ALA B 1 128 ? 2.658 -64.375 -28.453 1 74.88 128 ALA B CA 1
ATOM 2725 C C . ALA B 1 128 ? 4.129 -64.625 -28.141 1 74.88 128 ALA B C 1
ATOM 2727 O O . ALA B 1 128 ? 4.457 -65.438 -27.234 1 74.88 128 ALA B O 1
ATOM 2728 N N . ASP B 1 129 ? 4.863 -63.906 -28.875 1 81.88 129 ASP B N 1
ATOM 2729 C CA . ASP B 1 129 ? 6.289 -64.062 -28.578 1 81.88 129 ASP B CA 1
ATOM 2730 C C . ASP B 1 129 ? 6.609 -63.594 -27.172 1 81.88 129 ASP B C 1
ATOM 2732 O O . ASP B 1 129 ? 6.117 -62.531 -26.719 1 81.88 129 ASP B O 1
ATOM 2736 N N . GLN B 1 130 ? 7.281 -64.438 -26.453 1 83.12 130 GLN B N 1
ATOM 2737 C CA . GLN B 1 130 ? 7.582 -64.188 -25.047 1 83.12 130 GLN B CA 1
ATOM 2738 C C . GLN B 1 130 ? 8.195 -62.812 -24.844 1 83.12 130 GLN B C 1
ATOM 2740 O O . GLN B 1 130 ? 7.855 -62.125 -23.875 1 83.12 130 GLN B O 1
ATOM 2745 N N . LYS B 1 131 ? 9.062 -62.438 -25.719 1 83.19 131 LYS B N 1
ATOM 2746 C CA . LYS B 1 131 ? 9.719 -61.125 -25.609 1 83.19 131 LYS B CA 1
ATOM 2747 C C . LYS B 1 131 ? 8.727 -60 -25.859 1 83.19 131 LYS B C 1
ATOM 2749 O O . LYS B 1 131 ? 8.781 -58.969 -25.203 1 83.19 131 LYS B O 1
ATOM 2754 N N . ALA B 1 132 ? 7.836 -60.125 -26.719 1 82.62 132 ALA B N 1
ATOM 2755 C CA . ALA B 1 132 ? 6.816 -59.125 -27.016 1 82.62 132 ALA B CA 1
ATOM 2756 C C . ALA B 1 132 ? 5.859 -58.938 -25.844 1 82.62 132 ALA B C 1
ATOM 2758 O O . ALA B 1 132 ? 5.488 -57.812 -25.516 1 82.62 132 ALA B O 1
ATOM 2759 N N . VAL B 1 133 ? 5.527 -60.125 -25.219 1 84.81 133 VAL B N 1
ATOM 2760 C CA . VAL B 1 133 ? 4.633 -60.094 -24.078 1 84.81 133 VAL B CA 1
ATOM 2761 C C . VAL B 1 133 ? 5.301 -59.344 -22.922 1 84.81 133 VAL B C 1
ATOM 2763 O O . VAL B 1 133 ? 4.676 -58.5 -22.266 1 84.81 133 VAL B O 1
ATOM 2766 N N . GLN B 1 134 ? 6.586 -59.625 -22.75 1 88.56 134 GLN B N 1
ATOM 2767 C CA . GLN B 1 134 ? 7.316 -58.969 -21.688 1 88.56 134 GLN B CA 1
ATOM 2768 C C . GLN B 1 134 ? 7.43 -57.469 -21.922 1 88.56 134 GLN B C 1
ATOM 2770 O O . GLN B 1 134 ? 7.293 -56.688 -21 1 88.56 134 GLN B O 1
ATOM 2775 N N . THR B 1 135 ? 7.688 -57.062 -23.109 1 86.62 135 THR B N 1
ATOM 2776 C CA . THR B 1 135 ? 7.789 -55.656 -23.484 1 86.62 135 THR B CA 1
ATOM 2777 C C . THR B 1 135 ? 6.457 -54.938 -23.25 1 86.62 135 THR B C 1
ATOM 2779 O O . THR B 1 135 ? 6.426 -53.812 -22.766 1 86.62 135 THR B O 1
ATOM 2782 N N . ARG B 1 136 ? 5.375 -55.625 -23.562 1 85.88 136 ARG B N 1
ATOM 2783 C CA . ARG B 1 136 ? 4.043 -55.062 -23.375 1 85.88 136 ARG B CA 1
ATOM 2784 C C . ARG B 1 136 ? 3.742 -54.844 -21.891 1 85.88 136 ARG B C 1
ATOM 2786 O O . ARG B 1 136 ? 3.205 -53.812 -21.5 1 85.88 136 ARG B O 1
ATOM 2793 N N . ILE B 1 137 ? 4.145 -55.812 -21.078 1 88.38 137 ILE B N 1
ATOM 2794 C CA . ILE B 1 137 ? 3.922 -55.719 -19.641 1 88.38 137 ILE B CA 1
ATOM 2795 C C . ILE B 1 137 ? 4.734 -54.562 -19.062 1 88.38 137 ILE B C 1
ATOM 2797 O O . ILE B 1 137 ? 4.227 -53.781 -18.266 1 88.38 137 ILE B O 1
ATOM 2801 N N . THR B 1 138 ? 5.953 -54.438 -19.531 1 89.69 138 THR B N 1
ATOM 2802 C CA . THR B 1 138 ? 6.828 -53.375 -19.062 1 89.69 138 THR B CA 1
ATOM 2803 C C . THR B 1 138 ? 6.281 -52 -19.484 1 89.69 138 THR B C 1
ATOM 2805 O O . THR B 1 138 ? 6.262 -51.062 -18.688 1 89.69 138 THR B O 1
ATOM 2808 N N . ALA B 1 139 ? 5.812 -51.875 -20.672 1 88.38 139 ALA B N 1
ATOM 2809 C CA . ALA B 1 139 ? 5.266 -50.625 -21.188 1 88.38 139 ALA B CA 1
ATOM 2810 C C . ALA B 1 139 ? 3.992 -50.25 -20.438 1 88.38 139 ALA B C 1
ATOM 2812 O O . ALA B 1 139 ? 3.799 -49.062 -20.094 1 88.38 139 ALA B O 1
ATOM 2813 N N . GLN B 1 140 ? 3.191 -51.281 -20.25 1 88.12 140 GLN B N 1
ATOM 2814 C CA . GLN B 1 140 ? 1.953 -51.031 -19.516 1 88.12 140 GLN B CA 1
ATOM 2815 C C . GLN B 1 140 ? 2.238 -50.625 -18.078 1 88.12 140 GLN B C 1
ATOM 2817 O O . GLN B 1 140 ? 1.572 -49.75 -17.531 1 88.12 140 GLN B O 1
ATOM 2822 N N . GLY B 1 141 ? 3.162 -51.312 -17.469 1 91.31 141 GLY B N 1
ATOM 2823 C CA . GLY B 1 141 ? 3.561 -50.969 -16.109 1 91.31 141 GLY B CA 1
ATOM 2824 C C . GLY B 1 141 ? 4.109 -49.562 -16.016 1 91.31 141 GLY B C 1
ATOM 2825 O O . GLY B 1 141 ? 3.732 -48.781 -15.109 1 91.31 141 GLY B O 1
ATOM 2826 N N . ALA B 1 142 ? 4.961 -49.125 -16.891 1 91.56 142 ALA B N 1
ATOM 2827 C CA . ALA B 1 142 ? 5.539 -47.781 -16.906 1 91.56 142 ALA B CA 1
ATOM 2828 C C . ALA B 1 142 ? 4.465 -46.719 -17.156 1 91.56 142 ALA B C 1
ATOM 2830 O O . ALA B 1 142 ? 4.5 -45.656 -16.562 1 91.56 142 ALA B O 1
ATOM 2831 N N . ASN B 1 143 ? 3.555 -47.031 -18.062 1 87.69 143 ASN B N 1
ATOM 2832 C CA . ASN B 1 143 ? 2.453 -46.125 -18.359 1 87.69 143 ASN B CA 1
ATOM 2833 C C . ASN B 1 143 ? 1.562 -45.906 -17.141 1 87.69 143 ASN B C 1
ATOM 2835 O O . ASN B 1 143 ? 1.238 -44.75 -16.797 1 87.69 143 ASN B O 1
ATOM 2839 N N . ASN B 1 144 ? 1.217 -47 -16.5 1 90.12 144 ASN B N 1
ATOM 2840 C CA . ASN B 1 144 ? 0.364 -46.906 -15.312 1 90.12 144 ASN B CA 1
ATOM 2841 C C . ASN B 1 144 ? 1.038 -46.125 -14.195 1 90.12 144 ASN B C 1
ATOM 2843 O O . ASN B 1 144 ? 0.395 -45.312 -13.531 1 90.12 144 ASN B O 1
ATOM 2847 N N . LEU B 1 145 ? 2.297 -46.344 -14.008 1 92.06 145 LEU B N 1
ATOM 2848 C CA . LEU B 1 145 ? 3.035 -45.625 -12.969 1 92.06 145 LEU B CA 1
ATOM 2849 C C . LEU B 1 145 ? 3.102 -44.125 -13.273 1 92.06 145 LEU B C 1
ATOM 2851 O O . LEU B 1 145 ? 2.859 -43.312 -12.398 1 92.06 145 LEU B O 1
ATOM 2855 N N . ALA B 1 146 ? 3.396 -43.75 -14.477 1 90.06 146 ALA B N 1
ATOM 2856 C CA . ALA B 1 146 ? 3.494 -42.344 -14.883 1 90.06 146 ALA B CA 1
ATOM 2857 C C . ALA B 1 146 ? 2.152 -41.656 -14.727 1 90.06 146 ALA B C 1
ATOM 2859 O O . ALA B 1 146 ? 2.1 -40.5 -14.289 1 90.06 146 ALA B O 1
ATOM 2860 N N . MET B 1 147 ? 1.102 -42.375 -15.07 1 89.62 147 MET B N 1
ATOM 2861 C CA . MET B 1 147 ? -0.233 -41.781 -14.961 1 89.62 147 MET B CA 1
ATOM 2862 C C . MET B 1 147 ? -0.605 -41.531 -13.508 1 89.62 147 MET B C 1
ATOM 2864 O O . MET B 1 147 ? -1.158 -40.5 -13.172 1 89.62 147 MET B O 1
ATOM 2868 N N . GLN B 1 148 ? -0.302 -42.5 -12.727 1 92.31 148 GLN B N 1
ATOM 2869 C CA . GLN B 1 148 ? -0.591 -42.375 -11.305 1 92.31 148 GLN B CA 1
ATOM 2870 C C . GLN B 1 148 ? 0.213 -41.219 -10.68 1 92.31 148 GLN B C 1
ATOM 2872 O O . GLN B 1 148 ? -0.33 -40.406 -9.922 1 92.31 148 GLN B O 1
ATOM 2877 N N . GLU B 1 149 ? 1.46 -41.156 -10.984 1 92.06 149 GLU B N 1
ATOM 2878 C CA . GLU B 1 149 ? 2.326 -40.094 -10.453 1 92.06 149 GLU B CA 1
ATOM 2879 C C . GLU B 1 149 ? 1.906 -38.719 -10.961 1 92.06 149 GLU B C 1
ATOM 2881 O O . GLU B 1 149 ? 1.955 -37.75 -10.227 1 92.06 149 GLU B O 1
ATOM 2886 N N . ALA B 1 150 ? 1.537 -38.656 -12.219 1 90.5 150 ALA B N 1
ATOM 2887 C CA . ALA B 1 150 ? 1.067 -37.406 -12.789 1 90.5 150 ALA B CA 1
ATOM 2888 C C . ALA B 1 150 ? -0.194 -36.938 -12.078 1 90.5 150 ALA B C 1
ATOM 2890 O O . ALA B 1 150 ? -0.28 -35.75 -11.68 1 90.5 150 ALA B O 1
ATOM 2891 N N . ARG B 1 151 ? -1.115 -37.844 -11.93 1 92.06 151 ARG B N 1
ATOM 2892 C CA . ARG B 1 151 ? -2.352 -37.5 -11.242 1 92.06 151 ARG B CA 1
ATOM 2893 C C . ARG B 1 151 ? -2.066 -36.969 -9.836 1 92.06 151 ARG B C 1
ATOM 2895 O O . ARG B 1 151 ? -2.611 -35.938 -9.43 1 92.06 151 ARG B O 1
ATOM 2902 N N . GLN B 1 152 ? -1.234 -37.656 -9.164 1 92.25 152 GLN B N 1
ATOM 2903 C CA . GLN B 1 152 ? -0.91 -37.281 -7.793 1 92.25 152 GLN B CA 1
ATOM 2904 C C . GLN B 1 152 ? -0.204 -35.938 -7.738 1 92.25 152 GLN B C 1
ATOM 2906 O O . GLN B 1 152 ? -0.59 -35.062 -6.965 1 92.25 152 GLN B O 1
ATOM 2911 N N . TRP B 1 153 ? 0.743 -35.75 -8.531 1 90.94 153 TRP B N 1
ATOM 2912 C CA . TRP B 1 153 ? 1.553 -34.531 -8.477 1 90.94 153 TRP B CA 1
ATOM 2913 C C . TRP B 1 153 ? 0.738 -33.312 -8.898 1 90.94 153 TRP B C 1
ATOM 2915 O O . TRP B 1 153 ? 0.762 -32.281 -8.219 1 90.94 153 TRP B O 1
ATOM 2925 N N . TYR B 1 154 ? -0.002 -33.406 -9.945 1 90.94 154 TYR B N 1
ATOM 2926 C CA . TYR B 1 154 ? -0.773 -32.25 -10.422 1 90.94 154 TYR B CA 1
ATOM 2927 C C . TYR B 1 154 ? -1.866 -31.891 -9.43 1 90.94 154 TYR B C 1
ATOM 2929 O O . TYR B 1 154 ? -2.164 -30.703 -9.242 1 90.94 154 TYR B O 1
ATOM 2937 N N . THR B 1 155 ? -2.461 -32.938 -8.898 1 92.56 155 THR B N 1
ATOM 2938 C CA . THR B 1 155 ? -3.465 -32.656 -7.879 1 92.56 155 THR B CA 1
ATOM 2939 C C . THR B 1 155 ? -2.854 -31.859 -6.723 1 92.56 155 THR B C 1
ATOM 2941 O O . THR B 1 155 ? -3.398 -30.844 -6.309 1 92.56 155 THR B O 1
ATOM 2944 N N . GLN B 1 156 ? -1.71 -32.312 -6.258 1 90.94 156 GLN B N 1
ATOM 2945 C CA . GLN B 1 156 ? -1.037 -31.672 -5.145 1 90.94 156 GLN B CA 1
ATOM 2946 C C . GLN B 1 156 ? -0.57 -30.266 -5.539 1 90.94 156 GLN B C 1
ATOM 2948 O O . GLN B 1 156 ? -0.696 -29.328 -4.758 1 90.94 156 GLN B O 1
ATOM 2953 N N . TYR B 1 157 ? 0.028 -30.141 -6.68 1 91.25 157 TYR B N 1
ATOM 2954 C CA . TYR B 1 157 ? 0.489 -28.859 -7.195 1 91.25 157 TYR B CA 1
ATOM 2955 C C . TYR B 1 157 ? -0.663 -27.859 -7.301 1 91.25 157 TYR B C 1
ATOM 2957 O O . TYR B 1 157 ? -0.531 -26.703 -6.898 1 91.25 157 TYR B O 1
ATOM 2965 N N . ASN B 1 158 ? -1.799 -28.328 -7.832 1 92.12 158 ASN B N 1
ATOM 2966 C CA . ASN B 1 158 ? -2.969 -27.469 -8.008 1 92.12 158 ASN B CA 1
ATOM 2967 C C . ASN B 1 158 ? -3.502 -26.969 -6.672 1 92.12 158 ASN B C 1
ATOM 2969 O O . ASN B 1 158 ? -3.84 -25.797 -6.535 1 92.12 158 ASN B O 1
ATOM 2973 N N . VAL B 1 159 ? -3.555 -27.859 -5.746 1 92.81 159 VAL B N 1
ATOM 2974 C CA . VAL B 1 159 ? -4.039 -27.5 -4.418 1 92.81 159 VAL B CA 1
ATOM 2975 C C . VAL B 1 159 ? -3.111 -26.453 -3.801 1 92.81 159 VAL B C 1
ATOM 2977 O O . VAL B 1 159 ? -3.576 -25.453 -3.254 1 92.81 159 VAL B O 1
ATOM 2980 N N . GLU B 1 160 ? -1.87 -26.656 -3.891 1 93 160 GLU B N 1
ATOM 2981 C CA . GLU B 1 160 ? -0.892 -25.75 -3.311 1 93 160 GLU B CA 1
ATOM 2982 C C . GLU B 1 160 ? -0.92 -24.391 -4.012 1 93 160 GLU B C 1
ATOM 2984 O O . GLU B 1 160 ? -0.877 -23.344 -3.355 1 93 160 GLU B O 1
ATOM 2989 N N . LEU B 1 161 ? -0.943 -24.422 -5.281 1 93.25 161 LEU B N 1
ATOM 2990 C CA . LEU B 1 161 ? -0.979 -23.172 -6.047 1 93.25 161 LEU B CA 1
ATOM 2991 C C . LEU B 1 161 ? -2.205 -22.344 -5.684 1 93.25 161 LEU B C 1
ATOM 2993 O O . LEU B 1 161 ? -2.096 -21.141 -5.43 1 93.25 161 LEU B O 1
ATOM 2997 N N . LYS B 1 162 ? -3.34 -23.016 -5.668 1 94.56 162 LYS B N 1
ATOM 2998 C CA . LYS B 1 162 ? -4.574 -22.328 -5.293 1 94.56 162 LYS B CA 1
ATOM 2999 C C . LYS B 1 162 ? -4.469 -21.734 -3.895 1 94.56 162 LYS B C 1
ATOM 3001 O O . LYS B 1 162 ? -4.891 -20.594 -3.668 1 94.56 162 LYS B O 1
ATOM 3006 N N . ARG B 1 163 ? -3.92 -22.438 -2.988 1 94.62 163 ARG B N 1
ATOM 3007 C CA . ARG B 1 163 ? -3.734 -21.969 -1.621 1 94.62 163 ARG B CA 1
ATOM 3008 C C . ARG B 1 163 ? -2.844 -20.719 -1.588 1 94.62 163 ARG B C 1
ATOM 3010 O O . ARG B 1 163 ? -3.15 -19.75 -0.897 1 94.62 163 ARG B O 1
ATOM 3017 N N . VAL B 1 164 ? -1.75 -20.766 -2.301 1 94.69 164 VAL B N 1
ATOM 3018 C CA . VAL B 1 164 ? -0.782 -19.672 -2.316 1 94.69 164 VAL B CA 1
ATOM 3019 C C . VAL B 1 164 ? -1.438 -18.406 -2.861 1 94.69 164 VAL B C 1
ATOM 3021 O O . VAL B 1 164 ? -1.321 -17.328 -2.266 1 94.69 164 VAL B O 1
ATOM 3024 N N . LEU B 1 165 ? -2.154 -18.5 -3.934 1 96.69 165 LEU B N 1
ATOM 3025 C CA . LEU B 1 165 ? -2.822 -17.359 -4.547 1 96.69 165 LEU B CA 1
ATOM 3026 C C . LEU B 1 165 ? -3.893 -16.797 -3.621 1 96.69 165 LEU B C 1
ATOM 3028 O O . LEU B 1 165 ? -3.988 -15.578 -3.447 1 96.69 165 LEU B O 1
ATOM 3032 N N . ARG B 1 166 ? -4.617 -17.703 -2.998 1 97.44 166 ARG B N 1
ATOM 3033 C CA . ARG B 1 166 ? -5.676 -17.297 -2.076 1 97.44 166 ARG B CA 1
ATOM 3034 C C . ARG B 1 166 ? -5.098 -16.578 -0.86 1 97.44 166 ARG B C 1
ATOM 3036 O O . ARG B 1 166 ? -5.617 -15.539 -0.441 1 97.44 166 ARG B O 1
ATOM 3043 N N . GLU B 1 167 ? -4.051 -17.109 -0.351 1 97.19 167 GLU B N 1
ATOM 3044 C CA . GLU B 1 167 ? -3.441 -16.531 0.839 1 97.19 167 GLU B CA 1
ATOM 3045 C C . GLU B 1 167 ? -2.854 -15.148 0.539 1 97.19 167 GLU B C 1
ATOM 3047 O O . GLU B 1 167 ? -2.963 -14.227 1.354 1 97.19 167 GLU B O 1
ATOM 3052 N N . TYR B 1 168 ? -2.203 -15.023 -0.567 1 97.31 168 TYR B N 1
ATOM 3053 C CA . TYR B 1 168 ? -1.668 -13.727 -0.961 1 97.31 168 TYR B CA 1
ATOM 3054 C C . TYR B 1 168 ? -2.781 -12.695 -1.09 1 97.31 168 TYR B C 1
ATOM 3056 O O . TYR B 1 168 ? -2.684 -11.594 -0.539 1 97.31 168 TYR B O 1
ATOM 3064 N N . ALA B 1 169 ? -3.816 -13.086 -1.786 1 97.94 169 ALA B N 1
ATOM 3065 C CA . ALA B 1 169 ? -4.945 -12.188 -2.006 1 97.94 169 ALA B CA 1
ATOM 3066 C C . ALA B 1 169 ? -5.613 -11.812 -0.685 1 97.94 169 ALA B C 1
ATOM 3068 O O . ALA B 1 169 ? -5.965 -10.648 -0.468 1 97.94 169 ALA B O 1
ATOM 3069 N N . HIS B 1 170 ? -5.738 -12.781 0.143 1 98.19 170 HIS B N 1
ATOM 3070 C CA . HIS B 1 170 ? -6.371 -12.539 1.436 1 98.19 170 HIS B CA 1
ATOM 3071 C C . HIS B 1 170 ? -5.555 -11.555 2.271 1 98.19 170 HIS B C 1
ATOM 3073 O O . HIS B 1 170 ? -6.113 -10.672 2.92 1 98.19 170 HIS B O 1
ATOM 3079 N N . ALA B 1 171 ? -4.285 -11.711 2.27 1 97.81 171 ALA B N 1
ATOM 3080 C CA . ALA B 1 171 ? -3.412 -10.797 3 1 97.81 171 ALA B CA 1
ATOM 3081 C C . ALA B 1 171 ? -3.564 -9.367 2.486 1 97.81 171 ALA B C 1
ATOM 3083 O O . ALA B 1 171 ? -3.668 -8.422 3.277 1 97.81 171 ALA B O 1
ATOM 3084 N N . GLN B 1 172 ? -3.592 -9.211 1.232 1 97.62 172 GLN B N 1
ATOM 3085 C CA . GLN B 1 172 ? -3.766 -7.898 0.621 1 97.62 172 GLN B CA 1
ATOM 3086 C C . GLN B 1 172 ? -5.129 -7.305 0.968 1 97.62 172 GLN B C 1
ATOM 3088 O O . GLN B 1 172 ? -5.234 -6.117 1.271 1 97.62 172 GLN B O 1
ATOM 3093 N N . MET B 1 173 ? -6.145 -8.125 0.902 1 98.44 173 MET B N 1
ATOM 3094 C CA . MET B 1 173 ? -7.5 -7.68 1.204 1 98.44 173 MET B CA 1
ATOM 3095 C C . MET B 1 173 ? -7.613 -7.219 2.654 1 98.44 173 MET B C 1
ATOM 3097 O O . MET B 1 173 ? -8.227 -6.188 2.938 1 98.44 173 MET B O 1
ATOM 3101 N N . GLU B 1 174 ? -7.055 -8 3.508 1 98.5 174 GLU B N 1
ATOM 3102 C CA . GLU B 1 174 ? -7.086 -7.641 4.922 1 98.5 174 GLU B CA 1
ATOM 3103 C C . GLU B 1 174 ? -6.406 -6.297 5.164 1 98.5 174 GLU B C 1
ATOM 3105 O O . GLU B 1 174 ? -6.938 -5.445 5.879 1 98.5 174 GLU B O 1
ATOM 3110 N N . PHE B 1 175 ? -5.242 -6.066 4.598 1 98.12 175 PHE B N 1
ATOM 3111 C CA . PHE B 1 175 ? -4.551 -4.789 4.73 1 98.12 175 PHE B CA 1
ATOM 3112 C C . PHE B 1 175 ? -5.398 -3.65 4.184 1 98.12 175 PHE B C 1
ATOM 3114 O O . PHE B 1 175 ? -5.551 -2.613 4.832 1 98.12 175 PHE B O 1
ATOM 3121 N N . ALA B 1 176 ? -5.941 -3.846 2.992 1 98.44 176 ALA B N 1
ATOM 3122 C CA . ALA B 1 176 ? -6.73 -2.799 2.346 1 98.44 176 ALA B CA 1
ATOM 3123 C C . ALA B 1 176 ? -7.953 -2.436 3.186 1 98.44 176 ALA B C 1
ATOM 3125 O O . ALA B 1 176 ? -8.25 -1.254 3.375 1 98.44 176 ALA B O 1
ATOM 3126 N N . ALA B 1 177 ? -8.617 -3.449 3.652 1 98.69 177 ALA B N 1
ATOM 3127 C CA . ALA B 1 177 ? -9.82 -3.227 4.453 1 98.69 177 ALA B CA 1
ATOM 3128 C C . ALA B 1 177 ? -9.492 -2.467 5.734 1 98.69 177 ALA B C 1
ATOM 3130 O O . ALA B 1 177 ? -10.172 -1.498 6.082 1 98.69 177 ALA B O 1
ATOM 3131 N N . LYS B 1 178 ? -8.469 -2.877 6.387 1 98.75 178 LYS B N 1
ATOM 3132 C CA . LYS B 1 178 ? -8.102 -2.254 7.652 1 98.75 178 LYS B CA 1
ATOM 3133 C C . LYS B 1 178 ? -7.551 -0.846 7.434 1 98.75 178 LYS B C 1
ATOM 3135 O O . LYS B 1 178 ? -7.789 0.051 8.25 1 98.75 178 LYS B O 1
ATOM 3140 N N . ALA B 1 179 ? -6.738 -0.668 6.41 1 98.31 179 ALA B N 1
ATOM 3141 C CA . ALA B 1 179 ? -6.25 0.667 6.078 1 98.31 179 ALA B CA 1
ATOM 3142 C C . ALA B 1 179 ? -7.41 1.619 5.789 1 98.31 179 ALA B C 1
ATOM 3144 O O . ALA B 1 179 ? -7.41 2.764 6.25 1 98.31 179 ALA B O 1
ATOM 3145 N N . LEU B 1 180 ? -8.414 1.13 5.055 1 98.5 180 LEU B N 1
ATOM 3146 C CA . LEU B 1 180 ? -9.594 1.925 4.742 1 98.5 180 LEU B CA 1
ATOM 3147 C C . LEU B 1 180 ? -10.32 2.338 6.016 1 98.5 180 LEU B C 1
ATOM 3149 O O . LEU B 1 180 ? -10.734 3.492 6.148 1 98.5 180 LEU B O 1
ATOM 3153 N N . GLU B 1 181 ? -10.406 1.433 6.871 1 98.56 181 GLU B N 1
ATOM 3154 C CA . GLU B 1 181 ? -11.039 1.713 8.156 1 98.56 181 GLU B CA 1
ATOM 3155 C C . GLU B 1 181 ? -10.289 2.793 8.922 1 98.56 181 GLU B C 1
ATOM 3157 O O . GLU B 1 181 ? -10.891 3.734 9.438 1 98.56 181 GLU B O 1
ATOM 3162 N N . GLN B 1 182 ? -8.984 2.672 8.984 1 98.44 182 GLN B N 1
ATOM 3163 C CA . GLN B 1 182 ? -8.156 3.631 9.719 1 98.44 182 GLN B CA 1
ATOM 3164 C C . GLN B 1 182 ? -8.289 5.031 9.125 1 98.44 182 GLN B C 1
ATOM 3166 O O . GLN B 1 182 ? -8.492 6.004 9.852 1 98.44 182 GLN B O 1
ATOM 3171 N N . TRP B 1 183 ? -8.25 5.152 7.867 1 98.44 183 TRP B N 1
ATOM 3172 C CA . TRP B 1 183 ? -8.32 6.461 7.223 1 98.44 183 TRP B CA 1
ATOM 3173 C C . TRP B 1 183 ? -9.719 7.047 7.328 1 98.44 183 TRP B C 1
ATOM 3175 O O . TRP B 1 183 ? -9.883 8.266 7.461 1 98.44 183 TRP B O 1
ATOM 3185 N N . SER B 1 184 ? -10.719 6.172 7.25 1 98.44 184 SER B N 1
ATOM 3186 C CA . SER B 1 184 ? -12.094 6.633 7.441 1 98.44 184 SER B CA 1
ATOM 3187 C C . SER B 1 184 ? -12.289 7.219 8.836 1 98.44 184 SER B C 1
ATOM 3189 O O . SER B 1 184 ? -12.922 8.266 8.992 1 98.44 184 SER B O 1
ATOM 3191 N N . ASN B 1 185 ? -11.734 6.535 9.82 1 98.19 185 ASN B N 1
ATOM 3192 C CA . ASN B 1 185 ? -11.781 7.043 11.18 1 98.19 185 ASN B CA 1
ATOM 3193 C C . ASN B 1 185 ? -11.102 8.406 11.305 1 98.19 185 ASN B C 1
ATOM 3195 O O . ASN B 1 185 ? -11.609 9.305 11.961 1 98.19 185 ASN B O 1
ATOM 3199 N N . PHE B 1 186 ? -9.984 8.555 10.672 1 98.44 186 PHE B N 1
ATOM 3200 C CA . PHE B 1 186 ? -9.258 9.82 10.711 1 98.44 186 PHE B CA 1
ATOM 3201 C C . PHE B 1 186 ? -10.102 10.938 10.102 1 98.44 186 PHE B C 1
ATOM 3203 O O . PHE B 1 186 ? -10.141 12.047 10.641 1 98.44 186 PHE B O 1
ATOM 3210 N N . MET B 1 187 ? -10.758 10.625 9 1 97.88 187 MET B N 1
ATOM 3211 C CA . MET B 1 187 ? -11.594 11.617 8.336 1 97.88 187 MET B CA 1
ATOM 3212 C C . MET B 1 187 ? -12.727 12.07 9.25 1 97.88 187 MET B C 1
ATOM 3214 O O . MET B 1 187 ? -13.055 13.258 9.289 1 97.88 187 MET B O 1
ATOM 3218 N N . GLU B 1 188 ? -13.281 11.164 9.961 1 97.62 188 GLU B N 1
ATOM 3219 C CA . GLU B 1 188 ? -14.344 11.492 10.906 1 97.62 188 GLU B CA 1
ATOM 3220 C C . GLU B 1 188 ? -13.812 12.352 12.055 1 97.62 188 GLU B C 1
ATOM 3222 O O . GLU B 1 188 ? -14.422 13.359 12.406 1 97.62 188 GLU B O 1
ATOM 3227 N N . ASP B 1 189 ? -12.672 11.922 12.586 1 97.38 189 ASP B N 1
ATOM 3228 C CA . ASP B 1 189 ? -12.039 12.68 13.664 1 97.38 189 ASP B CA 1
ATOM 3229 C C . ASP B 1 189 ? -11.703 14.094 13.211 1 97.38 189 ASP B C 1
ATOM 3231 O O . ASP B 1 189 ? -11.914 15.062 13.953 1 97.38 189 ASP B O 1
ATOM 3235 N N . LEU B 1 190 ? -11.148 14.18 12.023 1 97.75 190 LEU B N 1
ATOM 3236 C CA . LEU B 1 190 ? -10.766 15.469 11.469 1 97.75 190 LEU B CA 1
ATOM 3237 C C . LEU B 1 190 ? -11.977 16.375 11.312 1 97.75 190 LEU B C 1
ATOM 3239 O O . LEU B 1 190 ? -11.891 17.578 11.57 1 97.75 190 LEU B O 1
ATOM 3243 N N . ALA B 1 191 ? -13.102 15.852 10.945 1 95.62 191 ALA B N 1
ATOM 3244 C CA . ALA B 1 191 ? -14.328 16.609 10.727 1 95.62 191 ALA B CA 1
ATOM 3245 C C . ALA B 1 191 ? -14.875 17.172 12.031 1 95.62 191 ALA B C 1
ATOM 3247 O O . ALA B 1 191 ? -15.562 18.188 12.031 1 95.62 191 ALA B O 1
ATOM 3248 N N . LEU B 1 192 ? -14.508 16.578 13.109 1 95.75 192 LEU B N 1
ATOM 3249 C CA . LEU B 1 192 ? -15.039 16.969 14.414 1 95.75 192 LEU B CA 1
ATOM 3250 C C . LEU B 1 192 ? -14.203 18.094 15.016 1 95.75 192 LEU B C 1
ATOM 3252 O O . LEU B 1 192 ? -14.633 18.75 15.969 1 95.75 192 LEU B O 1
ATOM 3256 N N . LEU B 1 193 ? -13.031 18.328 14.453 1 95.25 193 LEU B N 1
ATOM 3257 C CA . LEU B 1 193 ? -12.164 19.375 14.984 1 95.25 193 LEU B CA 1
ATOM 3258 C C . LEU B 1 193 ? -12.617 20.75 14.508 1 95.25 193 LEU B C 1
ATOM 3260 O O . LEU B 1 193 ? -12.93 20.922 13.328 1 95.25 193 LEU B O 1
ATOM 3264 N N . ASP B 1 194 ? -12.734 21.719 15.422 1 93.5 194 ASP B N 1
ATOM 3265 C CA . ASP B 1 194 ? -13.055 23.094 15.086 1 93.5 194 ASP B CA 1
ATOM 3266 C C . ASP B 1 194 ? -11.805 23.969 15.07 1 93.5 194 ASP B C 1
ATOM 3268 O O . ASP B 1 194 ? -11.406 24.5 16.109 1 93.5 194 ASP B O 1
ATOM 3272 N N . PHE B 1 195 ? -11.336 24.219 13.93 1 91.56 195 PHE B N 1
ATOM 3273 C CA . PHE B 1 195 ? -10.102 24.969 13.742 1 91.56 195 PHE B CA 1
ATOM 3274 C C . PHE B 1 195 ? -10.32 26.438 14.055 1 91.56 195 PHE B C 1
ATOM 3276 O O . PHE B 1 195 ? -9.367 27.188 14.312 1 91.56 195 PHE B O 1
ATOM 3283 N N . ASN B 1 196 ? -11.555 26.906 14.047 1 90.06 196 ASN B N 1
ATOM 3284 C CA . ASN B 1 196 ? -11.852 28.312 14.344 1 90.06 196 ASN B CA 1
ATOM 3285 C C . ASN B 1 196 ? -11.594 28.641 15.812 1 90.06 196 ASN B C 1
ATOM 3287 O O . ASN B 1 196 ? -11.258 29.766 16.156 1 90.06 196 ASN B O 1
ATOM 3291 N N . THR B 1 197 ? -11.734 27.641 16.625 1 90.81 197 THR B N 1
ATOM 3292 C CA . THR B 1 197 ? -11.477 27.828 18.047 1 90.81 197 THR B CA 1
ATOM 3293 C C . THR B 1 197 ? -10.023 28.219 18.281 1 90.81 197 THR B C 1
ATOM 3295 O O . THR B 1 197 ? -9.727 29 19.188 1 90.81 197 THR B O 1
ATOM 3298 N N . ASP B 1 198 ? -9.133 27.719 17.469 1 89 198 ASP B N 1
ATOM 3299 C CA . ASP B 1 198 ? -7.723 28.078 17.562 1 89 198 ASP B CA 1
ATOM 3300 C C . ASP B 1 198 ? -7.516 29.547 17.219 1 89 198 ASP B C 1
ATOM 3302 O O . ASP B 1 198 ? -6.82 30.281 17.938 1 89 198 ASP B O 1
ATOM 3306 N N . THR B 1 199 ? -8.141 29.906 16.156 1 89 199 THR B N 1
ATOM 3307 C CA . THR B 1 199 ? -8.023 31.297 15.734 1 89 199 THR B CA 1
ATOM 3308 C C . THR B 1 199 ? -8.586 32.25 16.797 1 89 199 THR B C 1
ATOM 3310 O O . THR B 1 199 ? -7.961 33.25 17.141 1 89 199 THR B O 1
ATOM 3313 N N . ASP B 1 200 ? -9.703 31.906 17.359 1 89.38 200 ASP B N 1
ATOM 3314 C CA . ASP B 1 200 ? -10.328 32.719 18.391 1 89.38 200 ASP B CA 1
ATOM 3315 C C . ASP B 1 200 ? -9.461 32.781 19.656 1 89.38 200 ASP B C 1
ATOM 3317 O O . ASP B 1 200 ? -9.32 33.844 20.266 1 89.38 200 ASP B O 1
ATOM 3321 N N . ALA B 1 201 ? -8.93 31.672 19.938 1 86.44 201 ALA B N 1
ATOM 3322 C CA . ALA B 1 201 ? -8.07 31.609 21.109 1 86.44 201 ALA B CA 1
ATOM 3323 C C . ALA B 1 201 ? -6.832 32.5 20.922 1 86.44 201 ALA B C 1
ATOM 3325 O O . ALA B 1 201 ? -6.391 33.156 21.875 1 86.44 201 ALA B O 1
ATOM 3326 N N . ILE B 1 202 ? -6.328 32.531 19.75 1 85.75 202 ILE B N 1
ATOM 3327 C CA . ILE B 1 202 ? -5.133 33.312 19.453 1 85.75 202 ILE B CA 1
ATOM 3328 C C . ILE B 1 202 ? -5.449 34.781 19.547 1 85.75 202 ILE B C 1
ATOM 3330 O O . ILE B 1 202 ? -4.719 35.562 20.203 1 85.75 202 ILE B O 1
ATOM 3334 N N . VAL B 1 203 ? -6.551 35.156 18.984 1 85.88 203 VAL B N 1
ATOM 3335 C CA . VAL B 1 203 ? -6.953 36.562 19 1 85.88 203 VAL B CA 1
ATOM 3336 C C . VAL B 1 203 ? -7.266 37 20.438 1 85.88 203 VAL B C 1
ATOM 3338 O O . VAL B 1 203 ? -6.863 38.094 20.859 1 85.88 203 VAL B O 1
ATOM 3341 N N . THR B 1 204 ? -7.902 36.125 21.125 1 86.31 204 THR B N 1
ATOM 3342 C CA . THR B 1 204 ? -8.227 36.406 22.516 1 86.31 204 THR B CA 1
ATOM 3343 C C . THR B 1 204 ? -6.957 36.594 23.344 1 86.31 204 THR B C 1
ATOM 3345 O O . THR B 1 204 ? -6.863 37.5 24.172 1 86.31 204 THR B O 1
ATOM 3348 N N . LYS B 1 205 ? -6.035 35.781 23.094 1 83.19 205 LYS B N 1
ATOM 3349 C CA . LYS B 1 205 ? -4.766 35.844 23.797 1 83.19 205 LYS B CA 1
ATOM 3350 C C . LYS B 1 205 ? -4.016 37.156 23.469 1 83.19 205 LYS B C 1
ATOM 3352 O O . LYS B 1 205 ? -3.389 37.75 24.328 1 83.19 205 LYS B O 1
ATOM 3357 N N . LEU B 1 206 ? -4.086 37.531 22.266 1 83.62 206 LEU B N 1
ATOM 3358 C CA . LEU B 1 206 ? -3.453 38.781 21.844 1 83.62 206 LEU B CA 1
ATOM 3359 C C . LEU B 1 206 ? -4.121 39.969 22.516 1 83.62 206 LEU B C 1
ATOM 3361 O O . LEU B 1 206 ? -3.439 40.875 22.969 1 83.62 206 LEU B O 1
ATOM 3365 N N . GLU B 1 207 ? -5.438 39.875 22.594 1 83.56 207 GLU B N 1
ATOM 3366 C CA . GLU B 1 207 ? -6.191 40.938 23.25 1 83.56 207 GLU B CA 1
ATOM 3367 C C . GLU B 1 207 ? -5.867 41 24.734 1 83.56 207 GLU B C 1
ATOM 3369 O O . GLU B 1 207 ? -5.668 42.094 25.281 1 83.56 207 GLU B O 1
ATOM 3374 N N . GLN B 1 208 ? -5.805 39.906 25.312 1 81.19 208 GLN B N 1
ATOM 3375 C CA . GLN B 1 208 ? -5.477 39.812 26.734 1 81.19 208 GLN B CA 1
ATOM 3376 C C . GLN B 1 208 ? -4.07 40.344 27 1 81.19 208 GLN B C 1
ATOM 3378 O O . GLN B 1 208 ? -3.838 41.031 28 1 81.19 208 GLN B O 1
ATOM 3383 N N . GLY B 1 209 ? -3.182 39.969 26.125 1 77.31 209 GLY B N 1
ATOM 3384 C CA . GLY B 1 209 ? -1.821 40.438 26.266 1 77.31 209 GLY B CA 1
ATOM 3385 C C . GLY B 1 209 ? -1.722 41.969 26.172 1 77.31 209 GLY B C 1
ATOM 3386 O O . GLY B 1 209 ? -0.984 42.594 26.938 1 77.31 209 GLY B O 1
ATOM 3387 N N . ALA B 1 210 ? -2.516 42.5 25.297 1 80.12 210 ALA B N 1
ATOM 3388 C CA . ALA B 1 210 ? -2.529 43.969 25.125 1 80.12 210 ALA B CA 1
ATOM 3389 C C . ALA B 1 210 ? -3.145 44.656 26.344 1 80.12 210 ALA B C 1
ATOM 3391 O O . ALA B 1 210 ? -2.646 45.688 26.812 1 80.12 210 ALA B O 1
ATOM 3392 N N . ALA B 1 211 ? -4.199 44.062 26.844 1 78.06 211 ALA B N 1
ATOM 3393 C CA . ALA B 1 211 ? -4.871 44.625 28.016 1 78.06 211 ALA B CA 1
ATOM 3394 C C . ALA B 1 211 ? -3.955 44.625 29.234 1 78.06 211 ALA B C 1
ATOM 3396 O O . ALA B 1 211 ? -3.934 45.594 30.016 1 78.06 211 ALA B O 1
ATOM 3397 N N . LEU B 1 212 ? -3.271 43.594 29.391 1 75.38 212 LEU B N 1
ATOM 3398 C CA . LEU B 1 212 ? -2.365 43.438 30.516 1 75.38 212 LEU B CA 1
ATOM 3399 C C . LEU B 1 212 ? -1.228 44.469 30.438 1 75.38 212 LEU B C 1
ATOM 3401 O O . LEU B 1 212 ? -0.711 44.906 31.469 1 75.38 212 LEU B O 1
ATOM 3405 N N . GLN B 1 213 ? -0.906 44.812 29.234 1 72.88 213 GLN B N 1
ATOM 3406 C CA . GLN B 1 213 ? 0.219 45.719 29.047 1 72.88 213 GLN B CA 1
ATOM 3407 C C . GLN B 1 213 ? -0.225 47.188 29.188 1 72.88 213 GLN B C 1
ATOM 3409 O O . GLN B 1 213 ? 0.537 48.031 29.656 1 72.88 213 GLN B O 1
ATOM 3414 N N . THR B 1 214 ? -1.469 47.438 28.766 1 72.38 214 THR B N 1
ATOM 3415 C CA . THR B 1 214 ? -1.941 48.812 28.766 1 72.38 214 THR B CA 1
ATOM 3416 C C . THR B 1 214 ? -2.74 49.125 30.031 1 72.38 214 THR B C 1
ATOM 3418 O O . THR B 1 214 ? -3.035 50.281 30.328 1 72.38 214 THR B O 1
ATOM 3421 N N . GLY B 1 215 ? -2.822 48.156 30.938 1 65.56 215 GLY B N 1
ATOM 3422 C CA . GLY B 1 215 ? -3.629 48.344 32.125 1 65.56 215 GLY B CA 1
ATOM 3423 C C . GLY B 1 215 ? -5.109 48.5 31.828 1 65.56 215 GLY B C 1
ATOM 3424 O O . GLY B 1 215 ? -5.895 48.844 32.719 1 65.56 215 GLY B O 1
ATOM 3425 N N . GLU B 1 216 ? -5.473 48.5 30.531 1 60.53 216 GLU B N 1
ATOM 3426 C CA . GLU B 1 216 ? -6.875 48.625 30.156 1 60.53 216 GLU B CA 1
ATOM 3427 C C . GLU B 1 216 ? -7.59 47.281 30.188 1 60.53 216 GLU B C 1
ATOM 3429 O O . GLU B 1 216 ? -6.988 46.25 29.891 1 60.53 216 GLU B O 1
ATOM 3434 N N . PRO B 1 217 ? -8.781 47.25 30.828 1 53.75 217 PRO B N 1
ATOM 3435 C CA . PRO B 1 217 ? -9.5 45.969 30.906 1 53.75 217 PRO B CA 1
ATOM 3436 C C . PRO B 1 217 ? -9.758 45.375 29.531 1 53.75 217 PRO B C 1
ATOM 3438 O O . PRO B 1 217 ? -9.93 46.094 28.547 1 53.75 217 PRO B O 1
ATOM 3441 N N . ALA B 1 218 ? -9.469 44.094 29.281 1 55.84 218 ALA B N 1
ATOM 3442 C CA . ALA B 1 218 ? -9.789 43.375 28.062 1 55.84 218 ALA B CA 1
ATOM 3443 C C . ALA B 1 218 ? -11.25 43.562 27.656 1 55.84 218 ALA B C 1
ATOM 3445 O O . ALA B 1 218 ? -12.125 43.656 28.531 1 55.84 218 ALA B O 1
ATOM 3446 N N . PRO B 1 219 ? -11.641 43.938 26.406 1 51.22 219 PRO B N 1
ATOM 3447 C CA . PRO B 1 219 ? -13.062 44.062 26.062 1 51.22 219 PRO B CA 1
ATOM 3448 C C . PRO B 1 219 ? -13.836 42.781 26.375 1 51.22 219 PRO B C 1
ATOM 3450 O O . PRO B 1 219 ? -13.266 41.688 26.359 1 51.22 219 PRO B O 1
ATOM 3453 N N . PRO B 1 220 ? -15.047 42.844 26.938 1 47.22 220 PRO B N 1
ATOM 3454 C CA . PRO B 1 220 ? -15.867 41.688 27.281 1 47.22 220 PRO B CA 1
ATOM 3455 C C . PRO B 1 220 ? -16.062 40.75 26.094 1 47.22 220 PRO B C 1
ATOM 3457 O O . PRO B 1 220 ? -16.094 41.188 24.953 1 47.22 220 PRO B O 1
ATOM 3460 N N . THR B 1 221 ? -15.562 39.688 26.141 1 46.22 221 THR B N 1
ATOM 3461 C CA . THR B 1 221 ? -15.836 38.656 25.156 1 46.22 221 THR B CA 1
ATOM 3462 C C . THR B 1 221 ? -17.328 38.5 24.938 1 46.22 221 THR B C 1
ATOM 3464 O O . THR B 1 221 ? -18.109 38.438 25.891 1 46.22 221 THR B O 1
ATOM 3467 N N . ASP B 1 222 ? -17.859 38.938 23.859 1 41.38 222 ASP B N 1
ATOM 3468 C CA . ASP B 1 222 ? -19.266 38.812 23.484 1 41.38 222 ASP B CA 1
ATOM 3469 C C . ASP B 1 222 ? -19.766 37.406 23.719 1 41.38 222 ASP B C 1
ATOM 3471 O O . ASP B 1 222 ? -20.875 37.062 23.281 1 41.38 222 ASP B O 1
ATOM 3475 N N . ASN B 1 223 ? -19.062 36.562 24.125 1 40.34 223 ASN B N 1
ATOM 3476 C CA . ASN B 1 223 ? -19.812 35.281 24.156 1 40.34 223 ASN B CA 1
ATOM 3477 C C . ASN B 1 223 ? -21 35.375 25.109 1 40.34 223 ASN B C 1
ATOM 3479 O O . ASN B 1 223 ? -21.578 34.375 25.484 1 40.34 223 ASN B O 1
ATOM 3483 N N . GLU B 1 224 ? -21.188 36.5 25.906 1 35.59 224 GLU B N 1
ATOM 3484 C CA . GLU 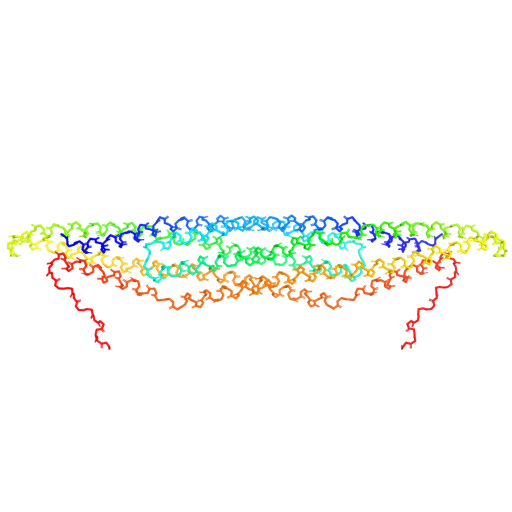B 1 224 ? -22.422 36.375 26.672 1 35.59 224 GLU B CA 1
ATOM 3485 C C . GLU B 1 224 ? -23.641 36.656 25.797 1 35.59 224 GLU B C 1
ATOM 3487 O O . GLU B 1 224 ? -24.766 36.719 26.297 1 35.59 224 GLU B O 1
ATOM 3492 N N . ALA B 1 225 ? -23.641 37.156 24.625 1 37 225 ALA B N 1
ATOM 3493 C CA . ALA B 1 225 ? -24.938 37.469 24.031 1 37 225 ALA B CA 1
ATOM 3494 C C . ALA B 1 225 ? -25.703 36.188 23.688 1 37 225 ALA B C 1
ATOM 3496 O O . ALA B 1 225 ? -26.938 36.188 23.703 1 37 225 ALA B O 1
ATOM 3497 N N . HIS B 1 226 ? -25.391 35 23.094 1 29.62 226 HIS B N 1
ATOM 3498 C CA . HIS B 1 226 ? -26.516 34.094 22.969 1 29.62 226 HIS B CA 1
ATOM 3499 C C . HIS B 1 226 ? -26.688 33.25 24.25 1 29.62 226 HIS B C 1
ATOM 3501 O O . HIS B 1 226 ? -25.703 32.875 24.875 1 29.62 226 HIS B O 1
#

Radius of gyration: 37.08 Å; Cα contacts (8 Å, |Δi|>4): 501; chains: 2; bounding box: 39×129×71 Å

Sequence (452 aa):
MSKASDEISRKIEESVVAVRLKADSVRKIMKAANQKGRSVGALSEEFADGVEKAATNQFDAVHASLIGFSTILGRVEFLRKACYQRIDALSQTALVNQSKPAQGLQTSLNKRNEALRILQTQTNVPAADQKAVQTRITAQGANNLAMQEARQWYTQYNVELKRVLREYAHAQMEFAAKALEQWSNFMEDLALLDFNTDTDAIVTKLEQGAALQTGEPAPPTDNEAHMSKASDEISRKIEESVVAVRLKADSVRKIMKAANQKGRSVGALSEEFADGVEKAATNQFDAVHASLIGFSTILGRVEFLRKACYQRIDALSQTALVNQSKPAQGLQTSLNKRNEALRILQTQTNVPAADQKAVQTRITAQGANNLAMQEARQWYTQYNVELKRVLREYAHAQMEFAAKALEQWSNFMEDLALLDFNTDTDAIVTKLEQGAALQTGEPAPPTDNEAH

InterPro domains:
  IPR027267 AH/BAR domain superfamily [G3DSA:1.20.1270.60] (1-192)
  IPR027267 AH/BAR domain superfamily [SSF103657] (12-191)

pLDDT: mean 86.18, std 12.2, range [29.62, 98.75]

Foldseek 3Di:
DPPVVVVVLVVLLVVLVCLLPVQLVVLVVLLVVLVVLLVVLVVLLVVLVVLQVVLPPADDLSNVLSPLVSVLSNVLSVLSVVLSVLSNVLSVPQCPPQNVLSVVLSVLSVQLVVLVVVLVVCVVPPCPPPVNVVSVVSNVVSVVVSVVSSVVSVVVNVVRVVVSVVSNVVSVVVSVVVSVVSVVVSVVVSVPRDPVVRVVVVVQVVQVVVCVVVVNDRPPDPPVPD/DPPVVVVVLVVLLVVLVCLQPVQLVVLVVLLVVLVVLLVVLVVLLVVLVVLQVVLPPADDLSNVLSPLVSVLSVVLSVLSVVLSVLSNVLSVPQCPPLNVLSVVLSVLSVQLVVLVVVLVVCVVPPCPPPVNVVSVVSNVVSVVVSVVSSVVSVVVNVVRVVVSVVSNVVSVVVSVVVSVVSVVVSVVVSVPRDCVVRVVVVVQVVQVVVCVVVVNDRPPDPPVPD

Secondary structure (DSSP, 8-state):
--HHHHHHHHHHHHHHHHHHHHHHHHHHHHHHHHHHHHHHHHHHHHHHHHHHHHTTT--HHHHHHHHHHHHHHHHHHHHHHHHHHHHHHHHHHTTGGGHHHHHHHHHHHHHHHHHHHHHHHTTTS-TTSHHHHHHHHHHHHHHHHHHHHHHHHHHHHHHHHHHHHHHHHHHHHHHHHHHHHHHHHHHHHHHH--HHHHHHHHHHHHHHHHHHHHTPPPP--GGG--/--HHHHHHHHHHHHHHHHHHHHHHHHHHHHHHHHHHHHHHHHHHHHHHHHHHHHTTT--HHHHHHHHHHHHHHHHHHHHHHHHHHHHHHHHHHTTGGGHHHHHHHHHHHHHHHHHHHHHHHTTTS-TTSHHHHHHHHHHHHHHHHHHHHHHHHHHHHHHHHHHHHHHHHHHHHHHHHHHHHHHHHHHHHHHH--HHHHHHHHHHHHHHHHHHHHTPPPP--GGG--

Nearest PDB structures (foldseek):
  4nqi-assembly2_C  TM=6.225E-01  e=1.756E-04  Dictyostelium discoideum
  4nqi-assembly2_D  TM=6.311E-01  e=3.155E-04  Dictyostelium discoideum
  7sqc-assembly1_1F  TM=4.807E-01  e=2.102E-02  Chlamydomonas reinhardtii
  7sqc-assembly1_1X  TM=4.034E-01  e=2.102E-02  Chlamydomonas reinhardtii
  7sqc-assembly1_1Y  TM=4.492E-01  e=1.892E-01  Chlamydomonas reinhardtii

Organism: Trichomonas vaginalis (strain ATCC PRA-98 / G3) (NCBI:txid412133)